Protein AF-A0A2E0SPD4-F1 (afdb_monomer_lite)

Secondary structure (DSSP, 8-state):
-------------------TTPPP---SSPPB--GGGGTB-HHHHHHHHHHH-SEEEEEETTEEEEEES-TT--EE-GGGGHHHHHHHHHHHHHTTSSS-TTSBGGGT-TT--GGGGG-BHHHHHHT---TTSSSPTTT-B---HHHHHHHHHIIIIIII-S-HHHHHT-TTTGGGG--SS--EE-TTT--EEE-HHHHHHHHHHHHTTTEETTEESS-HHHHHHHSS--S-TTPPBPPTT-PPP-TT----SSS-SS-S-S--TTTEETTEEESS-BTTBTTS-SSTTS-TT-EEEEETTTEEEEEETTTTEEEEEES-------TT-TTSHHHHHHHHHHHTB--SS----S-EEETT--EEEEEEEEEEETT--TT-TTTSEEEEEEEE-TTS-EEEEE-EE-TTSSS-SEEEEEEEEE---SSEEEEEEEEEEESTTGGG-S-TT-SEE-TTTT-EEEEEEEPPPTT--TTGGG--EE--SSSS-EETTS-B----EE---TTTT-BTTSTT-TT--B--GGGGGG--TTS---TTTTTHHHHHHHHHHHHTT--EE---SB-TTSTT---B-S--

pLDDT: mean 88.27, std 16.09, range [22.69, 98.88]

Radius of gyration: 27.78 Å; chains: 1; bounding box: 99×78×68 Å

Structure (mmCIF, N/CA/C/O backbone):
data_AF-A0A2E0SPD4-F1
#
_entry.id   AF-A0A2E0SPD4-F1
#
loop_
_atom_site.group_PDB
_atom_site.id
_atom_site.type_symbol
_atom_site.label_atom_id
_atom_site.label_alt_id
_atom_site.label_comp_id
_atom_site.label_asym_id
_atom_site.label_entity_id
_atom_site.label_seq_id
_atom_site.pdbx_PDB_ins_code
_atom_site.Cartn_x
_atom_site.Cartn_y
_atom_site.Cartn_z
_atom_site.occupancy
_atom_site.B_iso_or_equiv
_atom_site.auth_seq_id
_atom_site.auth_comp_id
_atom_site.auth_asym_id
_atom_site.auth_atom_id
_atom_site.pdbx_PDB_model_num
ATOM 1 N N . MET A 1 1 ? -70.912 28.922 21.453 1.00 37.81 1 MET A N 1
ATOM 2 C CA . MET A 1 1 ? -70.077 28.392 20.355 1.00 37.81 1 MET A CA 1
ATOM 3 C C . MET A 1 1 ? -68.941 29.371 20.129 1.00 37.81 1 MET A C 1
ATOM 5 O O . MET A 1 1 ? -69.149 30.413 19.524 1.00 37.81 1 MET A O 1
ATOM 9 N N . ARG A 1 2 ? -67.797 29.121 20.768 1.00 28.62 2 ARG A N 1
ATOM 10 C CA . ARG A 1 2 ? -66.603 29.972 20.741 1.00 28.62 2 ARG A CA 1
ATOM 11 C C . ARG A 1 2 ? -65.385 29.077 20.533 1.00 28.62 2 ARG A C 1
ATOM 13 O O . ARG A 1 2 ? -65.366 27.953 21.021 1.00 28.62 2 ARG A O 1
ATOM 20 N N . GLN A 1 3 ? -64.446 29.622 19.771 1.00 30.67 3 GLN A N 1
ATOM 21 C CA . GLN A 1 3 ? -63.146 29.086 19.387 1.00 30.67 3 GLN A CA 1
ATOM 22 C C . GLN A 1 3 ? -62.371 28.477 20.561 1.00 30.67 3 GLN A C 1
ATOM 24 O O . GLN A 1 3 ? -62.361 29.044 21.651 1.00 30.67 3 GLN A O 1
ATOM 29 N N . PHE A 1 4 ? -61.633 27.403 20.282 1.00 28.05 4 PHE A N 1
ATOM 30 C CA . PHE A 1 4 ? -60.398 27.085 20.991 1.00 28.05 4 PHE A CA 1
ATOM 31 C C . PHE A 1 4 ? -59.296 26.850 19.958 1.00 28.05 4 PHE A C 1
ATOM 33 O O . PHE A 1 4 ? -59.367 25.927 19.150 1.00 28.05 4 PHE A O 1
ATOM 40 N N . SER A 1 5 ? -58.315 27.750 19.973 1.00 28.45 5 SER A N 1
ATOM 41 C CA . SER A 1 5 ? -57.036 27.620 19.285 1.00 28.45 5 SER A CA 1
ATOM 42 C C . SER A 1 5 ? -56.212 26.510 19.930 1.00 28.45 5 SER A C 1
ATOM 44 O O . SER A 1 5 ? -56.101 26.462 21.154 1.00 28.45 5 SER A O 1
ATOM 46 N N . LEU A 1 6 ? -55.567 25.685 19.111 1.00 25.97 6 LEU A N 1
ATOM 47 C CA . LEU A 1 6 ? -54.427 24.869 19.517 1.00 25.97 6 LEU A CA 1
ATOM 48 C C . LEU A 1 6 ? -53.263 25.238 18.599 1.00 25.97 6 LEU A C 1
ATOM 50 O O . LEU A 1 6 ? -53.256 24.934 17.410 1.00 25.97 6 LEU A O 1
ATOM 54 N N . VAL A 1 7 ? -52.329 25.993 19.172 1.00 29.02 7 VAL A N 1
ATOM 55 C CA . VAL A 1 7 ? -51.036 26.341 18.585 1.00 29.02 7 VAL A CA 1
ATOM 56 C C . VAL A 1 7 ? -50.143 25.115 18.746 1.00 29.02 7 VAL A C 1
ATOM 58 O O . VAL A 1 7 ? -49.796 24.763 19.871 1.00 29.02 7 VAL A O 1
ATOM 61 N N . LEU A 1 8 ? -49.790 24.456 17.642 1.00 24.30 8 LEU A N 1
ATOM 62 C CA . LEU A 1 8 ? -48.760 23.420 17.636 1.00 24.30 8 LEU A CA 1
ATOM 63 C C . LEU A 1 8 ? -47.416 24.087 17.319 1.00 24.30 8 LEU A C 1
ATOM 65 O O . LEU A 1 8 ? -47.215 24.605 16.223 1.00 24.30 8 LEU A O 1
ATOM 69 N N . TRP A 1 9 ? -46.509 24.097 18.293 1.00 23.91 9 TRP A N 1
ATOM 70 C CA . TRP A 1 9 ? -45.101 24.413 18.070 1.00 23.91 9 TRP A CA 1
ATOM 71 C C . TRP A 1 9 ? -44.454 23.230 17.344 1.00 23.91 9 TRP A C 1
ATOM 73 O O . TRP A 1 9 ? -44.245 22.178 17.942 1.00 23.91 9 TRP A O 1
ATOM 83 N N . ALA A 1 10 ? -44.144 23.389 16.058 1.00 23.17 10 ALA A N 1
ATOM 84 C CA . ALA A 1 10 ? -43.258 22.473 15.352 1.00 23.17 10 ALA A CA 1
ATOM 85 C C . ALA A 1 10 ? -41.809 22.855 15.686 1.00 23.17 10 ALA A C 1
ATOM 87 O O . ALA A 1 10 ? -41.232 23.745 15.065 1.00 23.17 10 ALA A O 1
ATOM 88 N N . ILE A 1 11 ? -41.232 22.206 16.699 1.00 25.92 11 ILE A N 1
ATOM 89 C CA . ILE A 1 11 ? -39.778 22.165 16.867 1.00 25.92 11 ILE A CA 1
ATOM 90 C C . ILE A 1 11 ? -39.280 21.100 15.891 1.00 25.92 11 ILE A C 1
ATOM 92 O O . ILE A 1 11 ? -39.407 19.903 16.144 1.00 25.92 11 ILE A O 1
ATOM 96 N N . VAL A 1 12 ? -38.763 21.541 14.747 1.00 23.38 12 VAL A N 1
ATOM 97 C CA . VAL A 1 12 ? -37.994 20.683 13.845 1.00 23.38 12 VAL A CA 1
ATOM 98 C C . VAL A 1 12 ? -36.624 20.494 14.489 1.00 23.38 12 VAL A C 1
ATOM 100 O O . VAL A 1 12 ? -35.751 21.350 14.368 1.00 23.38 12 VAL A O 1
ATOM 103 N N . PHE A 1 13 ? -36.437 19.387 15.206 1.00 22.69 13 PHE A N 1
ATOM 104 C CA . PHE A 1 13 ? -35.096 18.860 15.427 1.00 22.69 13 PHE A CA 1
ATOM 105 C C . PHE A 1 13 ? -34.631 18.278 14.093 1.00 22.69 13 PHE A C 1
ATOM 107 O O . PHE A 1 13 ? -35.035 17.180 13.712 1.00 22.69 13 PHE A O 1
ATOM 114 N N . VAL A 1 14 ? -33.796 19.026 13.370 1.00 24.42 14 VAL A N 1
ATOM 115 C CA . VAL A 1 14 ? -32.890 18.419 12.393 1.00 24.42 14 VAL A CA 1
ATOM 116 C C . VAL A 1 14 ? -31.902 17.613 13.227 1.00 24.42 14 VAL A C 1
ATOM 118 O O . VAL A 1 14 ? -30.944 18.151 13.776 1.00 24.42 14 VAL A O 1
ATOM 121 N N . SER A 1 15 ? -32.206 16.335 13.428 1.00 24.11 15 SER A N 1
ATOM 122 C CA . SER A 1 15 ? -31.210 15.384 13.893 1.00 24.11 15 SER A CA 1
ATOM 123 C C . SER A 1 15 ? -30.246 15.190 12.729 1.00 24.11 15 SER A C 1
ATOM 125 O O . SER A 1 15 ? -30.576 14.549 11.734 1.00 24.11 15 SER A O 1
ATOM 127 N N . CYS A 1 16 ? -29.068 15.807 12.823 1.00 25.09 16 CYS A N 1
ATOM 128 C CA . CYS A 1 16 ? -27.910 15.377 12.052 1.00 25.09 16 CYS A CA 1
ATOM 129 C C . CYS A 1 16 ? -27.559 13.976 12.544 1.00 25.09 16 CYS A C 1
ATOM 131 O O . CYS A 1 16 ? -26.802 13.797 13.495 1.00 25.09 16 CYS A O 1
ATOM 133 N N . TRP A 1 17 ? -28.203 12.986 11.943 1.00 22.72 17 TRP A N 1
ATOM 134 C CA . TRP A 1 17 ? -27.820 11.600 12.079 1.00 22.72 17 TRP A CA 1
ATOM 135 C C . TRP A 1 17 ? -26.604 11.420 11.172 1.00 22.72 17 TRP A C 1
ATOM 137 O O . TRP A 1 17 ? -26.736 11.317 9.957 1.00 22.72 17 TRP A O 1
ATOM 147 N N . CYS A 1 18 ? -25.415 11.525 11.761 1.00 22.86 18 CYS A N 1
ATOM 148 C CA . CYS A 1 18 ? -24.179 11.127 11.108 1.00 22.86 18 CYS A CA 1
ATOM 149 C C . CYS A 1 18 ? -24.013 9.631 11.415 1.00 22.86 18 CYS A C 1
ATOM 151 O O . CYS A 1 18 ? -23.827 9.297 12.589 1.00 22.86 18 CYS A O 1
ATOM 153 N N . PRO A 1 19 ? -24.179 8.720 10.442 1.00 26.25 19 PRO A N 1
ATOM 154 C CA . PRO A 1 19 ? -23.860 7.319 10.663 1.00 26.25 19 PRO A CA 1
ATOM 155 C C . PRO A 1 19 ? -22.359 7.189 10.952 1.00 26.25 19 PRO A C 1
ATOM 157 O O . PRO A 1 19 ? -21.535 7.894 10.370 1.00 26.25 19 PRO A O 1
ATOM 160 N N . ALA A 1 20 ? -22.004 6.307 11.881 1.00 31.39 20 ALA A N 1
ATOM 161 C CA . ALA A 1 20 ? -20.616 5.968 12.147 1.00 31.39 20 ALA A CA 1
ATOM 162 C C . ALA A 1 20 ? -19.998 5.269 10.918 1.00 31.39 20 ALA A C 1
ATOM 164 O O . ALA A 1 20 ? -20.561 4.298 10.417 1.00 31.39 20 ALA A O 1
ATOM 165 N N . GLY A 1 21 ? -18.836 5.758 10.465 1.00 45.25 21 GLY A N 1
ATOM 166 C CA . GLY A 1 21 ? -17.838 4.960 9.741 1.00 45.25 21 GLY A CA 1
ATOM 167 C C . GLY A 1 21 ? -17.755 5.044 8.211 1.00 45.25 21 GLY A C 1
ATOM 168 O O . GLY A 1 21 ? -16.996 4.267 7.641 1.00 45.25 21 GLY A O 1
ATOM 169 N N . GLU A 1 22 ? -18.461 5.943 7.521 1.00 56.28 22 GLU A N 1
ATOM 170 C CA . GLU A 1 22 ? -18.287 6.113 6.065 1.00 56.28 22 GLU A CA 1
ATOM 171 C C . GLU A 1 22 ? -17.188 7.156 5.777 1.00 56.28 22 GLU A C 1
ATOM 173 O O . GLU A 1 22 ? -17.265 8.294 6.245 1.00 56.28 22 GLU A O 1
ATOM 178 N N . SER A 1 23 ? -16.131 6.778 5.042 1.00 69.19 23 SER A N 1
ATOM 179 C CA . SER A 1 23 ? -15.090 7.725 4.615 1.00 69.19 23 SER A CA 1
ATOM 180 C C . SER A 1 23 ? -15.705 8.844 3.782 1.00 69.19 23 SER A C 1
ATOM 182 O O . SER A 1 23 ? -16.410 8.591 2.804 1.00 69.19 23 SER A O 1
ATOM 184 N N . VAL A 1 24 ? -15.387 10.091 4.120 1.00 87.75 24 VAL A N 1
ATOM 185 C CA . VAL A 1 24 ? -15.876 11.235 3.354 1.00 87.75 24 VAL A CA 1
ATOM 186 C C . VAL A 1 24 ? -14.997 11.447 2.125 1.00 87.75 24 VAL A C 1
ATOM 188 O O . VAL A 1 24 ? -13.774 11.287 2.151 1.00 87.75 24 VAL A O 1
ATOM 191 N N . PHE A 1 25 ? -15.631 11.787 1.009 1.00 92.25 25 PHE A N 1
ATOM 192 C CA . PHE A 1 25 ? -14.949 12.087 -0.243 1.00 92.25 25 PHE A CA 1
ATOM 193 C C . PHE A 1 25 ? -15.133 13.566 -0.576 1.00 92.25 25 PHE A C 1
ATOM 195 O O . PHE A 1 25 ? -16.247 14.080 -0.439 1.00 92.25 25 PHE A O 1
ATOM 202 N N . PRO A 1 26 ? -14.079 14.264 -1.033 1.00 91.31 26 PRO A N 1
ATOM 203 C CA . PRO A 1 26 ? -14.170 15.690 -1.300 1.00 91.31 26 PRO A CA 1
ATOM 204 C C . PRO A 1 26 ? -15.161 15.990 -2.431 1.00 91.31 26 PRO A C 1
ATOM 206 O O . PRO A 1 26 ? -15.324 15.209 -3.378 1.00 91.31 26 PRO A O 1
ATOM 209 N N . GLY A 1 27 ? -15.817 17.148 -2.329 1.00 89.31 27 GLY A N 1
ATOM 210 C CA . GLY A 1 27 ? -16.633 17.739 -3.388 1.00 89.31 27 GLY A CA 1
ATOM 211 C C . GLY A 1 27 ? -15.763 18.407 -4.456 1.00 89.31 27 GLY A C 1
ATOM 212 O O . GLY A 1 27 ? -14.709 17.891 -4.822 1.00 89.31 27 GLY A O 1
ATOM 213 N N . GLU A 1 28 ? -16.199 19.565 -4.956 1.00 89.31 28 GLU A N 1
ATOM 214 C CA . GLU A 1 28 ? -15.348 20.431 -5.789 1.00 89.31 28 GLU A CA 1
ATOM 215 C C . GLU A 1 28 ? -14.130 20.918 -4.993 1.00 89.31 28 GLU A C 1
ATOM 217 O O . GLU A 1 28 ? -13.002 20.789 -5.452 1.00 89.31 28 GLU A O 1
ATOM 222 N N . HIS A 1 29 ? -14.348 21.371 -3.758 1.00 93.75 29 HIS A N 1
ATOM 223 C CA . HIS A 1 29 ? -13.289 21.721 -2.815 1.00 93.75 29 HIS A CA 1
ATOM 224 C C . HIS A 1 29 ? -13.209 20.697 -1.687 1.00 93.75 29 HIS A C 1
ATOM 226 O O . HIS A 1 29 ? -14.223 20.107 -1.297 1.00 93.75 29 HIS A O 1
ATOM 232 N N . TRP A 1 30 ? -12.005 20.496 -1.150 1.00 94.50 30 TRP A N 1
ATOM 233 C CA . TRP A 1 30 ? -11.833 19.656 0.030 1.00 94.50 30 TRP A CA 1
ATOM 234 C C . TRP A 1 30 ? -12.374 20.355 1.278 1.00 94.50 30 TRP A C 1
ATOM 236 O O . TRP A 1 30 ? -12.026 21.498 1.570 1.00 94.50 30 TRP A O 1
ATOM 246 N N . GLU A 1 31 ? -13.236 19.664 2.018 1.00 94.94 31 GLU A N 1
ATOM 247 C CA . GLU A 1 31 ? -13.805 20.193 3.251 1.00 94.94 31 GLU A CA 1
ATOM 248 C C . GLU A 1 31 ? -12.787 20.143 4.400 1.00 94.94 31 GLU A C 1
ATOM 250 O O . GLU A 1 31 ? -12.078 19.151 4.587 1.00 94.94 31 GLU A O 1
ATOM 255 N N . HIS A 1 32 ? -12.730 21.221 5.180 1.00 96.25 32 HIS A N 1
ATOM 256 C CA . HIS A 1 32 ? -11.914 21.313 6.387 1.00 96.25 32 HIS A CA 1
ATOM 257 C C . HIS A 1 32 ? -12.761 21.024 7.626 1.00 96.25 32 HIS A C 1
ATOM 259 O O . HIS A 1 32 ? -13.914 21.451 7.700 1.00 96.25 32 HIS A O 1
ATOM 265 N N . ARG A 1 33 ? -12.169 20.366 8.624 1.00 93.94 33 ARG A N 1
ATOM 266 C CA . ARG A 1 33 ? -12.797 20.134 9.931 1.00 93.94 33 ARG A CA 1
ATOM 267 C C . ARG A 1 33 ? -11.815 20.456 11.052 1.00 93.94 33 ARG A C 1
ATOM 269 O O . ARG A 1 33 ? -10.605 20.338 10.864 1.00 93.94 33 ARG A O 1
ATOM 276 N N . ASP A 1 34 ? -12.336 20.879 12.202 1.00 90.50 34 ASP A N 1
ATOM 277 C CA . ASP A 1 34 ? -11.513 21.076 13.393 1.00 90.50 34 ASP A CA 1
ATOM 278 C C . ASP A 1 34 ? -10.894 19.725 13.814 1.00 90.50 34 ASP A C 1
ATOM 280 O O . ASP A 1 34 ? -11.634 18.745 13.950 1.00 90.50 34 ASP A O 1
ATOM 284 N N . PRO A 1 35 ? -9.562 19.633 14.009 1.00 90.81 35 PRO A N 1
ATOM 285 C CA . PRO A 1 35 ? -8.908 18.417 14.490 1.00 90.81 35 PRO A CA 1
ATOM 286 C C . PRO A 1 35 ? -9.575 17.807 15.727 1.00 90.81 35 PRO A C 1
ATOM 288 O O . PRO A 1 35 ? -9.689 16.584 15.820 1.00 90.81 35 PRO A O 1
ATOM 291 N N . ALA A 1 36 ? -10.057 18.642 16.656 1.00 84.00 36 ALA A N 1
ATOM 292 C CA . ALA A 1 36 ? -10.663 18.178 17.898 1.00 84.00 36 ALA A CA 1
ATOM 293 C C . ALA A 1 36 ? -11.952 17.372 17.663 1.00 84.00 36 ALA A C 1
ATOM 295 O O . ALA A 1 36 ? -12.202 16.412 18.394 1.00 84.00 36 ALA A O 1
ATOM 296 N N . ASP A 1 37 ? -12.721 17.698 16.618 1.00 83.44 37 ASP A N 1
ATOM 297 C CA . ASP A 1 37 ? -13.958 16.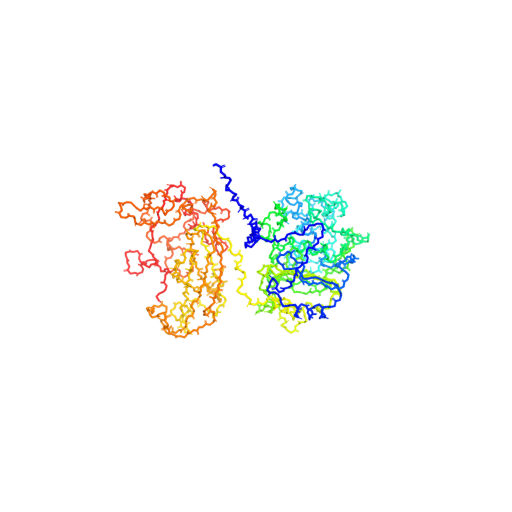990 16.257 1.00 83.44 37 ASP A CA 1
ATOM 298 C C . ASP A 1 37 ? -13.695 15.564 15.743 1.00 83.44 37 ASP A C 1
ATOM 300 O O . ASP A 1 37 ? -14.611 14.745 15.685 1.00 83.44 37 ASP A O 1
ATOM 304 N N . LEU A 1 38 ? -12.452 15.267 15.352 1.00 83.94 38 LEU A N 1
ATOM 305 C CA . LEU A 1 38 ? -12.015 13.965 14.841 1.00 83.94 38 LEU A CA 1
ATOM 306 C C . LEU A 1 38 ? -11.027 13.260 15.782 1.00 83.94 38 LEU A C 1
ATOM 308 O O . LEU A 1 38 ? -10.347 12.319 15.373 1.00 83.94 38 LEU A O 1
ATOM 312 N N . GLY A 1 39 ? -10.916 13.719 17.033 1.00 83.81 39 GLY A N 1
ATOM 313 C CA . GLY A 1 39 ? -10.000 13.133 18.015 1.00 83.81 39 GLY A CA 1
ATOM 314 C C . GLY A 1 39 ? -8.520 13.376 17.703 1.00 83.81 39 GLY A C 1
ATOM 315 O O . GLY A 1 39 ? -7.665 12.615 18.149 1.00 83.81 39 GLY A O 1
ATOM 316 N N . VAL A 1 40 ? -8.194 14.425 16.945 1.00 88.00 40 VAL A N 1
ATOM 317 C CA . VAL A 1 40 ? -6.825 14.738 16.525 1.00 88.00 40 VAL A CA 1
ATOM 318 C C . VAL A 1 40 ? -6.244 15.908 17.334 1.00 88.00 40 VAL A C 1
ATOM 320 O O . VAL A 1 40 ? -6.898 16.927 17.559 1.00 88.00 40 VAL A O 1
ATOM 323 N N . ASP A 1 41 ? -4.992 15.784 17.779 1.00 88.44 41 ASP A N 1
ATOM 324 C CA . ASP A 1 41 ? -4.247 16.831 18.477 1.00 88.44 41 ASP A CA 1
ATOM 325 C C . ASP A 1 41 ? -3.753 17.916 17.509 1.00 88.44 41 ASP A C 1
ATOM 327 O O . ASP A 1 41 ? -2.751 17.759 16.808 1.00 88.44 41 ASP A O 1
ATOM 331 N N . ALA A 1 42 ? -4.430 19.064 17.520 1.00 92.31 42 ALA A N 1
ATOM 332 C CA . ALA A 1 42 ? -4.039 20.229 16.734 1.00 92.31 42 ALA A CA 1
ATOM 333 C C . ALA A 1 42 ? -2.607 20.725 17.028 1.00 92.31 42 ALA A C 1
ATOM 335 O O . ALA A 1 42 ? -1.925 21.188 16.117 1.00 92.31 42 ALA A O 1
ATOM 336 N N . ALA A 1 43 ? -2.119 20.629 18.270 1.00 90.88 43 ALA A N 1
ATOM 337 C CA . ALA A 1 43 ? -0.776 21.088 18.615 1.00 90.88 43 ALA A CA 1
ATOM 338 C C . ALA A 1 43 ? 0.309 20.150 18.064 1.00 90.88 43 ALA A C 1
ATOM 340 O O . ALA A 1 43 ? 1.371 20.625 17.656 1.00 90.88 43 ALA A O 1
ATOM 341 N N . GLU A 1 44 ? 0.057 18.840 18.022 1.00 91.00 44 GLU A N 1
ATOM 342 C CA . GLU A 1 44 ? 0.960 17.890 17.359 1.00 91.00 44 GLU A CA 1
ATOM 343 C C . GLU A 1 44 ? 0.925 18.044 15.829 1.00 91.00 44 GLU A C 1
ATOM 345 O O . GLU A 1 44 ? 1.977 17.959 15.194 1.00 91.00 44 GLU A O 1
ATOM 350 N N . LEU A 1 45 ? -0.229 18.380 15.231 1.00 96.44 45 LEU A N 1
ATOM 351 C CA . LEU A 1 45 ? -0.314 18.727 13.803 1.00 96.44 45 LEU A CA 1
ATOM 352 C C . LEU A 1 45 ? 0.537 19.960 13.456 1.00 96.44 45 LEU A C 1
ATOM 354 O O . LEU A 1 45 ? 1.287 19.925 12.481 1.00 96.44 45 LEU A O 1
ATOM 358 N N . GLU A 1 46 ? 0.495 21.016 14.273 1.00 96.81 46 GLU A N 1
ATOM 359 C CA . GLU A 1 46 ? 1.347 22.202 14.081 1.00 96.81 46 GLU A CA 1
ATOM 360 C C . GLU A 1 46 ? 2.841 21.859 14.195 1.00 96.81 46 GLU A C 1
ATOM 362 O O . GLU A 1 46 ? 3.660 22.319 13.394 1.00 96.81 46 GLU A O 1
ATOM 367 N N . LYS A 1 47 ? 3.219 21.009 15.162 1.00 95.56 47 LYS A N 1
ATOM 368 C CA . LYS A 1 47 ? 4.600 20.513 15.281 1.00 95.56 47 LYS A CA 1
ATOM 369 C C . LYS A 1 47 ? 5.007 19.704 14.055 1.00 95.56 47 LYS A C 1
ATOM 371 O O . LYS A 1 47 ? 6.125 19.881 13.577 1.00 95.56 47 LYS A O 1
ATOM 376 N N . LEU A 1 48 ? 4.122 18.851 13.540 1.00 97.69 48 LEU A N 1
ATOM 377 C CA . LEU A 1 48 ? 4.352 18.052 12.339 1.00 97.69 48 LEU A CA 1
ATOM 378 C C . LEU A 1 48 ? 4.580 18.948 11.116 1.00 97.69 48 LEU A C 1
ATOM 380 O O . LEU A 1 48 ? 5.583 18.783 10.418 1.00 97.69 48 LEU A O 1
ATOM 384 N N . GLY A 1 49 ? 3.702 19.929 10.890 1.00 98.00 49 GLY A N 1
ATOM 385 C CA . GLY A 1 49 ? 3.833 20.904 9.806 1.00 98.00 49 GLY A CA 1
ATOM 386 C C . GLY A 1 49 ? 5.119 21.727 9.915 1.00 98.00 49 GLY A C 1
ATOM 387 O O . GLY A 1 49 ? 5.833 21.896 8.927 1.00 98.00 49 GLY A O 1
ATOM 388 N N . ALA A 1 50 ? 5.483 22.171 11.122 1.00 97.94 50 ALA A N 1
ATOM 389 C CA . ALA A 1 50 ? 6.733 22.890 11.374 1.00 97.94 50 ALA A CA 1
ATOM 390 C C . ALA A 1 50 ? 7.982 22.007 11.200 1.00 97.94 50 ALA A C 1
ATOM 392 O O . ALA A 1 50 ? 9.003 22.477 10.695 1.00 97.94 50 ALA A O 1
ATOM 393 N N . MET A 1 51 ? 7.908 20.735 11.602 1.00 96.94 51 MET A N 1
ATOM 394 C CA . MET A 1 51 ? 8.985 19.762 11.433 1.00 96.94 51 MET A CA 1
ATOM 395 C C . MET A 1 51 ? 9.225 19.491 9.949 1.00 96.94 51 MET A C 1
ATOM 397 O O . MET A 1 51 ? 10.368 19.527 9.505 1.00 96.94 51 MET A O 1
ATOM 401 N N . LEU A 1 52 ? 8.172 19.261 9.169 1.00 98.31 52 LEU A N 1
ATOM 402 C CA . LEU A 1 52 ? 8.295 19.009 7.736 1.00 98.31 52 LEU A CA 1
ATOM 403 C C . LEU A 1 52 ? 8.646 20.275 6.948 1.00 98.31 52 LEU A C 1
ATOM 405 O O . LEU A 1 52 ? 9.462 20.214 6.032 1.00 98.31 52 LEU A O 1
ATOM 409 N N . GLY A 1 53 ? 8.060 21.425 7.273 1.00 98.06 53 GLY A N 1
ATOM 410 C CA . GLY A 1 53 ? 8.122 22.597 6.404 1.00 98.06 53 GLY A CA 1
ATOM 411 C C . GLY A 1 53 ? 7.546 22.295 5.013 1.00 98.06 53 GLY A C 1
ATOM 412 O O . GLY A 1 53 ? 6.719 21.400 4.841 1.00 98.06 53 GLY A O 1
ATOM 413 N N . GLY A 1 54 ? 7.968 23.043 3.992 1.00 98.06 54 GLY A N 1
ATOM 414 C CA . GLY A 1 54 ? 7.451 22.851 2.635 1.00 98.06 54 GLY A CA 1
ATOM 415 C C . GLY A 1 54 ? 5.959 23.182 2.538 1.00 98.06 54 GLY A C 1
ATOM 416 O O . GLY A 1 54 ? 5.521 24.228 3.024 1.00 98.06 54 GLY A O 1
ATOM 417 N N . ARG A 1 55 ? 5.190 22.319 1.866 1.00 98.50 55 ARG A N 1
ATOM 418 C CA . ARG A 1 55 ? 3.737 22.467 1.685 1.00 98.50 55 ARG A CA 1
ATOM 419 C C . ARG A 1 55 ? 3.072 21.120 1.869 1.00 98.50 55 ARG A C 1
ATOM 421 O O . ARG A 1 55 ? 3.492 20.159 1.229 1.00 98.50 55 ARG A O 1
ATOM 428 N N . GLY A 1 56 ? 2.041 21.031 2.688 1.00 98.50 56 GLY A N 1
ATOM 429 C CA . GLY A 1 56 ? 1.421 19.746 2.961 1.00 98.50 56 GLY A CA 1
ATOM 430 C C . GLY A 1 56 ? 0.051 19.845 3.594 1.00 98.50 56 GLY A C 1
ATOM 431 O O . GLY A 1 56 ? -0.428 20.930 3.925 1.00 98.50 56 GLY A O 1
ATOM 432 N N . CYS A 1 57 ? -0.576 18.686 3.727 1.00 98.69 57 CYS A N 1
ATOM 433 C CA . CYS A 1 57 ? -1.846 18.523 4.405 1.00 98.69 57 CYS A CA 1
ATOM 434 C C . CYS A 1 57 ? -1.928 17.166 5.109 1.00 98.69 57 CYS A C 1
ATOM 436 O O . CYS A 1 57 ? -1.300 16.188 4.690 1.00 98.69 57 CYS A O 1
ATOM 438 N N . VAL A 1 58 ? -2.754 17.121 6.151 1.00 98.81 58 VAL A N 1
ATOM 439 C CA . VAL A 1 58 ? -3.218 15.897 6.806 1.00 98.81 58 VAL A CA 1
ATOM 440 C C . VAL A 1 58 ? -4.719 15.787 6.576 1.00 98.81 58 VAL A C 1
ATOM 442 O O . VAL A 1 58 ? -5.461 16.732 6.861 1.00 98.81 58 VAL A O 1
ATOM 445 N N . ILE A 1 59 ? -5.150 14.639 6.058 1.00 98.50 59 ILE A N 1
ATOM 446 C CA . ILE A 1 59 ? -6.564 14.298 5.888 1.00 98.50 59 ILE A CA 1
ATOM 447 C C . ILE A 1 59 ? -6.907 13.192 6.880 1.00 98.50 59 ILE A C 1
ATOM 449 O O . ILE A 1 59 ? -6.219 12.175 6.893 1.00 98.50 59 ILE A O 1
ATOM 453 N N . LYS A 1 60 ? -7.973 13.368 7.664 1.00 95.94 60 LYS A N 1
ATOM 454 C CA . LYS A 1 60 ? -8.527 12.361 8.581 1.00 95.94 60 LYS A CA 1
ATOM 455 C C . LYS A 1 60 ? -10.004 12.174 8.266 1.00 95.94 60 LYS A C 1
ATOM 457 O O . LYS A 1 60 ? -10.735 13.156 8.169 1.00 95.94 60 LYS A O 1
ATOM 462 N N . ASP A 1 61 ? -10.430 10.931 8.064 1.00 92.56 61 ASP A N 1
ATOM 463 C CA . ASP A 1 61 ? -11.822 10.581 7.731 1.00 92.56 61 ASP A CA 1
ATOM 464 C C . ASP A 1 61 ? -12.413 11.340 6.536 1.00 92.56 61 ASP A C 1
ATOM 466 O O . ASP A 1 61 ? -13.624 11.518 6.428 1.00 92.56 61 ASP A O 1
ATOM 470 N N . GLY A 1 62 ? -11.554 11.781 5.616 1.00 94.88 62 GLY A N 1
ATOM 471 C CA . GLY A 1 62 ? -11.958 12.531 4.433 1.00 94.88 62 GLY A CA 1
ATOM 472 C C . GLY A 1 62 ? -12.008 14.043 4.615 1.00 94.88 62 GLY A C 1
ATOM 473 O O . GLY A 1 62 ? -12.349 14.737 3.662 1.00 94.88 62 GLY A O 1
ATOM 474 N N . TYR A 1 63 ? -11.617 14.575 5.774 1.00 96.94 63 TYR A N 1
ATOM 475 C CA . TYR A 1 63 ? -11.546 16.012 6.045 1.00 96.94 63 TYR A CA 1
ATOM 476 C C . TYR A 1 63 ? -10.104 16.496 6.154 1.00 96.94 63 TYR A C 1
ATOM 478 O O . TYR A 1 63 ? -9.272 15.836 6.778 1.00 96.94 63 TYR A O 1
ATOM 486 N N . VAL A 1 64 ? -9.808 17.678 5.609 1.00 98.25 64 VAL A N 1
ATOM 487 C CA . VAL A 1 64 ? -8.537 18.361 5.885 1.00 98.25 64 VAL A CA 1
ATOM 488 C C . VAL A 1 64 ? -8.554 18.822 7.341 1.00 98.25 64 VAL A C 1
ATOM 490 O O . VAL A 1 64 ? -9.319 19.718 7.699 1.00 98.25 64 VAL A O 1
ATOM 493 N N . VAL A 1 65 ? -7.694 18.234 8.170 1.00 97.88 65 VAL A N 1
ATOM 494 C CA . VAL A 1 65 ? -7.539 18.624 9.585 1.00 97.88 65 VAL A CA 1
ATOM 495 C C . VAL A 1 65 ? -6.362 19.567 9.793 1.00 97.88 65 VAL A C 1
ATOM 497 O O . VAL A 1 65 ? -6.362 20.382 10.708 1.00 97.88 65 VAL A O 1
ATOM 500 N N . HIS A 1 66 ? -5.361 19.517 8.916 1.00 98.44 66 HIS A N 1
ATOM 501 C CA . HIS A 1 66 ? -4.258 20.468 8.943 1.00 98.44 66 HIS A CA 1
ATOM 502 C C . HIS A 1 66 ? -3.685 20.678 7.548 1.00 98.44 66 HIS A C 1
ATOM 504 O O . HIS A 1 66 ? -3.656 19.759 6.729 1.00 98.44 66 HIS A O 1
ATOM 510 N N . GLN A 1 67 ? -3.235 21.899 7.276 1.00 98.31 67 GLN A N 1
ATOM 511 C CA . GLN A 1 67 ? -2.653 22.294 6.001 1.00 98.31 67 GLN A CA 1
ATOM 512 C C . GLN A 1 67 ? -1.659 23.430 6.221 1.00 98.31 67 GLN A C 1
ATOM 514 O O . GLN A 1 67 ? -1.951 24.383 6.941 1.00 98.31 67 GLN A O 1
ATOM 519 N N . TRP A 1 68 ? -0.517 23.362 5.546 1.00 98.44 68 TRP A N 1
ATOM 520 C CA . TRP A 1 68 ? 0.509 24.399 5.588 1.00 98.44 68 TRP A CA 1
ATOM 521 C C . TRP A 1 68 ? 1.102 24.648 4.203 1.00 98.44 68 TRP A C 1
ATOM 523 O O . TRP A 1 68 ? 1.161 23.761 3.348 1.00 98.44 68 TRP A O 1
ATOM 533 N N . GLY A 1 69 ? 1.569 25.879 3.985 1.00 97.81 69 GLY A N 1
ATOM 534 C CA . GLY A 1 69 ? 2.011 26.336 2.669 1.00 97.81 69 GLY A CA 1
ATOM 535 C C . GLY A 1 69 ? 0.855 26.497 1.672 1.00 97.81 69 GLY A C 1
ATOM 536 O O . GLY A 1 69 ? -0.313 26.467 2.050 1.00 97.81 69 GLY A O 1
ATOM 537 N N . ASP A 1 70 ? 1.182 26.714 0.395 1.00 97.50 70 ASP A N 1
ATOM 538 C CA . ASP A 1 70 ? 0.184 26.838 -0.677 1.00 97.50 70 ASP A CA 1
ATOM 539 C C . ASP A 1 70 ? -0.214 25.448 -1.216 1.00 97.50 70 ASP A C 1
ATOM 541 O O . ASP A 1 70 ? 0.589 24.815 -1.909 1.00 97.50 70 ASP A O 1
ATOM 545 N N . PRO A 1 71 ? -1.432 24.947 -0.939 1.00 96.06 71 PRO A N 1
ATOM 546 C CA . PRO A 1 71 ? -1.845 23.616 -1.375 1.00 96.06 71 PRO A CA 1
ATOM 547 C C . PRO A 1 71 ? -2.100 23.519 -2.884 1.00 96.06 71 PRO A C 1
ATOM 549 O O . PRO A 1 71 ? -2.155 22.401 -3.396 1.00 96.06 71 PRO A O 1
ATOM 552 N N . SER A 1 72 ? -2.266 24.653 -3.580 1.00 97.69 72 SER A N 1
ATOM 553 C CA . SER A 1 72 ? -2.619 24.735 -5.005 1.00 97.69 72 SER A CA 1
ATOM 554 C C . SER A 1 72 ? -1.398 24.777 -5.930 1.00 97.69 72 SER A C 1
ATOM 556 O O . SER A 1 72 ? -1.496 24.520 -7.133 1.00 97.69 72 SER A O 1
ATOM 558 N N . GLU A 1 73 ? -0.210 25.058 -5.383 1.0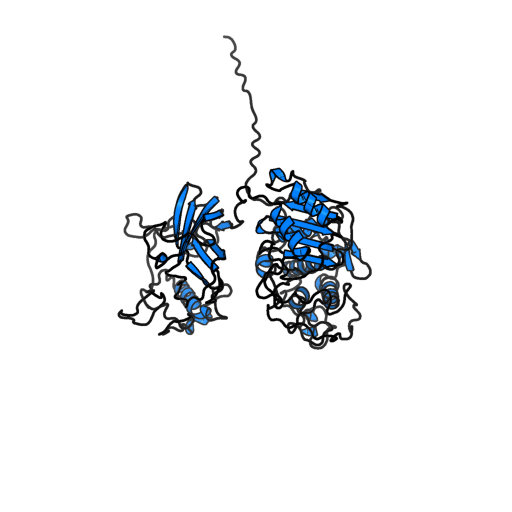0 97.88 73 GLU A N 1
ATOM 559 C CA . GLU A 1 73 ? 1.000 25.158 -6.192 1.00 97.88 73 GLU A CA 1
ATOM 560 C C . GLU A 1 73 ? 1.395 23.794 -6.773 1.00 97.88 73 GLU A C 1
ATOM 562 O O . GLU A 1 73 ? 1.786 22.866 -6.060 1.00 97.88 73 GLU A O 1
ATOM 567 N N . ARG A 1 74 ? 1.384 23.695 -8.106 1.00 97.81 74 ARG A N 1
ATOM 568 C CA . ARG A 1 74 ? 1.824 22.495 -8.821 1.00 97.81 74 ARG A CA 1
ATOM 569 C C . ARG A 1 74 ? 3.341 22.387 -8.870 1.00 97.81 74 ARG A C 1
ATOM 571 O O . ARG A 1 74 ? 4.020 23.185 -9.523 1.00 97.81 74 ARG A O 1
ATOM 578 N N . SER A 1 75 ? 3.873 21.317 -8.291 1.00 97.25 75 SER A N 1
ATOM 579 C CA . SER A 1 75 ? 5.295 20.973 -8.364 1.00 97.25 75 SER A CA 1
ATOM 580 C C . SER A 1 75 ? 5.527 19.543 -8.815 1.00 97.25 75 SER A C 1
ATOM 582 O O . SER A 1 75 ? 4.626 18.716 -8.800 1.00 97.25 75 SER A O 1
ATOM 584 N N . ASP A 1 76 ? 6.761 19.279 -9.232 1.00 97.25 76 ASP A N 1
ATOM 585 C CA . ASP A 1 76 ? 7.246 17.948 -9.581 1.00 97.25 76 ASP A CA 1
ATOM 586 C C . ASP A 1 76 ? 7.269 17.043 -8.343 1.00 97.25 76 ASP A C 1
ATOM 588 O O . ASP A 1 76 ? 7.935 17.370 -7.359 1.00 97.25 76 ASP A O 1
ATOM 592 N N . TRP A 1 77 ? 6.544 15.924 -8.403 1.00 97.88 77 TRP A N 1
ATOM 593 C CA . TRP A 1 77 ? 6.464 14.949 -7.308 1.00 97.88 77 TRP A CA 1
ATOM 594 C C . TRP A 1 77 ? 7.630 13.958 -7.295 1.00 97.88 77 TRP A C 1
ATOM 596 O O . TRP A 1 77 ? 7.716 13.104 -6.410 1.00 97.88 77 TRP A O 1
ATOM 606 N N . MET A 1 78 ? 8.570 14.084 -8.238 1.00 97.19 78 MET A N 1
ATOM 607 C CA . MET A 1 78 ? 9.745 13.223 -8.334 1.00 97.19 78 MET A CA 1
ATOM 608 C C . MET A 1 78 ? 9.318 11.743 -8.343 1.00 97.19 78 MET A C 1
ATOM 610 O O . MET A 1 78 ? 8.350 11.363 -9.002 1.00 97.19 78 MET A O 1
ATOM 614 N N . SER A 1 79 ? 10.015 10.884 -7.605 1.00 97.56 79 SER A N 1
ATOM 615 C CA . SER A 1 79 ? 9.690 9.461 -7.520 1.00 97.56 79 SER A CA 1
ATOM 616 C C . SER A 1 79 ? 8.350 9.133 -6.854 1.00 97.56 79 SER A C 1
ATOM 618 O O . SER A 1 79 ? 7.835 8.046 -7.102 1.00 97.56 79 SER A O 1
ATOM 620 N N . SER A 1 80 ? 7.741 10.052 -6.095 1.00 98.19 80 SER A N 1
ATOM 621 C CA . SER A 1 80 ? 6.383 9.845 -5.568 1.00 98.19 80 SER A CA 1
ATOM 622 C C . SER A 1 80 ? 5.321 9.834 -6.664 1.00 98.19 80 SER A C 1
ATOM 624 O O . SER A 1 80 ? 4.222 9.354 -6.439 1.00 98.19 80 SER A O 1
ATOM 626 N N . ALA A 1 81 ? 5.643 10.272 -7.883 1.00 97.94 81 ALA A N 1
ATOM 627 C CA . ALA A 1 81 ? 4.750 10.124 -9.027 1.00 97.94 81 ALA A CA 1
ATOM 628 C C . ALA A 1 81 ? 4.602 8.670 -9.521 1.00 97.94 81 ALA A C 1
ATOM 630 O O . ALA A 1 81 ? 3.650 8.370 -10.233 1.00 97.94 81 ALA A O 1
ATOM 631 N N . LYS A 1 82 ? 5.537 7.765 -9.200 1.00 98.44 82 LYS A N 1
ATOM 632 C CA . LYS A 1 82 ? 5.569 6.402 -9.765 1.00 98.44 82 LYS A CA 1
ATOM 633 C C . LYS A 1 82 ? 4.322 5.558 -9.431 1.00 98.44 82 LYS A C 1
ATOM 635 O O . LYS A 1 82 ? 3.809 4.927 -10.352 1.00 98.44 82 LYS A O 1
ATOM 640 N N . PRO A 1 83 ? 3.767 5.591 -8.202 1.00 98.38 83 PRO A N 1
ATOM 641 C CA . PRO A 1 83 ? 2.459 5.005 -7.893 1.00 98.38 83 PRO A CA 1
ATOM 642 C C . PRO A 1 83 ? 1.317 5.351 -8.851 1.00 98.38 83 PRO A C 1
ATOM 644 O O . PRO A 1 83 ? 0.418 4.537 -9.063 1.00 98.38 83 PRO A O 1
ATOM 647 N N . VAL A 1 84 ? 1.344 6.534 -9.472 1.00 98.56 84 VAL A N 1
ATOM 648 C CA . VAL A 1 84 ? 0.323 6.932 -10.451 1.00 98.56 84 VAL A CA 1
ATOM 649 C C . VAL A 1 84 ? 0.384 6.039 -11.691 1.00 98.56 84 VAL A C 1
ATOM 651 O O . VAL A 1 84 ? -0.662 5.649 -12.200 1.00 98.56 84 VAL A O 1
ATOM 654 N N . LEU A 1 85 ? 1.578 5.622 -12.127 1.00 98.62 85 LEU A N 1
ATOM 655 C CA . LEU A 1 85 ? 1.738 4.684 -13.245 1.00 98.62 85 LEU A CA 1
ATOM 656 C C . LEU A 1 85 ? 1.124 3.319 -12.919 1.00 98.62 85 LEU A C 1
ATOM 658 O O . LEU A 1 85 ? 0.369 2.786 -13.725 1.00 98.62 85 LEU A O 1
ATOM 662 N N . SER A 1 86 ? 1.369 2.794 -11.715 1.00 98.50 86 SER A N 1
ATOM 663 C CA . SER A 1 86 ? 0.764 1.528 -11.273 1.00 98.50 86 SER A CA 1
ATOM 664 C C . SER A 1 86 ? -0.746 1.624 -11.067 1.00 98.50 86 SER A C 1
ATOM 666 O O . SER A 1 86 ? -1.476 0.699 -11.406 1.00 98.50 86 SER A O 1
ATOM 668 N N . THR A 1 87 ? -1.249 2.781 -10.640 1.00 98.69 87 THR A N 1
ATOM 669 C CA . THR A 1 87 ? -2.699 3.021 -10.599 1.00 98.69 87 THR A CA 1
ATOM 670 C C . THR A 1 87 ? -3.307 2.973 -12.007 1.00 98.69 87 THR A C 1
ATOM 672 O O . THR A 1 87 ? -4.351 2.361 -12.221 1.00 98.69 87 THR A O 1
ATOM 675 N N . LEU A 1 88 ? -2.640 3.574 -12.998 1.00 98.81 88 LEU A N 1
ATOM 676 C CA . LEU A 1 88 ? -3.079 3.549 -14.397 1.00 98.81 88 LEU A CA 1
ATOM 677 C C . LEU A 1 88 ? -2.927 2.164 -15.044 1.00 98.81 88 LEU A C 1
ATOM 679 O O . LEU A 1 88 ? -3.762 1.798 -15.870 1.00 98.81 88 LEU A O 1
ATOM 683 N N . LEU A 1 89 ? -1.934 1.367 -14.641 1.00 98.88 89 LEU A N 1
ATOM 684 C CA . LEU A 1 89 ? -1.835 -0.049 -15.005 1.00 98.88 89 LEU A CA 1
ATOM 685 C C . LEU A 1 89 ? -3.068 -0.829 -14.537 1.00 98.88 89 LEU A C 1
ATOM 687 O O . LEU A 1 89 ? -3.633 -1.598 -15.308 1.00 98.88 89 LEU A O 1
ATOM 691 N N . PHE A 1 90 ? -3.522 -0.609 -13.303 1.00 98.81 90 PHE A N 1
ATOM 692 C CA . PHE A 1 90 ? -4.713 -1.284 -12.784 1.00 98.81 90 PHE A CA 1
ATOM 693 C C . PHE A 1 90 ? -5.988 -0.863 -13.518 1.00 98.81 90 PHE A C 1
ATOM 695 O O . PHE A 1 90 ? -6.858 -1.699 -13.761 1.00 98.81 90 PHE A O 1
ATOM 702 N N . PHE A 1 91 ? -6.085 0.394 -13.963 1.00 98.81 91 PHE A N 1
ATOM 703 C CA . PHE A 1 91 ? -7.152 0.793 -14.885 1.00 98.81 91 PHE A CA 1
ATOM 704 C C . PHE A 1 91 ? -7.032 0.081 -16.236 1.00 98.81 91 PHE A C 1
ATOM 706 O O . PHE A 1 91 ? -8.039 -0.398 -16.747 1.00 98.81 91 PHE A O 1
ATOM 713 N N . ALA A 1 92 ? -5.825 -0.064 -16.794 1.00 98.75 92 ALA A N 1
ATOM 714 C CA . ALA A 1 92 ? -5.618 -0.824 -18.029 1.00 98.75 92 ALA A CA 1
ATOM 715 C C . ALA A 1 92 ? -6.048 -2.296 -17.882 1.00 98.75 92 ALA A C 1
ATOM 717 O O . ALA A 1 92 ? -6.675 -2.838 -18.792 1.00 98.75 92 ALA A O 1
ATOM 718 N N . LEU A 1 93 ? -5.753 -2.918 -16.736 1.00 98.50 93 LEU A N 1
ATOM 719 C CA . LEU A 1 93 ? -6.175 -4.281 -16.405 1.00 98.50 93 LEU A CA 1
ATOM 720 C C . LEU A 1 93 ? -7.700 -4.383 -16.304 1.00 98.50 93 LEU A C 1
ATOM 722 O O . LEU A 1 93 ? -8.310 -5.205 -16.983 1.00 98.50 93 LEU A O 1
ATOM 726 N N . LYS A 1 94 ? -8.333 -3.489 -15.535 1.00 97.75 94 LYS A N 1
ATOM 727 C CA . LYS A 1 94 ? -9.796 -3.426 -15.401 1.00 97.75 94 LYS A CA 1
ATOM 728 C C . LYS A 1 94 ? -10.493 -3.203 -16.750 1.00 97.75 94 LYS A C 1
ATOM 730 O O . LYS A 1 94 ? -11.562 -3.753 -16.997 1.00 97.75 94 LYS A O 1
ATOM 735 N N . GLU A 1 95 ? -9.900 -2.393 -17.623 1.00 97.88 95 GLU A N 1
ATOM 736 C CA . GLU A 1 95 ? -10.402 -2.101 -18.972 1.00 97.88 95 GLU A CA 1
ATOM 737 C C . GLU A 1 95 ? -10.130 -3.229 -19.984 1.00 97.88 95 GLU A C 1
ATOM 739 O O . GLU A 1 95 ? -10.517 -3.106 -21.147 1.00 97.88 95 GLU A O 1
ATOM 744 N N . GLY A 1 96 ? -9.453 -4.311 -19.580 1.00 97.12 96 GLY A N 1
ATOM 745 C CA . GLY A 1 96 ? -9.090 -5.424 -20.459 1.00 97.12 96 GLY A CA 1
ATOM 746 C C . GLY A 1 96 ? -8.058 -5.058 -21.531 1.00 97.12 96 GLY A C 1
ATOM 747 O O . GLY A 1 96 ? -7.948 -5.751 -22.541 1.00 97.12 96 GLY A O 1
ATOM 748 N N . LYS A 1 97 ? -7.313 -3.959 -21.347 1.00 98.00 97 LYS A N 1
ATOM 749 C CA . LYS A 1 97 ? -6.217 -3.553 -22.248 1.00 98.00 97 LYS A CA 1
ATOM 750 C C . LYS A 1 97 ? -4.965 -4.406 -22.051 1.00 98.00 97 LYS A C 1
ATOM 752 O O . LYS A 1 97 ? -4.168 -4.531 -22.977 1.00 98.00 97 LYS A O 1
ATOM 757 N N . ILE A 1 98 ? -4.816 -4.979 -20.861 1.00 98.25 98 ILE A N 1
ATOM 758 C CA . ILE A 1 98 ? -3.843 -6.020 -20.530 1.00 98.25 98 ILE A CA 1
ATOM 759 C C . ILE A 1 98 ? -4.582 -7.174 -19.847 1.00 98.25 98 ILE A C 1
ATOM 761 O O . ILE A 1 98 ? -5.630 -6.956 -19.240 1.00 98.25 98 ILE A O 1
ATOM 765 N N . GLY A 1 99 ? -4.060 -8.394 -19.964 1.00 95.88 99 GLY A N 1
ATOM 766 C CA . GLY A 1 99 ? -4.687 -9.592 -19.392 1.00 95.88 99 GLY A CA 1
ATOM 767 C C . GLY A 1 99 ? -4.262 -9.889 -17.953 1.00 95.88 99 GLY A C 1
ATOM 768 O O . GLY A 1 99 ? -5.024 -10.487 -17.202 1.00 95.88 99 GLY A O 1
ATOM 769 N N . SER A 1 100 ? -3.050 -9.485 -17.571 1.00 97.62 100 SER A N 1
ATOM 770 C CA . SER A 1 100 ? -2.485 -9.688 -16.234 1.00 97.62 100 SER A CA 1
ATOM 771 C C . SER A 1 100 ? -1.311 -8.735 -16.009 1.00 97.62 100 SER A C 1
ATOM 773 O O . SER A 1 100 ? -0.654 -8.314 -16.963 1.00 97.62 100 SER A O 1
ATOM 775 N N . VAL A 1 101 ? -0.998 -8.430 -14.749 1.00 98.06 101 VAL A N 1
ATOM 776 C CA . VAL A 1 101 ? 0.255 -7.746 -14.384 1.00 98.06 101 VAL A CA 1
ATOM 777 C C . VAL A 1 101 ? 1.495 -8.609 -14.669 1.00 98.06 101 VAL A C 1
ATOM 779 O O . VAL A 1 101 ? 2.587 -8.074 -14.840 1.00 98.06 101 VAL A O 1
ATOM 782 N N . ASP A 1 102 ? 1.327 -9.926 -14.797 1.00 98.31 102 ASP A N 1
ATOM 783 C CA . ASP A 1 102 ? 2.376 -10.873 -15.197 1.00 98.31 102 ASP A CA 1
ATOM 784 C C . ASP A 1 102 ? 2.483 -11.041 -16.720 1.00 98.31 102 ASP A C 1
ATOM 786 O O . ASP A 1 102 ? 3.288 -11.831 -17.208 1.00 98.31 102 ASP A O 1
ATOM 790 N N . GLN A 1 103 ? 1.695 -10.288 -17.497 1.00 97.75 103 GLN A N 1
ATOM 791 C CA . GLN A 1 103 ? 1.803 -10.298 -18.951 1.00 97.75 103 GLN A CA 1
ATOM 792 C C . GLN A 1 103 ? 3.168 -9.726 -19.390 1.00 97.75 103 GLN A C 1
ATOM 794 O O . GLN A 1 103 ? 3.529 -8.623 -18.954 1.00 97.75 103 GLN A O 1
ATOM 799 N N . PRO A 1 104 ? 3.917 -10.425 -20.266 1.00 98.44 104 PRO A N 1
ATOM 800 C CA . PRO A 1 104 ? 5.167 -9.914 -20.815 1.00 98.44 104 PRO A CA 1
ATOM 801 C C . PRO A 1 104 ? 4.954 -8.631 -21.622 1.00 98.44 104 PRO A C 1
ATOM 803 O O . PRO A 1 104 ? 4.127 -8.572 -22.535 1.00 98.44 104 PRO A O 1
ATOM 806 N N . ILE A 1 105 ? 5.745 -7.593 -21.346 1.00 98.44 105 ILE A N 1
ATOM 807 C CA . ILE A 1 105 ? 5.601 -6.302 -22.034 1.00 98.44 105 ILE A CA 1
ATOM 808 C C . ILE A 1 105 ? 6.049 -6.360 -23.499 1.00 98.44 105 ILE A C 1
ATOM 810 O O . ILE A 1 105 ? 5.668 -5.496 -24.288 1.00 98.44 105 ILE A O 1
ATOM 814 N N . CYS A 1 106 ? 6.821 -7.379 -23.896 1.00 97.88 106 CYS A N 1
ATOM 815 C CA . CYS A 1 106 ? 7.265 -7.553 -25.281 1.00 97.88 106 CYS A CA 1
ATOM 816 C C . CYS A 1 106 ? 6.111 -7.812 -26.262 1.00 97.88 106 CYS A C 1
ATOM 818 O O . CYS A 1 106 ? 6.268 -7.576 -27.461 1.00 97.88 106 CYS A O 1
ATOM 820 N N . GLU A 1 107 ? 4.936 -8.212 -25.763 1.00 97.62 107 GLU A N 1
ATOM 821 C CA . GLU A 1 107 ? 3.701 -8.293 -26.550 1.00 97.62 107 GLU A CA 1
ATOM 822 C C . GLU A 1 107 ? 3.215 -6.910 -27.025 1.00 97.62 107 GLU A C 1
ATOM 824 O O . GLU A 1 107 ? 2.545 -6.804 -28.052 1.00 97.62 107 GLU A O 1
ATOM 829 N N . PHE A 1 108 ? 3.601 -5.840 -26.321 1.00 97.06 108 PHE A N 1
ATOM 830 C CA . PHE A 1 108 ? 3.279 -4.445 -26.649 1.00 97.06 108 PHE A CA 1
ATOM 831 C C . PHE A 1 108 ? 4.492 -3.669 -27.179 1.00 97.06 108 PHE A C 1
ATOM 833 O O . PHE A 1 108 ? 4.346 -2.741 -27.980 1.00 97.06 108 PHE A O 1
ATOM 840 N N . TYR A 1 109 ? 5.688 -4.043 -26.729 1.00 92.81 109 TYR A N 1
ATOM 841 C CA . TYR A 1 109 ? 6.958 -3.377 -27.001 1.00 92.81 109 TYR A CA 1
ATOM 842 C C . TYR A 1 109 ? 7.924 -4.363 -27.677 1.00 92.81 109 TYR A C 1
ATOM 844 O O . TYR A 1 109 ? 8.864 -4.886 -27.079 1.00 92.81 109 TYR A O 1
ATOM 852 N N . SER A 1 110 ? 7.658 -4.650 -28.952 1.00 93.12 110 SER A N 1
ATOM 853 C CA . SER A 1 110 ? 8.364 -5.651 -29.771 1.00 93.12 110 SER A CA 1
ATOM 854 C C . SER A 1 110 ? 9.878 -5.443 -29.913 1.00 93.12 110 SER A C 1
ATOM 856 O O . SER A 1 110 ? 10.603 -6.370 -30.275 1.00 93.12 110 SER A O 1
ATOM 858 N N . GLU A 1 111 ? 10.342 -4.222 -29.660 1.00 95.19 111 GLU A N 1
ATOM 859 C CA . GLU A 1 111 ? 11.714 -3.757 -29.817 1.00 95.19 111 GLU A CA 1
ATOM 860 C C . GLU A 1 111 ? 12.660 -4.297 -28.726 1.00 95.19 111 GLU A C 1
ATOM 862 O O . GLU A 1 111 ? 13.879 -4.212 -28.894 1.00 95.19 111 GLU A O 1
ATOM 867 N N . LEU A 1 112 ? 12.113 -4.888 -27.653 1.00 96.19 112 LEU A N 1
ATOM 868 C CA . LEU A 1 112 ? 12.866 -5.540 -26.576 1.00 96.19 112 LEU A CA 1
ATOM 869 C C . LEU A 1 112 ? 13.638 -6.770 -27.078 1.00 96.19 112 LEU A C 1
ATOM 871 O O . LEU A 1 112 ? 13.165 -7.546 -27.921 1.00 96.19 112 LEU A O 1
ATOM 875 N N . ARG A 1 113 ? 14.848 -6.961 -26.544 1.00 94.56 113 ARG A N 1
ATOM 876 C CA . ARG A 1 113 ? 15.811 -7.981 -26.995 1.00 94.56 113 ARG A CA 1
ATOM 877 C C . ARG A 1 113 ? 16.333 -8.799 -25.819 1.00 94.56 113 ARG A C 1
ATOM 879 O O . ARG A 1 113 ? 16.397 -8.297 -24.710 1.00 94.56 113 ARG A O 1
ATOM 886 N N . GLY A 1 114 ? 16.758 -10.034 -26.094 1.00 93.88 114 GLY A N 1
ATOM 887 C CA . GLY A 1 114 ? 17.313 -10.919 -25.065 1.00 93.88 114 GLY A CA 1
ATOM 888 C C . GLY A 1 114 ? 16.342 -11.123 -23.901 1.00 93.88 114 GLY A C 1
ATOM 889 O O . GLY A 1 114 ? 15.135 -11.238 -24.132 1.00 93.88 114 GLY A O 1
ATOM 890 N N . ASP A 1 115 ? 16.883 -11.111 -22.686 1.00 93.38 115 ASP A N 1
ATOM 891 C CA . ASP A 1 115 ? 16.154 -11.367 -21.438 1.00 93.38 115 ASP A CA 1
ATOM 892 C C . ASP A 1 115 ? 15.124 -10.268 -21.120 1.00 93.38 115 ASP A C 1
ATOM 894 O O . ASP A 1 115 ? 14.098 -10.540 -20.500 1.00 93.38 115 ASP A O 1
ATOM 898 N N . ASP A 1 116 ? 15.291 -9.047 -21.654 1.00 96.69 116 ASP A N 1
ATOM 899 C CA . ASP A 1 116 ? 14.304 -7.967 -21.493 1.00 96.69 116 ASP A CA 1
ATOM 900 C C . ASP A 1 116 ? 12.926 -8.329 -22.078 1.00 96.69 116 ASP A C 1
ATOM 902 O O . ASP A 1 116 ? 11.912 -7.709 -21.751 1.00 96.69 116 ASP A O 1
ATOM 906 N N . ARG A 1 117 ? 12.854 -9.339 -22.958 1.00 97.69 117 ARG A N 1
ATOM 907 C CA . ARG A 1 117 ? 11.580 -9.838 -23.495 1.00 97.69 117 ARG A CA 1
ATOM 908 C C . ARG A 1 117 ? 10.722 -10.537 -22.439 1.00 97.69 117 ARG A C 1
ATOM 910 O O . ARG A 1 117 ? 9.516 -10.649 -22.649 1.00 97.69 117 ARG A O 1
ATOM 917 N N . GLU A 1 118 ? 11.317 -10.981 -21.335 1.00 98.19 118 GLU A N 1
ATOM 918 C CA . GLU A 1 118 ? 10.633 -11.641 -20.216 1.00 98.19 118 GLU A CA 1
ATOM 919 C C . GLU A 1 118 ? 10.163 -10.644 -19.140 1.00 98.19 118 GLU A C 1
ATOM 921 O O . GLU A 1 118 ? 9.515 -11.017 -18.161 1.00 98.19 118 GLU A O 1
ATOM 926 N N . ILE A 1 119 ? 10.444 -9.347 -19.314 1.00 98.75 119 ILE A N 1
ATOM 927 C CA . ILE A 1 119 ? 9.941 -8.303 -18.418 1.00 98.75 119 ILE A CA 1
ATOM 928 C C . ILE A 1 119 ? 8.408 -8.304 -18.444 1.00 98.75 119 ILE A C 1
ATOM 930 O O . ILE A 1 119 ? 7.785 -8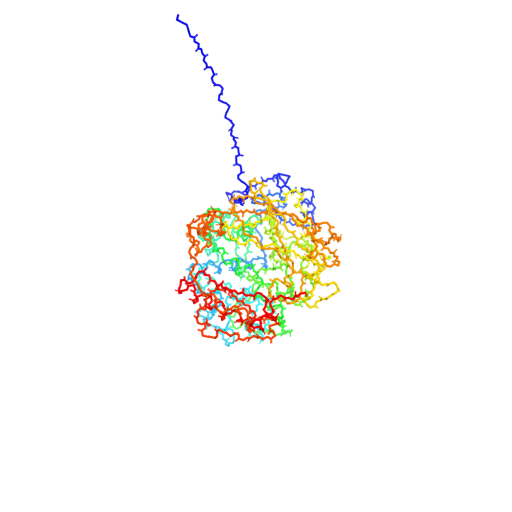.296 -19.505 1.00 98.75 119 ILE A O 1
ATOM 934 N N . THR A 1 120 ? 7.795 -8.247 -17.263 1.00 98.88 120 THR A N 1
ATOM 935 C CA . THR A 1 120 ? 6.345 -8.117 -17.071 1.00 98.88 120 THR A CA 1
ATOM 936 C C . THR A 1 120 ? 6.019 -6.755 -16.462 1.00 98.88 120 THR A C 1
ATOM 938 O O . THR A 1 120 ? 6.908 -6.034 -15.991 1.00 98.88 120 THR A O 1
ATOM 941 N N . PHE A 1 121 ? 4.740 -6.383 -16.419 1.00 98.75 121 PHE A N 1
ATOM 942 C CA . PHE A 1 121 ? 4.336 -5.171 -15.701 1.00 98.75 121 PHE A CA 1
ATOM 943 C C . PHE A 1 121 ? 4.628 -5.264 -14.195 1.00 98.75 121 PHE A C 1
ATOM 945 O O . PHE A 1 121 ? 5.039 -4.266 -13.598 1.00 98.75 121 PHE A O 1
ATOM 952 N N . ARG A 1 122 ? 4.505 -6.453 -13.584 1.00 98.75 122 ARG A N 1
ATOM 953 C CA . ARG A 1 122 ? 4.880 -6.697 -12.183 1.00 98.75 122 ARG A CA 1
ATOM 954 C C . ARG A 1 122 ? 6.364 -6.430 -11.956 1.00 98.75 122 ARG A C 1
ATOM 956 O O . ARG A 1 122 ? 6.704 -5.757 -10.982 1.00 98.75 122 ARG A O 1
ATOM 963 N N . HIS A 1 123 ? 7.228 -6.879 -12.867 1.00 98.75 123 HIS A N 1
ATOM 964 C CA . HIS A 1 123 ? 8.669 -6.635 -12.784 1.00 98.75 123 HIS A CA 1
ATOM 965 C C . HIS A 1 123 ? 9.011 -5.135 -12.769 1.00 98.75 123 HIS A C 1
ATOM 967 O O . HIS A 1 123 ? 9.837 -4.669 -11.979 1.00 98.75 123 HIS A O 1
ATOM 973 N N . LEU A 1 124 ? 8.331 -4.350 -13.609 1.00 98.62 124 LEU A N 1
ATOM 974 C CA . LEU A 1 124 ? 8.494 -2.895 -13.660 1.00 98.62 124 LEU A CA 1
ATOM 975 C C . LEU A 1 124 ? 7.934 -2.194 -12.411 1.00 98.62 124 LEU A C 1
ATOM 977 O O . LEU A 1 124 ? 8.588 -1.320 -11.838 1.00 98.62 124 LEU A O 1
ATOM 981 N N . GLY A 1 125 ? 6.741 -2.590 -11.958 1.00 98.25 125 GLY A N 1
ATOM 982 C CA . GLY A 1 125 ? 6.098 -2.045 -10.758 1.00 98.25 125 GLY A CA 1
ATOM 983 C C . GLY A 1 125 ? 6.850 -2.366 -9.461 1.00 98.25 125 GLY A C 1
ATOM 984 O O . GLY A 1 125 ? 6.771 -1.603 -8.497 1.00 98.25 125 GLY A O 1
ATOM 985 N N . SER A 1 126 ? 7.619 -3.455 -9.445 1.00 97.94 126 SER A N 1
ATOM 986 C CA . SER A 1 126 ? 8.322 -3.964 -8.256 1.00 97.94 126 SER A CA 1
ATOM 987 C C . SER A 1 126 ? 9.824 -3.662 -8.251 1.00 97.94 126 SER A C 1
ATOM 989 O O . SER A 1 126 ? 10.503 -3.962 -7.270 1.00 97.94 126 SER A O 1
ATOM 991 N N . MET A 1 127 ? 10.335 -2.991 -9.293 1.00 97.69 127 MET A N 1
ATOM 992 C CA . MET A 1 127 ? 11.745 -2.586 -9.419 1.00 97.69 127 MET A CA 1
ATOM 993 C C . MET A 1 127 ? 12.725 -3.774 -9.424 1.00 97.69 127 MET A C 1
ATOM 995 O O . MET A 1 127 ? 13.805 -3.726 -8.834 1.00 97.69 127 MET A O 1
ATOM 999 N N . ASN A 1 128 ? 12.346 -4.856 -10.102 1.00 97.38 128 ASN A N 1
ATOM 1000 C CA . ASN A 1 128 ? 13.174 -6.050 -10.288 1.00 97.38 128 ASN A CA 1
ATOM 1001 C C . ASN A 1 128 ? 13.152 -6.539 -11.745 1.00 97.38 128 ASN A C 1
ATOM 1003 O O . ASN A 1 128 ? 13.232 -7.731 -12.001 1.00 97.38 128 ASN A O 1
ATOM 1007 N N . SER A 1 129 ? 13.029 -5.632 -12.719 1.00 97.69 129 SER A N 1
ATOM 1008 C CA . SER A 1 129 ? 12.967 -6.005 -14.140 1.00 97.69 129 SER A CA 1
ATOM 1009 C C . SER A 1 129 ? 14.298 -6.363 -14.782 1.00 97.69 129 SER A C 1
ATOM 1011 O O . SER A 1 129 ? 14.283 -6.856 -15.899 1.00 97.69 129 SER A O 1
ATOM 1013 N N . GLY A 1 130 ? 15.431 -6.048 -14.152 1.00 95.75 130 GLY A N 1
ATOM 1014 C CA . GLY A 1 130 ? 16.740 -6.226 -14.787 1.00 95.75 130 GLY A CA 1
ATOM 1015 C C . GLY A 1 130 ? 17.018 -5.269 -15.957 1.00 95.75 130 GLY A C 1
ATOM 1016 O O . GLY A 1 130 ? 18.117 -5.263 -16.499 1.00 95.75 130 GLY A O 1
ATOM 1017 N N . PHE A 1 131 ? 16.078 -4.388 -16.327 1.00 96.75 131 PHE A N 1
ATOM 1018 C CA . PHE A 1 131 ? 16.248 -3.527 -17.501 1.00 96.75 131 PHE A CA 1
ATOM 1019 C C . PHE A 1 131 ? 17.470 -2.613 -17.359 1.00 96.75 131 PHE A C 1
ATOM 1021 O O . PHE A 1 131 ? 17.595 -1.865 -16.385 1.00 96.75 131 PHE A O 1
ATOM 1028 N N . ARG A 1 132 ? 18.361 -2.643 -18.351 1.00 94.75 132 ARG A N 1
ATOM 1029 C CA . ARG A 1 132 ? 19.667 -1.962 -18.321 1.00 94.75 132 ARG A CA 1
ATOM 1030 C C . ARG A 1 132 ? 20.592 -2.402 -17.175 1.00 94.75 132 ARG A C 1
ATOM 1032 O O . ARG A 1 132 ? 21.430 -1.618 -16.708 1.00 94.75 132 ARG A O 1
ATOM 1039 N N . ARG A 1 133 ? 20.416 -3.637 -16.707 1.00 94.88 133 ARG A N 1
ATOM 1040 C CA . ARG A 1 133 ? 21.266 -4.343 -15.745 1.00 94.88 133 ARG A CA 1
ATOM 1041 C C . ARG A 1 133 ? 21.815 -5.622 -16.386 1.00 94.88 133 ARG A C 1
ATOM 1043 O O . ARG A 1 133 ? 21.526 -5.904 -17.547 1.00 94.88 133 ARG A O 1
ATOM 1050 N N . VAL A 1 134 ? 22.666 -6.344 -15.662 1.00 92.75 134 VAL A N 1
ATOM 1051 C CA . VAL A 1 134 ? 23.202 -7.641 -16.121 1.00 92.75 134 VAL A CA 1
ATOM 1052 C C . VAL A 1 134 ? 22.306 -8.807 -15.729 1.00 92.75 134 VAL A C 1
ATOM 1054 O O . VAL A 1 134 ? 22.393 -9.862 -16.344 1.00 92.75 134 VAL A O 1
ATOM 1057 N N . GLU A 1 135 ? 21.489 -8.620 -14.696 1.00 95.31 135 GLU A N 1
ATOM 1058 C CA . GLU A 1 135 ? 20.541 -9.612 -14.213 1.00 95.31 135 GLU A CA 1
ATOM 1059 C C . GLU A 1 135 ? 19.263 -9.606 -15.053 1.00 95.31 135 GLU A C 1
ATOM 1061 O O . GLU A 1 135 ? 18.809 -8.550 -15.503 1.00 95.31 135 GLU A O 1
ATOM 1066 N N . GLY A 1 136 ? 18.666 -10.782 -15.217 1.00 95.44 136 GLY A N 1
ATOM 1067 C CA . GLY A 1 136 ? 17.372 -10.952 -15.857 1.00 95.44 136 GLY A CA 1
ATOM 1068 C C . GLY A 1 136 ? 16.199 -10.515 -14.967 1.00 95.44 136 GLY A C 1
ATOM 1069 O O . GLY A 1 136 ? 16.365 -10.177 -13.785 1.00 95.44 136 GLY A O 1
ATOM 1070 N N . PRO A 1 137 ? 14.973 -10.518 -15.516 1.00 97.50 137 PRO A N 1
ATOM 1071 C CA . PRO A 1 137 ? 13.780 -10.151 -14.764 1.00 97.50 137 PRO A CA 1
ATOM 1072 C C . PRO A 1 137 ? 13.558 -11.071 -13.554 1.00 97.50 137 PRO A C 1
ATOM 1074 O O . PRO A 1 137 ? 13.563 -12.292 -13.666 1.00 97.50 137 PRO A O 1
ATOM 1077 N N . GLY A 1 138 ? 13.361 -10.475 -12.380 1.00 97.00 138 GLY A N 1
ATOM 1078 C CA . GLY A 1 138 ? 13.121 -11.174 -11.119 1.00 97.00 138 GLY A CA 1
ATOM 1079 C C . GLY A 1 138 ? 14.378 -11.636 -10.374 1.00 97.00 138 GLY A C 1
ATOM 1080 O O . GLY A 1 138 ? 14.261 -12.004 -9.209 1.00 97.00 138 GLY A O 1
ATOM 1081 N N . GLU A 1 139 ? 15.569 -11.571 -10.974 1.00 96.56 139 GLU A N 1
ATOM 1082 C CA . GLU A 1 139 ? 16.799 -12.117 -10.374 1.00 96.56 139 GLU A CA 1
ATOM 1083 C C . GLU A 1 139 ? 17.425 -11.207 -9.306 1.00 96.56 139 GLU A C 1
ATOM 1085 O O . GLU A 1 139 ? 18.044 -11.682 -8.351 1.00 96.56 139 GLU A O 1
ATOM 1090 N N . ALA A 1 140 ? 17.261 -9.889 -9.442 1.00 96.62 140 ALA A N 1
ATOM 1091 C CA . ALA A 1 140 ? 17.789 -8.922 -8.489 1.00 96.62 140 ALA A CA 1
ATOM 1092 C C . ALA A 1 140 ? 16.931 -7.658 -8.396 1.00 96.62 140 ALA A C 1
ATOM 1094 O O . ALA A 1 140 ? 16.283 -7.221 -9.348 1.00 96.62 140 ALA A O 1
ATOM 1095 N N . TRP A 1 141 ? 16.968 -7.028 -7.225 1.00 97.31 141 TRP A N 1
ATOM 1096 C CA . TRP A 1 141 ? 16.319 -5.752 -6.974 1.00 97.31 141 TRP A CA 1
ATOM 1097 C C . TRP A 1 141 ? 17.249 -4.576 -7.289 1.00 97.31 141 TRP A C 1
ATOM 1099 O O . TRP A 1 141 ? 18.405 -4.543 -6.842 1.00 97.31 141 TRP A O 1
ATOM 1109 N N . ALA A 1 142 ? 16.718 -3.587 -8.008 1.00 96.88 142 ALA A N 1
ATOM 1110 C CA . ALA A 1 142 ? 17.401 -2.346 -8.352 1.00 96.88 142 ALA A CA 1
ATOM 1111 C C . ALA A 1 142 ? 16.390 -1.203 -8.451 1.00 96.88 142 ALA A C 1
ATOM 1113 O O . ALA A 1 142 ? 15.431 -1.281 -9.216 1.00 96.88 142 ALA A O 1
ATOM 1114 N N . TYR A 1 143 ? 16.614 -0.101 -7.736 1.00 96.69 143 TYR A N 1
ATOM 1115 C CA . TYR A 1 143 ? 15.744 1.065 -7.881 1.00 96.69 143 TYR A CA 1
ATOM 1116 C C . TYR A 1 143 ? 16.075 1.797 -9.193 1.00 96.69 143 TYR A C 1
ATOM 1118 O O . TYR A 1 143 ? 17.053 2.548 -9.285 1.00 96.69 143 TYR A O 1
ATOM 1126 N N . ASN A 1 144 ? 15.274 1.525 -10.222 1.00 96.56 144 ASN A N 1
ATOM 1127 C CA . ASN A 1 144 ? 15.686 1.639 -11.617 1.00 96.56 144 ASN A CA 1
ATOM 1128 C C . ASN A 1 144 ? 14.786 2.608 -12.400 1.00 96.56 144 ASN A C 1
ATOM 1130 O O . ASN A 1 144 ? 13.682 2.270 -12.824 1.00 96.56 144 ASN A O 1
ATOM 1134 N N . ASP A 1 145 ? 15.259 3.838 -12.605 1.00 96.81 145 ASP A N 1
ATOM 1135 C CA . ASP A 1 145 ? 14.486 4.862 -13.318 1.00 96.81 145 ASP A CA 1
ATOM 1136 C C . ASP A 1 145 ? 14.407 4.661 -14.843 1.00 96.81 145 ASP A C 1
ATOM 1138 O O . ASP A 1 145 ? 13.366 5.001 -15.411 1.00 96.81 145 ASP A O 1
ATOM 1142 N N . PRO A 1 146 ? 15.415 4.091 -15.532 1.00 97.12 146 PRO A N 1
ATOM 1143 C CA . PRO A 1 146 ? 15.240 3.614 -16.903 1.00 97.12 146 PRO A CA 1
ATOM 1144 C C . PRO A 1 146 ? 14.122 2.572 -17.051 1.00 97.12 146 PRO A C 1
ATOM 1146 O O . PRO A 1 146 ? 13.344 2.646 -17.999 1.00 97.12 146 PRO A O 1
ATOM 1149 N N . ALA A 1 147 ? 13.967 1.647 -16.097 1.00 97.75 147 ALA A N 1
ATOM 1150 C CA . ALA A 1 147 ? 12.849 0.700 -16.112 1.00 97.75 147 ALA A CA 1
ATOM 1151 C C . ALA A 1 147 ? 11.499 1.421 -15.976 1.00 97.75 147 ALA A C 1
ATOM 1153 O O . ALA A 1 147 ? 10.545 1.100 -16.676 1.00 97.75 147 ALA A O 1
ATOM 1154 N N . ILE A 1 148 ? 11.415 2.462 -15.146 1.00 98.44 148 ILE A N 1
ATOM 1155 C CA . ILE A 1 148 ? 10.197 3.280 -15.047 1.00 98.44 148 ILE A CA 1
ATOM 1156 C C . ILE A 1 148 ? 9.936 4.092 -16.317 1.00 98.44 148 ILE A C 1
ATOM 1158 O O . ILE A 1 148 ? 8.779 4.273 -16.696 1.00 98.44 148 ILE A O 1
ATOM 1162 N N . GLN A 1 149 ? 10.984 4.526 -17.016 1.00 97.81 149 GLN A N 1
ATOM 1163 C CA . GLN A 1 149 ? 10.851 5.143 -18.332 1.00 97.81 149 GLN A CA 1
ATOM 1164 C C . GLN A 1 149 ? 10.234 4.167 -19.346 1.00 97.81 149 GLN A C 1
ATOM 1166 O O . GLN A 1 149 ? 9.275 4.522 -20.034 1.00 97.81 149 GLN A O 1
ATOM 1171 N N . LEU A 1 150 ? 10.731 2.925 -19.385 1.00 98.31 150 LEU A N 1
ATOM 1172 C CA . LEU A 1 150 ? 10.165 1.847 -20.199 1.00 98.31 150 LEU A CA 1
ATOM 1173 C C . LEU A 1 150 ? 8.711 1.552 -19.807 1.00 98.31 150 LEU A C 1
ATOM 1175 O O . LEU A 1 150 ? 7.851 1.400 -20.676 1.00 98.31 150 LEU A O 1
ATOM 1179 N N . TYR A 1 151 ? 8.416 1.535 -18.506 1.00 98.50 151 TYR A N 1
ATOM 1180 C CA . TYR A 1 151 ? 7.074 1.307 -17.981 1.00 98.50 151 TYR A CA 1
ATOM 1181 C C . TYR A 1 151 ? 6.086 2.365 -18.469 1.00 98.50 151 TYR A C 1
ATOM 1183 O O . TYR A 1 151 ? 5.060 2.020 -19.058 1.00 98.50 151 TYR A O 1
ATOM 1191 N N . GLN A 1 152 ? 6.403 3.651 -18.303 1.00 97.69 152 GLN A N 1
ATOM 1192 C CA . GLN A 1 152 ? 5.488 4.704 -18.732 1.00 97.69 152 GLN A CA 1
ATOM 1193 C C . GLN A 1 152 ? 5.305 4.750 -20.253 1.00 97.69 152 GLN A C 1
ATOM 1195 O O . GLN A 1 152 ? 4.193 4.989 -20.713 1.00 97.69 152 GLN A O 1
ATOM 1200 N N . GLN A 1 153 ? 6.349 4.491 -21.048 1.00 97.38 153 GLN A N 1
ATOM 1201 C CA . GLN A 1 153 ? 6.214 4.458 -22.507 1.00 97.38 153 GLN A CA 1
ATOM 1202 C C . GLN A 1 153 ? 5.376 3.264 -22.955 1.00 97.38 153 GLN A C 1
ATOM 1204 O O . GLN A 1 153 ? 4.509 3.403 -23.812 1.00 97.38 153 GLN A O 1
ATOM 1209 N N . THR A 1 154 ? 5.580 2.097 -22.342 1.00 98.31 154 THR A N 1
ATOM 1210 C CA . THR A 1 154 ? 4.743 0.924 -22.610 1.00 98.31 154 THR A CA 1
ATOM 1211 C C . THR A 1 154 ? 3.283 1.240 -22.296 1.00 98.31 154 THR A C 1
ATOM 1213 O O . THR A 1 154 ? 2.404 1.012 -23.126 1.00 98.31 154 THR A O 1
ATOM 1216 N N . LEU A 1 155 ? 3.020 1.836 -21.132 1.00 98.06 155 LEU A N 1
ATOM 1217 C CA . LEU A 1 155 ? 1.669 2.147 -20.690 1.00 98.06 155 LEU A CA 1
ATOM 1218 C C . LEU A 1 155 ? 0.998 3.201 -21.586 1.00 98.06 155 LEU A C 1
ATOM 1220 O O . LEU A 1 155 ? -0.073 2.950 -22.136 1.00 98.06 155 LEU A O 1
ATOM 1224 N N . PHE A 1 156 ? 1.626 4.360 -21.784 1.00 98.00 156 PHE A N 1
ATOM 1225 C CA . PHE A 1 156 ? 1.033 5.459 -22.548 1.00 98.00 156 PHE A CA 1
ATOM 1226 C C . PHE A 1 156 ? 1.064 5.216 -24.057 1.00 98.00 156 PHE A C 1
ATOM 1228 O O . PHE A 1 156 ? 0.028 5.311 -24.710 1.00 98.00 156 PHE A O 1
ATOM 1235 N N . ASP A 1 157 ? 2.212 4.843 -24.621 1.00 97.31 157 ASP A N 1
ATOM 1236 C CA . ASP A 1 157 ? 2.401 4.829 -26.074 1.00 97.31 157 ASP A CA 1
ATOM 1237 C C . ASP A 1 157 ? 1.952 3.506 -26.717 1.00 97.31 157 ASP A C 1
ATOM 1239 O O . ASP A 1 157 ? 1.576 3.492 -27.893 1.00 97.31 157 ASP A O 1
ATOM 1243 N N . LYS A 1 158 ? 1.979 2.386 -25.976 1.00 97.62 158 LYS A N 1
ATOM 1244 C CA . LYS A 1 158 ? 1.671 1.052 -26.527 1.00 97.62 158 LYS A CA 1
ATOM 1245 C C . LYS A 1 158 ? 0.330 0.488 -26.041 1.00 97.62 158 LYS A C 1
ATOM 1247 O O . LYS A 1 158 ? -0.430 -0.015 -26.870 1.00 97.62 158 LYS A O 1
ATOM 1252 N N . VAL A 1 159 ? 0.021 0.592 -24.744 1.00 98.31 159 VAL A N 1
ATOM 1253 C CA . VAL A 1 159 ? -1.221 0.056 -24.145 1.00 98.31 159 VAL A CA 1
ATOM 1254 C C . VAL A 1 159 ? -2.394 1.019 -24.337 1.00 98.31 159 VAL A C 1
ATOM 1256 O O . VAL A 1 159 ? -3.406 0.656 -24.942 1.00 98.31 159 VAL A O 1
ATOM 1259 N N . PHE A 1 160 ? -2.272 2.258 -23.854 1.00 98.31 160 PHE A N 1
ATOM 1260 C CA . PHE A 1 160 ? -3.329 3.261 -23.998 1.00 98.31 160 PHE A CA 1
ATOM 1261 C C . PHE A 1 160 ? -3.333 3.922 -25.377 1.00 98.31 160 PHE A C 1
ATOM 1263 O O . PHE A 1 160 ? -4.412 4.141 -25.922 1.00 98.31 160 PHE A O 1
ATOM 1270 N N . LYS A 1 161 ? -2.150 4.151 -25.961 1.00 97.75 161 LYS A N 1
ATOM 1271 C CA . LYS A 1 161 ? -1.938 4.855 -27.240 1.00 97.75 161 LYS A CA 1
ATOM 1272 C C . LYS A 1 161 ? -2.457 6.294 -27.219 1.00 97.75 161 LYS A C 1
ATOM 1274 O O . LYS A 1 161 ? -2.966 6.799 -28.217 1.00 97.75 161 LYS A O 1
ATOM 1279 N N . GLU A 1 162 ? -2.320 6.939 -26.069 1.00 97.44 162 GLU A N 1
ATOM 1280 C CA . GLU A 1 162 ? -2.788 8.292 -25.786 1.00 97.44 162 GLU A CA 1
ATOM 1281 C C . GLU A 1 162 ? -1.743 9.012 -24.923 1.00 97.44 162 GLU A C 1
ATOM 1283 O O . GLU A 1 162 ? -0.917 8.378 -24.262 1.00 97.44 162 GLU A O 1
ATOM 1288 N N . ASP A 1 163 ? -1.755 10.345 -24.935 1.00 96.19 163 ASP A N 1
ATOM 1289 C CA . ASP A 1 163 ? -0.818 11.129 -24.134 1.00 96.19 163 ASP A CA 1
ATOM 1290 C C . ASP A 1 163 ? -1.110 10.999 -22.618 1.00 96.19 163 ASP A C 1
ATOM 1292 O O . ASP A 1 163 ? -2.250 10.723 -22.225 1.00 96.19 163 ASP A O 1
ATOM 1296 N N . PRO A 1 164 ? -0.113 11.231 -21.740 1.00 96.38 164 PRO A N 1
ATOM 1297 C CA . PRO A 1 164 ? -0.272 11.040 -20.298 1.00 96.38 164 PRO A CA 1
ATOM 1298 C C . PRO A 1 164 ? -1.419 11.832 -19.662 1.00 96.38 164 PRO A C 1
ATOM 1300 O O . PRO A 1 164 ? -2.051 11.343 -18.725 1.00 96.38 164 PRO A O 1
ATOM 1303 N N . HIS A 1 165 ? -1.701 13.044 -20.155 1.00 96.12 165 HIS A N 1
ATOM 1304 C CA . HIS A 1 165 ? -2.780 13.870 -19.621 1.00 96.12 165 HIS A CA 1
ATOM 1305 C C . HIS A 1 165 ? -4.136 13.243 -19.950 1.00 96.12 165 HIS A C 1
ATOM 1307 O O . HIS A 1 165 ? -4.928 13.002 -19.040 1.00 96.12 165 HIS A O 1
ATOM 1313 N N . THR A 1 166 ? -4.382 12.913 -21.220 1.00 97.38 166 THR A N 1
ATOM 1314 C CA . THR A 1 166 ? -5.633 12.267 -21.656 1.00 97.38 166 THR A CA 1
ATOM 1315 C C . THR A 1 166 ? -5.859 10.923 -20.962 1.00 97.38 166 THR A C 1
ATOM 1317 O O . THR A 1 166 ? -6.975 10.623 -20.530 1.00 97.38 166 THR A O 1
ATOM 1320 N N . VAL A 1 167 ? -4.798 10.128 -20.783 1.00 97.88 167 VAL A N 1
ATOM 1321 C CA . VAL A 1 167 ? -4.893 8.850 -20.070 1.00 97.88 167 VAL A CA 1
ATOM 1322 C C . VAL A 1 167 ? -5.272 9.055 -18.609 1.00 97.88 167 VAL A C 1
ATOM 1324 O O . VAL A 1 167 ? -6.225 8.424 -18.149 1.00 97.88 167 VAL A O 1
ATOM 1327 N N . ALA A 1 168 ? -4.546 9.907 -17.882 1.00 97.19 168 ALA A N 1
ATOM 1328 C CA . ALA A 1 168 ? -4.723 10.059 -16.444 1.00 97.19 168 ALA A CA 1
ATOM 1329 C C . ALA A 1 168 ? -6.040 10.756 -16.078 1.00 97.19 168 ALA A C 1
ATOM 1331 O O . ALA A 1 168 ? -6.786 10.245 -15.244 1.00 97.19 168 ALA A O 1
ATOM 1332 N N . GLU A 1 169 ? -6.363 11.871 -16.733 1.00 96.88 169 GLU A N 1
ATOM 1333 C CA . GLU A 1 169 ? -7.549 12.681 -16.419 1.00 96.88 169 GLU A CA 1
ATOM 1334 C C . GLU A 1 169 ? -8.838 12.199 -17.097 1.00 96.88 169 GLU A C 1
ATOM 1336 O O . GLU A 1 169 ? -9.866 12.875 -17.057 1.00 96.88 169 GLU A O 1
ATOM 1341 N N . ASN A 1 170 ? -8.837 10.999 -17.683 1.00 97.38 170 ASN A N 1
ATOM 1342 C CA . ASN A 1 170 ? -10.073 10.375 -18.137 1.00 97.38 170 ASN A CA 1
ATOM 1343 C C . ASN A 1 170 ? -11.071 10.253 -16.968 1.00 97.38 170 ASN A C 1
ATOM 1345 O O . ASN A 1 170 ? -10.715 9.800 -15.877 1.00 97.38 170 ASN A O 1
ATOM 1349 N N . THR A 1 171 ? -12.335 10.612 -17.201 1.00 95.50 171 THR A N 1
ATOM 1350 C CA . THR A 1 171 ? -13.399 10.607 -16.180 1.00 95.50 171 THR A CA 1
ATOM 1351 C C . THR A 1 171 ? -13.767 9.216 -15.664 1.00 95.50 171 THR A C 1
ATOM 1353 O O . THR A 1 171 ? -14.464 9.120 -14.664 1.00 95.50 171 THR A O 1
ATOM 1356 N N . HIS A 1 172 ? -13.293 8.144 -16.305 1.00 94.19 172 HIS A N 1
ATOM 1357 C CA . HIS A 1 172 ? -13.421 6.763 -15.824 1.00 94.19 172 HIS A CA 1
ATOM 1358 C C . HIS A 1 172 ? -12.169 6.273 -15.068 1.00 94.19 172 HIS A C 1
ATOM 1360 O O . HIS A 1 172 ? -12.116 5.110 -14.670 1.00 94.19 172 HIS A O 1
ATOM 1366 N N . ARG A 1 173 ? -11.157 7.141 -14.897 1.00 97.62 173 ARG A N 1
ATOM 1367 C CA . ARG A 1 173 ? -9.886 6.878 -14.200 1.00 97.62 173 ARG A CA 1
ATOM 1368 C C . ARG A 1 173 ? -9.649 7.927 -13.106 1.00 97.62 173 ARG A C 1
ATOM 1370 O O . ARG A 1 173 ? -10.533 8.152 -12.286 1.00 97.62 173 ARG A O 1
ATOM 1377 N N . LEU A 1 174 ? -8.491 8.599 -13.081 1.00 97.88 174 LEU A N 1
ATOM 1378 C CA . LEU A 1 174 ? -8.179 9.604 -12.053 1.00 97.88 174 LEU A CA 1
ATOM 1379 C C . LEU A 1 174 ? -8.960 10.911 -12.244 1.00 97.88 174 LEU A C 1
ATOM 1381 O O . LEU A 1 174 ? -9.123 11.660 -11.285 1.00 97.88 174 LEU A O 1
ATOM 1385 N N . GLY A 1 175 ? -9.509 11.170 -13.436 1.00 96.94 175 GLY A N 1
ATOM 1386 C CA . GLY A 1 175 ? -10.411 12.303 -13.660 1.00 96.94 175 GLY A CA 1
ATOM 1387 C C . GLY A 1 175 ? -11.693 12.234 -12.818 1.00 96.94 175 GLY A C 1
ATOM 1388 O O . GLY A 1 175 ? -12.254 13.270 -12.470 1.00 96.94 175 GLY A O 1
ATOM 1389 N N . ALA A 1 176 ? -12.124 11.032 -12.413 1.00 97.00 176 ALA A N 1
ATOM 1390 C CA . ALA A 1 176 ? -13.263 10.841 -11.508 1.00 97.00 176 ALA A CA 1
ATOM 1391 C C . ALA A 1 176 ? -13.032 11.438 -10.106 1.00 97.00 176 ALA A C 1
ATOM 1393 O O . ALA A 1 176 ? -13.991 11.716 -9.384 1.00 97.00 176 ALA A O 1
ATOM 1394 N N . LEU A 1 177 ? -11.768 11.661 -9.725 1.00 97.06 177 LEU A N 1
ATOM 1395 C CA . LEU A 1 177 ? -11.398 12.153 -8.398 1.00 97.06 177 LEU A CA 1
ATOM 1396 C C . LEU A 1 177 ? -11.717 13.644 -8.196 1.00 97.06 177 LEU A C 1
ATOM 1398 O O . LEU A 1 177 ? -11.655 14.136 -7.071 1.00 97.06 177 LEU A O 1
ATOM 1402 N N . GLY A 1 178 ? -12.073 14.371 -9.262 1.00 95.50 178 GLY A N 1
ATOM 1403 C CA . GLY A 1 178 ? -12.401 15.797 -9.187 1.00 95.50 178 GLY A CA 1
ATOM 1404 C C . GLY A 1 178 ? -11.191 16.652 -8.813 1.00 95.50 178 GLY A C 1
ATOM 1405 O O . GLY A 1 178 ? -11.242 17.391 -7.834 1.00 95.50 178 GLY A O 1
ATOM 1406 N N . LEU A 1 179 ? -10.095 16.497 -9.562 1.00 96.12 179 LEU A N 1
ATOM 1407 C CA . LEU A 1 179 ? -8.847 17.241 -9.372 1.00 96.12 179 LEU A CA 1
ATOM 1408 C C . LEU A 1 179 ? -9.097 18.751 -9.555 1.00 96.12 179 LEU A C 1
ATOM 1410 O O . LEU A 1 179 ? -9.608 19.172 -10.590 1.00 96.12 179 LEU A O 1
ATOM 1414 N N . GLU A 1 180 ? -8.757 19.557 -8.549 1.00 95.94 180 GLU A N 1
ATOM 1415 C CA . GLU A 1 180 ? -9.052 20.996 -8.498 1.00 95.94 180 GLU A CA 1
ATOM 1416 C C . GLU A 1 180 ? -8.121 21.821 -9.387 1.00 95.94 180 GLU A C 1
ATOM 1418 O O . GLU A 1 180 ? -8.545 22.792 -10.012 1.00 95.94 180 GLU A O 1
ATOM 1423 N N . ASP A 1 181 ? -6.840 21.460 -9.425 1.00 97.06 181 ASP A N 1
ATOM 1424 C CA . ASP A 1 181 ? -5.830 22.137 -10.233 1.00 97.06 181 ASP A CA 1
ATOM 1425 C C . ASP A 1 181 ? -5.537 21.374 -11.524 1.00 97.06 181 ASP A C 1
ATOM 1427 O O . ASP A 1 181 ? -5.144 21.984 -12.522 1.00 97.06 181 ASP A O 1
ATOM 1431 N N . GLY A 1 182 ? -5.711 20.056 -11.512 1.00 96.25 182 GLY A N 1
ATOM 1432 C CA . GLY A 1 182 ? -5.366 19.173 -12.616 1.00 96.25 182 GLY A CA 1
ATOM 1433 C C . GLY A 1 182 ? -3.872 18.850 -12.662 1.00 96.25 182 GLY A C 1
ATOM 1434 O O . GLY A 1 182 ? -2.999 19.596 -12.193 1.00 96.25 182 GLY A O 1
ATOM 1435 N N . LEU A 1 183 ? -3.567 17.713 -13.263 1.00 97.44 183 LEU A N 1
ATOM 1436 C CA . LEU A 1 183 ? -2.238 17.153 -13.418 1.00 97.44 183 LEU A CA 1
ATOM 1437 C C . LEU A 1 183 ? -1.470 17.860 -14.539 1.00 97.44 183 LEU A C 1
ATOM 1439 O O . LEU A 1 183 ? -2.013 18.353 -15.524 1.00 97.44 183 LEU A O 1
ATOM 1443 N N . GLN A 1 184 ? -0.151 17.912 -14.398 1.00 97.25 184 GLN A N 1
ATOM 1444 C CA . GLN A 1 184 ? 0.758 18.377 -15.441 1.00 97.25 184 GLN A CA 1
ATOM 1445 C C . GLN A 1 184 ? 1.869 17.358 -15.633 1.00 97.25 184 GLN A C 1
ATOM 1447 O O . GLN A 1 184 ? 2.288 16.698 -14.691 1.00 97.25 184 GLN A O 1
ATOM 1452 N N . TRP A 1 185 ? 2.408 17.279 -16.840 1.00 95.94 185 TRP A N 1
ATOM 1453 C CA . TRP A 1 185 ? 3.467 16.336 -17.175 1.00 95.94 185 TRP A CA 1
ATOM 1454 C C . TRP A 1 185 ? 4.654 17.101 -17.739 1.00 95.94 185 TRP A C 1
ATOM 1456 O O . TRP A 1 185 ? 4.480 18.036 -18.520 1.00 95.94 185 TRP A O 1
ATOM 1466 N N . ARG A 1 186 ? 5.870 16.754 -17.313 1.00 94.88 186 ARG A N 1
ATOM 1467 C CA . ARG A 1 186 ? 7.073 17.373 -17.880 1.00 94.88 186 ARG A CA 1
ATOM 1468 C C . ARG A 1 186 ? 7.249 16.973 -19.344 1.00 94.88 186 ARG A C 1
ATOM 1470 O O . ARG A 1 186 ? 7.088 15.806 -19.678 1.00 94.88 186 ARG A O 1
ATOM 1477 N N . GLU A 1 187 ? 7.670 17.910 -20.185 1.00 90.31 187 GLU A N 1
ATOM 1478 C CA . GLU A 1 187 ? 7.901 17.642 -21.613 1.00 90.31 187 GLU A CA 1
ATOM 1479 C C . GLU A 1 187 ? 9.053 16.653 -21.857 1.00 90.31 187 GLU A C 1
ATOM 1481 O O . GLU A 1 187 ? 8.988 15.854 -22.785 1.00 90.31 187 GLU A O 1
ATOM 1486 N N . ASP A 1 188 ? 10.089 16.682 -21.013 1.00 88.19 188 ASP A N 1
ATOM 1487 C CA . ASP A 1 188 ? 11.310 15.884 -21.180 1.00 88.19 188 ASP A CA 1
ATOM 1488 C C . ASP A 1 188 ? 11.151 14.425 -20.726 1.00 88.19 188 ASP A C 1
ATOM 1490 O O . ASP A 1 188 ? 11.454 13.484 -21.449 1.00 88.19 188 ASP A O 1
ATOM 1494 N N . THR A 1 189 ? 10.671 14.245 -19.503 1.00 92.62 189 THR A N 1
ATOM 1495 C CA . THR A 1 189 ? 10.674 12.980 -18.760 1.00 92.62 189 THR A CA 1
ATOM 1496 C C . THR A 1 189 ? 9.273 12.433 -18.560 1.00 92.62 189 THR A C 1
ATOM 1498 O O . THR A 1 189 ? 9.133 11.348 -18.007 1.00 92.62 189 THR A O 1
ATOM 1501 N N . ARG A 1 190 ? 8.227 13.181 -18.946 1.00 94.50 190 ARG A N 1
ATOM 1502 C CA . ARG A 1 190 ? 6.820 12.843 -18.675 1.00 94.50 190 ARG A CA 1
ATOM 1503 C C . ARG A 1 190 ? 6.584 12.477 -17.203 1.00 94.50 190 ARG A C 1
ATOM 1505 O O . ARG A 1 190 ? 5.764 11.631 -16.879 1.00 94.50 190 ARG A O 1
ATOM 1512 N N . ARG A 1 191 ? 7.304 13.129 -16.286 1.00 95.38 191 ARG A N 1
ATOM 1513 C CA . ARG A 1 191 ? 7.085 12.980 -14.845 1.00 95.38 191 ARG A CA 1
ATOM 1514 C C . ARG A 1 191 ? 5.965 13.902 -14.380 1.00 95.38 191 ARG A C 1
ATOM 1516 O O . ARG A 1 191 ? 5.875 15.050 -14.826 1.00 95.38 191 ARG A O 1
ATOM 1523 N N . LEU A 1 192 ? 5.129 13.390 -13.482 1.00 97.62 192 LEU A N 1
ATOM 1524 C CA . LEU A 1 192 ? 3.960 14.095 -12.973 1.00 97.62 192 LEU A CA 1
ATOM 1525 C C . LEU A 1 192 ? 4.338 15.304 -12.105 1.00 97.62 192 LEU A C 1
ATOM 1527 O O . LEU A 1 192 ? 5.149 15.225 -11.177 1.00 97.62 192 LEU A O 1
ATOM 1531 N N . LYS A 1 193 ? 3.648 16.409 -12.363 1.00 98.19 193 LYS A N 1
ATOM 1532 C CA . LYS A 1 193 ? 3.501 17.561 -11.484 1.00 98.19 193 LYS A CA 1
ATOM 1533 C C . LYS A 1 193 ? 2.044 17.656 -11.033 1.00 98.19 193 LYS A C 1
ATOM 1535 O O . LYS A 1 193 ? 1.138 17.592 -11.859 1.00 98.19 193 LYS A O 1
ATOM 1540 N N . ALA A 1 194 ? 1.824 17.879 -9.746 1.00 98.50 194 ALA A N 1
ATOM 1541 C CA . ALA A 1 194 ? 0.494 18.042 -9.165 1.00 98.50 194 ALA A CA 1
ATOM 1542 C C . ALA A 1 194 ? 0.561 19.004 -7.977 1.00 98.50 194 ALA A C 1
ATOM 1544 O O . ALA A 1 194 ? 1.643 19.234 -7.422 1.00 98.50 194 ALA A O 1
ATOM 1545 N N . SER A 1 195 ? -0.576 19.583 -7.608 1.00 98.62 195 SER A N 1
ATOM 1546 C CA . SER A 1 195 ? -0.711 20.329 -6.358 1.00 98.62 195 SER A CA 1
ATOM 1547 C C . SER A 1 195 ? -0.789 19.363 -5.169 1.00 98.62 195 SER A C 1
ATOM 1549 O O . SER A 1 195 ? -0.956 18.155 -5.354 1.00 98.62 195 SER A O 1
ATOM 1551 N N . VAL A 1 196 ? -0.635 19.867 -3.942 1.00 98.62 196 VAL A N 1
ATOM 1552 C CA . VAL A 1 196 ? -0.733 19.031 -2.730 1.00 98.62 196 VAL A CA 1
ATOM 1553 C C . VAL A 1 196 ? -2.136 18.451 -2.599 1.00 98.62 196 VAL A C 1
ATOM 1555 O O . VAL A 1 196 ? -2.270 17.252 -2.367 1.00 98.62 196 VAL A O 1
ATOM 1558 N N . ARG A 1 197 ? -3.172 19.269 -2.817 1.00 97.75 197 ARG A N 1
ATOM 1559 C CA . ARG A 1 197 ? -4.569 18.826 -2.704 1.00 97.75 197 ARG A CA 1
ATOM 1560 C C . ARG A 1 197 ? -4.951 17.777 -3.750 1.00 97.75 197 ARG A C 1
ATOM 1562 O O . ARG A 1 197 ? -5.657 16.830 -3.425 1.00 97.75 197 ARG A O 1
ATOM 1569 N N . ASP A 1 198 ? -4.435 17.876 -4.973 1.00 98.38 198 ASP A N 1
ATOM 1570 C CA . ASP A 1 198 ? -4.733 16.884 -6.014 1.00 98.38 198 ASP A CA 1
ATOM 1571 C C . ASP A 1 198 ? -3.934 15.598 -5.852 1.00 98.38 198 ASP A C 1
ATOM 1573 O O . ASP A 1 198 ? -4.466 14.510 -6.066 1.00 98.38 198 ASP A O 1
ATOM 1577 N N . PHE A 1 199 ? -2.683 15.691 -5.397 1.00 98.75 199 PHE A N 1
ATOM 1578 C CA . PHE A 1 199 ? -1.935 14.495 -5.032 1.00 98.75 199 PHE A CA 1
ATOM 1579 C C . PHE A 1 199 ? -2.581 13.791 -3.827 1.00 98.75 199 PHE A C 1
ATOM 1581 O O . PHE A 1 199 ? -2.694 12.567 -3.820 1.00 98.75 199 PHE A O 1
ATOM 1588 N N . ALA A 1 200 ? -3.118 14.547 -2.861 1.00 98.75 200 ALA A N 1
ATOM 1589 C CA . ALA A 1 200 ? -3.884 13.996 -1.746 1.00 98.75 200 ALA A CA 1
ATOM 1590 C C . ALA A 1 200 ? -5.154 13.259 -2.184 1.00 98.75 200 ALA A C 1
ATOM 1592 O O . ALA A 1 200 ? -5.480 12.248 -1.571 1.00 98.75 200 ALA A O 1
ATOM 1593 N N . ARG A 1 201 ? -5.823 13.663 -3.274 1.00 98.56 201 ARG A N 1
ATOM 1594 C CA . ARG A 1 201 ? -6.965 12.904 -3.825 1.00 98.56 201 ARG A CA 1
ATOM 1595 C C . ARG A 1 201 ? -6.544 11.508 -4.277 1.00 98.56 201 ARG A C 1
ATOM 1597 O O . ARG A 1 201 ? -7.225 10.535 -3.972 1.00 98.56 201 ARG A O 1
ATOM 1604 N N . ILE A 1 202 ? -5.400 11.403 -4.954 1.00 98.50 202 ILE A N 1
ATOM 1605 C CA . ILE A 1 202 ? -4.849 10.122 -5.423 1.00 98.50 202 ILE A CA 1
ATOM 1606 C C . ILE A 1 202 ? -4.450 9.235 -4.237 1.00 98.50 202 ILE A C 1
ATOM 1608 O O . ILE A 1 202 ? -4.740 8.041 -4.224 1.00 98.50 202 ILE A O 1
ATOM 1612 N N . VAL A 1 203 ? -3.813 9.813 -3.219 1.00 98.75 203 VAL A N 1
ATOM 1613 C CA . VAL A 1 203 ? -3.412 9.080 -2.008 1.00 98.75 203 VAL A CA 1
ATOM 1614 C C . VAL A 1 203 ? -4.644 8.648 -1.197 1.00 98.75 203 VAL A C 1
ATOM 1616 O O . VAL A 1 203 ? -4.697 7.523 -0.706 1.00 98.75 203 VAL A O 1
ATOM 1619 N N . TRP A 1 204 ? -5.677 9.491 -1.117 1.00 98.56 204 TRP A N 1
ATOM 1620 C CA . TRP A 1 204 ? -6.946 9.169 -0.457 1.00 98.56 204 TRP A CA 1
ATOM 1621 C C . TRP A 1 204 ? -7.710 8.066 -1.188 1.00 98.56 204 TRP A C 1
ATOM 1623 O O . TRP A 1 204 ? -8.295 7.196 -0.552 1.00 98.56 204 TRP A O 1
ATOM 1633 N N . PHE A 1 205 ? -7.660 8.052 -2.519 1.00 98.44 205 PHE A N 1
ATOM 1634 C CA . PHE A 1 205 ? -8.218 6.975 -3.333 1.00 98.44 205 PHE A CA 1
ATOM 1635 C C . PHE A 1 205 ? -7.579 5.611 -3.016 1.00 98.44 205 PHE A C 1
ATOM 1637 O O . PHE A 1 205 ? -8.285 4.609 -2.915 1.00 98.44 205 PHE A O 1
ATOM 1644 N N . TRP A 1 206 ? -6.262 5.579 -2.783 1.00 98.19 206 TRP A N 1
ATOM 1645 C CA . TRP A 1 206 ? -5.561 4.377 -2.317 1.00 98.19 206 TRP A CA 1
ATOM 1646 C C . TRP A 1 206 ? -5.919 3.998 -0.879 1.00 98.19 206 TRP A C 1
ATOM 1648 O O . TRP A 1 206 ? -6.173 2.829 -0.609 1.00 98.19 206 TRP A O 1
ATOM 1658 N N . ASN A 1 207 ? -6.009 4.972 0.031 1.00 97.62 207 ASN A N 1
ATOM 1659 C CA . ASN A 1 207 ? -6.466 4.735 1.406 1.00 97.62 207 ASN A CA 1
ATOM 1660 C C . ASN A 1 207 ? -7.876 4.115 1.464 1.00 97.62 207 ASN A C 1
ATOM 1662 O O . ASN A 1 207 ? -8.187 3.372 2.389 1.00 97.62 207 ASN A O 1
ATOM 1666 N N . ASN A 1 208 ? -8.716 4.409 0.467 1.00 95.75 208 ASN A N 1
ATOM 1667 C CA . ASN A 1 208 ? -10.063 3.856 0.320 1.00 95.75 208 ASN A CA 1
ATOM 1668 C C . ASN A 1 208 ? -10.131 2.699 -0.688 1.00 95.75 208 ASN A C 1
ATOM 1670 O O . ASN A 1 208 ? -11.200 2.415 -1.217 1.00 95.75 208 ASN A O 1
ATOM 1674 N N . GLN A 1 209 ? -9.000 2.047 -0.977 1.00 95.31 209 GLN A N 1
ATOM 1675 C CA . GLN A 1 209 ? -8.934 0.800 -1.746 1.00 95.31 209 GLN A CA 1
ATOM 1676 C C . GLN A 1 209 ? -9.730 0.840 -3.061 1.00 95.31 209 GLN A C 1
ATOM 1678 O O . GLN A 1 209 ? -10.458 -0.087 -3.416 1.00 95.31 209 GLN A O 1
ATOM 1683 N N . GLY A 1 210 ? -9.623 1.950 -3.795 1.00 93.00 210 GLY A N 1
ATOM 1684 C CA . GLY A 1 210 ? -10.262 2.089 -5.101 1.00 93.00 210 GLY A CA 1
ATOM 1685 C C . GLY A 1 210 ? -11.720 2.546 -5.066 1.00 93.00 210 GLY A C 1
ATOM 1686 O O . GLY A 1 210 ? -12.319 2.713 -6.134 1.00 93.00 210 GLY A O 1
ATOM 1687 N N . GLN A 1 211 ? -12.288 2.770 -3.880 1.00 92.88 211 GLN A N 1
ATOM 1688 C CA . GLN A 1 211 ? -13.581 3.415 -3.717 1.00 92.88 211 GLN A CA 1
ATOM 1689 C C . GLN A 1 211 ? -13.429 4.934 -3.845 1.00 92.88 211 GLN A C 1
ATOM 1691 O O . GLN A 1 211 ? -12.509 5.549 -3.300 1.00 92.88 211 GLN A O 1
ATOM 1696 N N . TRP A 1 212 ? -14.359 5.553 -4.566 1.00 93.38 212 TRP A N 1
ATOM 1697 C CA . TRP A 1 212 ? -14.511 6.995 -4.626 1.00 93.38 212 TRP A CA 1
ATOM 1698 C C . TRP A 1 212 ? -15.990 7.364 -4.644 1.00 93.38 212 TRP A C 1
ATOM 1700 O O . TRP A 1 212 ? -16.691 7.086 -5.618 1.00 93.38 212 TRP A O 1
ATOM 1710 N N . ARG A 1 213 ? -16.463 8.008 -3.571 1.00 89.31 213 ARG A N 1
ATOM 1711 C CA . ARG A 1 213 ? -17.891 8.297 -3.357 1.00 89.31 213 ARG A CA 1
ATOM 1712 C C . ARG A 1 213 ? -18.713 7.000 -3.430 1.00 89.31 213 ARG A C 1
ATOM 1714 O O . ARG A 1 213 ? -18.396 6.022 -2.758 1.00 89.31 213 ARG A O 1
ATOM 1721 N N . ASP A 1 214 ? -19.744 6.992 -4.263 1.00 85.94 214 ASP A N 1
ATOM 1722 C CA . ASP A 1 214 ? -20.663 5.888 -4.515 1.00 85.94 214 ASP A CA 1
ATOM 1723 C C . ASP A 1 214 ? -20.129 4.859 -5.531 1.00 85.94 214 ASP A C 1
ATOM 1725 O O . ASP A 1 214 ? -20.857 3.947 -5.922 1.00 85.94 214 ASP A O 1
ATOM 1729 N N . GLN A 1 215 ? -18.873 4.982 -5.983 1.00 87.00 215 GLN A N 1
ATOM 1730 C CA . GLN A 1 215 ? -18.315 4.148 -7.049 1.00 87.00 215 GLN A CA 1
ATOM 1731 C C . GLN A 1 215 ? -17.041 3.407 -6.636 1.00 87.00 215 GLN A C 1
ATOM 1733 O O . GLN A 1 215 ? -16.081 3.998 -6.148 1.00 87.00 215 GLN A O 1
ATOM 1738 N N . GLN A 1 216 ? -16.983 2.112 -6.949 1.00 90.62 216 GLN A N 1
ATOM 1739 C CA . GLN A 1 216 ? -15.753 1.321 -6.914 1.00 90.62 216 GLN A CA 1
ATOM 1740 C C . GLN A 1 216 ? -15.014 1.470 -8.257 1.00 90.62 216 GLN A C 1
ATOM 1742 O O . GLN A 1 216 ? -15.290 0.756 -9.227 1.00 90.62 216 GLN A O 1
ATOM 1747 N N . LEU A 1 217 ? -14.101 2.440 -8.356 1.00 92.56 217 LEU A N 1
ATOM 1748 C CA . LEU A 1 217 ? -13.411 2.754 -9.614 1.00 92.56 217 LEU A CA 1
ATOM 1749 C C . LEU A 1 217 ? -12.377 1.688 -9.992 1.00 92.56 217 LEU A C 1
ATOM 1751 O O . LEU A 1 217 ? -12.265 1.357 -11.174 1.00 92.56 217 LEU A O 1
ATOM 1755 N N . LEU A 1 218 ? -11.676 1.119 -9.011 1.00 94.94 218 LEU A N 1
ATOM 1756 C CA . LEU A 1 218 ? -10.826 -0.068 -9.159 1.00 94.94 218 LEU A CA 1
ATOM 1757 C C . LEU A 1 218 ? -11.323 -1.168 -8.212 1.00 94.94 218 LEU A C 1
ATOM 1759 O O . LEU A 1 218 ? -11.675 -0.828 -7.089 1.00 94.94 218 LEU A O 1
ATOM 1763 N N . PRO A 1 219 ? -11.370 -2.452 -8.610 1.00 88.62 219 PRO A N 1
ATOM 1764 C CA . PRO A 1 219 ? -11.812 -3.538 -7.731 1.00 88.62 219 PRO A CA 1
ATOM 1765 C C . PRO A 1 219 ? -11.049 -3.573 -6.398 1.00 88.62 219 PRO A C 1
ATOM 1767 O O . PRO A 1 219 ? -9.824 -3.493 -6.407 1.00 88.62 219 PRO A O 1
ATOM 1770 N N . ALA A 1 220 ? -11.756 -3.754 -5.277 1.00 81.62 220 ALA A N 1
ATOM 1771 C CA . ALA A 1 220 ? -11.136 -3.845 -3.947 1.00 81.62 220 ALA A CA 1
ATOM 1772 C C . ALA A 1 220 ? -10.087 -4.973 -3.870 1.00 81.62 220 ALA A C 1
ATOM 1774 O O . ALA A 1 220 ? -8.989 -4.754 -3.369 1.00 81.62 220 ALA A O 1
ATOM 1775 N N . GLY A 1 221 ? -10.356 -6.116 -4.518 1.00 80.00 221 GLY A N 1
ATOM 1776 C CA . GLY A 1 221 ? -9.415 -7.241 -4.594 1.00 80.00 221 GLY A CA 1
ATOM 1777 C C . GLY A 1 221 ? -8.056 -6.909 -5.228 1.00 80.00 221 GLY A C 1
ATOM 1778 O O . GLY A 1 221 ? -7.075 -7.588 -4.951 1.00 80.00 221 GLY A O 1
ATOM 1779 N N . TYR A 1 222 ? -7.947 -5.839 -6.030 1.00 91.81 222 TYR A N 1
ATOM 1780 C CA . TYR A 1 222 ? -6.636 -5.378 -6.507 1.00 91.81 222 TYR A CA 1
ATOM 1781 C C . TYR A 1 222 ? -5.784 -4.825 -5.365 1.00 91.81 222 TYR A C 1
ATOM 1783 O O . TYR A 1 222 ? -4.568 -4.968 -5.390 1.00 91.81 222 TYR A O 1
ATOM 1791 N N . PHE A 1 223 ? -6.394 -4.196 -4.363 1.00 92.12 223 PHE A N 1
ATOM 1792 C CA . PHE A 1 223 ? -5.673 -3.681 -3.205 1.00 92.12 223 PHE A CA 1
ATOM 1793 C C . PHE A 1 223 ? -5.298 -4.826 -2.260 1.00 92.12 223 PHE A C 1
ATOM 1795 O O . PHE A 1 223 ? -4.153 -4.863 -1.822 1.00 92.12 223 PHE A O 1
ATOM 1802 N N . ASP A 1 224 ? -6.164 -5.827 -2.077 1.00 80.38 224 ASP A N 1
ATOM 1803 C CA . ASP A 1 224 ? -5.821 -7.051 -1.330 1.00 80.38 224 ASP A CA 1
ATOM 1804 C C . ASP A 1 224 ? -4.599 -7.774 -1.931 1.00 80.38 224 ASP A C 1
ATOM 1806 O O . ASP A 1 224 ? -3.707 -8.247 -1.220 1.00 80.38 224 ASP A O 1
ATOM 1810 N N . GLU A 1 225 ? -4.523 -7.842 -3.263 1.00 86.31 225 GLU A N 1
ATOM 1811 C CA . GLU A 1 225 ? -3.455 -8.560 -3.959 1.00 86.31 225 GLU A CA 1
ATOM 1812 C C . GLU A 1 225 ? -2.171 -7.729 -4.132 1.00 86.31 225 GLU A C 1
ATOM 1814 O O . GLU A 1 225 ? -1.057 -8.263 -4.010 1.00 86.31 225 GLU A O 1
ATOM 1819 N N . TYR A 1 226 ? -2.309 -6.431 -4.428 1.00 93.06 226 TYR A N 1
ATOM 1820 C CA . TYR A 1 226 ? -1.218 -5.589 -4.929 1.00 93.06 226 TYR A CA 1
ATOM 1821 C C . TYR A 1 226 ? -0.776 -4.468 -3.979 1.00 93.06 226 TYR A C 1
ATOM 1823 O O . TYR A 1 226 ? 0.330 -3.950 -4.149 1.00 93.06 226 TYR A O 1
ATOM 1831 N N . MET A 1 227 ? -1.556 -4.114 -2.950 1.00 95.00 227 MET A N 1
ATOM 1832 C CA . MET A 1 227 ? -1.169 -3.143 -1.908 1.00 95.00 227 MET A CA 1
ATOM 1833 C C . MET A 1 227 ? -0.353 -3.821 -0.796 1.00 95.00 227 MET A C 1
ATOM 1835 O O . MET A 1 227 ? -0.619 -3.675 0.392 1.00 95.00 227 MET A O 1
ATOM 1839 N N . ARG A 1 228 ? 0.669 -4.577 -1.200 1.00 95.62 228 ARG A N 1
ATOM 1840 C CA . ARG A 1 228 ? 1.621 -5.285 -0.332 1.00 95.62 228 ARG A CA 1
ATOM 1841 C C . ARG A 1 228 ? 2.964 -5.445 -1.049 1.00 95.62 228 ARG A C 1
ATOM 1843 O O . ARG A 1 228 ? 2.987 -5.309 -2.279 1.00 95.62 228 ARG A O 1
ATOM 1850 N N . PRO A 1 229 ? 4.070 -5.762 -0.348 1.00 97.12 229 PRO A N 1
ATOM 1851 C CA . PRO A 1 229 ? 5.345 -6.040 -1.000 1.00 97.12 229 PRO A CA 1
ATOM 1852 C C . PRO A 1 229 ? 5.208 -7.077 -2.122 1.00 97.12 229 PRO A C 1
ATOM 1854 O O . PRO A 1 229 ? 4.577 -8.115 -1.951 1.00 97.12 229 PRO A O 1
ATOM 1857 N N . GLN A 1 230 ? 5.806 -6.780 -3.273 1.00 97.19 230 GLN A N 1
ATOM 1858 C CA . GLN A 1 230 ? 5.823 -7.635 -4.470 1.00 97.19 230 GLN A CA 1
ATOM 1859 C C . GLN A 1 230 ? 7.240 -8.124 -4.792 1.00 97.19 230 GLN A C 1
ATOM 1861 O O . GLN A 1 230 ? 7.522 -8.624 -5.879 1.00 97.19 230 GLN A O 1
ATOM 1866 N N . THR A 1 231 ? 8.153 -7.937 -3.844 1.00 93.94 231 THR A N 1
ATOM 1867 C CA . THR A 1 231 ? 9.539 -8.375 -3.905 1.00 93.94 231 THR A CA 1
ATOM 1868 C C . THR A 1 231 ? 9.778 -9.361 -2.771 1.00 93.94 231 THR A C 1
ATOM 1870 O O . THR A 1 231 ? 9.383 -9.113 -1.630 1.00 93.94 231 THR A O 1
ATOM 1873 N N . ALA A 1 232 ? 10.434 -10.483 -3.069 1.00 93.25 232 ALA A N 1
ATOM 1874 C CA . ALA A 1 232 ? 10.829 -11.435 -2.039 1.00 93.25 232 ALA A CA 1
ATOM 1875 C C . ALA A 1 232 ? 11.796 -10.775 -1.038 1.00 93.25 232 ALA A C 1
ATOM 1877 O O . ALA A 1 232 ? 12.599 -9.910 -1.406 1.00 93.25 232 ALA A O 1
ATOM 1878 N N . LYS A 1 233 ? 11.719 -11.177 0.237 1.00 93.44 233 LYS A N 1
ATOM 1879 C CA . LYS A 1 233 ? 12.546 -10.602 1.315 1.00 93.44 233 LYS A CA 1
ATOM 1880 C C . LYS A 1 233 ? 14.031 -10.903 1.137 1.00 93.44 233 LYS A C 1
ATOM 1882 O O . LYS A 1 233 ? 14.861 -10.113 1.566 1.00 93.44 233 LYS A O 1
ATOM 1887 N N . ASP A 1 234 ? 14.372 -12.017 0.511 1.00 91.56 234 ASP A N 1
ATOM 1888 C CA . ASP A 1 234 ? 15.737 -12.478 0.264 1.00 91.56 234 ASP A CA 1
ATOM 1889 C C . ASP A 1 234 ? 16.270 -12.100 -1.127 1.00 91.56 234 ASP A C 1
ATOM 1891 O O . ASP A 1 234 ? 17.433 -12.379 -1.424 1.00 91.56 234 ASP A O 1
ATOM 1895 N N . LEU A 1 235 ? 15.468 -11.407 -1.951 1.00 95.62 235 LEU A N 1
ATOM 1896 C CA . LEU A 1 235 ? 15.840 -11.017 -3.311 1.00 95.62 235 LEU A CA 1
ATOM 1897 C C . LEU A 1 235 ? 17.205 -10.293 -3.316 1.00 95.62 235 LEU A C 1
ATOM 1899 O O . LEU A 1 235 ? 17.360 -9.272 -2.626 1.00 95.62 235 LEU A O 1
ATOM 1903 N N . PRO A 1 236 ? 18.210 -10.779 -4.071 1.00 95.56 236 PRO A N 1
ATOM 1904 C CA . PRO A 1 236 ? 19.528 -10.160 -4.131 1.00 95.56 236 PRO A CA 1
ATOM 1905 C C . PRO A 1 236 ? 19.488 -8.718 -4.635 1.00 95.56 236 PRO A C 1
ATOM 1907 O O . PRO A 1 236 ? 18.530 -8.261 -5.253 1.00 95.56 236 PRO A O 1
ATOM 1910 N N . ARG A 1 237 ? 20.537 -7.950 -4.333 1.00 93.81 237 ARG A N 1
ATOM 1911 C CA . ARG A 1 237 ? 20.709 -6.607 -4.894 1.00 93.81 237 ARG A CA 1
ATOM 1912 C C . ARG A 1 237 ? 21.488 -6.759 -6.185 1.00 93.81 237 ARG A C 1
ATOM 1914 O O . ARG A 1 237 ? 22.428 -7.546 -6.215 1.00 93.81 237 ARG A O 1
ATOM 1921 N N . THR A 1 238 ? 21.152 -5.943 -7.174 1.00 93.81 238 THR A N 1
ATOM 1922 C CA . THR A 1 238 ? 21.935 -5.878 -8.406 1.00 93.81 238 THR A CA 1
ATOM 1923 C C . THR A 1 238 ? 23.422 -5.576 -8.152 1.00 93.81 238 THR A C 1
ATOM 1925 O O . THR A 1 238 ? 23.795 -4.870 -7.202 1.00 93.81 238 THR A O 1
ATOM 1928 N N . GLU A 1 239 ? 24.284 -6.095 -9.018 1.00 85.69 239 GLU A N 1
ATOM 1929 C CA . GLU A 1 239 ? 25.731 -5.946 -8.967 1.00 85.69 239 GLU A CA 1
ATOM 1930 C C . GLU A 1 239 ? 26.185 -4.492 -9.193 1.00 85.69 239 GLU A C 1
ATOM 1932 O O . GLU A 1 239 ? 25.670 -3.734 -10.020 1.00 85.69 239 GLU A O 1
ATOM 1937 N N . LYS A 1 240 ? 27.214 -4.048 -8.462 1.00 74.25 240 LYS A N 1
ATOM 1938 C CA . LYS A 1 240 ? 27.733 -2.678 -8.617 1.00 74.25 240 LYS A CA 1
ATOM 1939 C C . LYS A 1 240 ? 28.358 -2.479 -9.999 1.00 74.25 240 LYS A C 1
ATOM 1941 O O . LYS A 1 240 ? 29.227 -3.241 -10.398 1.00 74.25 240 LYS A O 1
ATOM 1946 N N . GLY A 1 241 ? 27.997 -1.384 -10.671 1.00 70.75 241 GLY A N 1
ATOM 1947 C CA . GLY A 1 241 ? 28.564 -1.025 -11.978 1.00 70.75 241 GLY A CA 1
ATOM 1948 C C . GLY A 1 241 ? 28.000 -1.821 -13.158 1.00 70.75 241 GLY A C 1
ATOM 1949 O O . GLY A 1 241 ? 28.477 -1.643 -14.270 1.00 70.75 241 GLY A O 1
ATOM 1950 N N . ALA A 1 242 ? 26.973 -2.641 -12.933 1.00 75.81 242 ALA A N 1
ATOM 1951 C CA . ALA A 1 242 ? 26.340 -3.477 -13.946 1.00 75.81 242 ALA A CA 1
ATOM 1952 C C . ALA A 1 242 ? 25.367 -2.728 -14.882 1.00 75.81 242 ALA A C 1
ATOM 1954 O O . ALA A 1 242 ? 24.410 -3.309 -15.376 1.00 75.81 242 ALA A O 1
ATOM 1955 N N . GLU A 1 243 ? 25.562 -1.424 -15.095 1.00 80.88 243 GLU A N 1
ATOM 1956 C CA . GLU A 1 243 ? 24.718 -0.672 -16.028 1.00 80.88 243 GLU A CA 1
ATOM 1957 C C . GLU A 1 243 ? 25.081 -1.029 -17.472 1.00 80.88 243 GLU A C 1
ATOM 1959 O O . GLU A 1 243 ? 26.245 -0.939 -17.866 1.00 80.88 243 GLU A O 1
ATOM 1964 N N . THR A 1 244 ? 24.074 -1.406 -18.256 1.00 84.81 244 THR A N 1
ATOM 1965 C CA . THR A 1 244 ? 24.211 -1.692 -19.689 1.00 84.81 244 THR A CA 1
ATOM 1966 C C . THR A 1 244 ? 23.679 -0.531 -20.546 1.00 84.81 244 THR A C 1
ATOM 1968 O O . THR A 1 244 ? 23.170 0.486 -20.042 1.00 84.81 244 THR A O 1
ATOM 1971 N N . ASP A 1 245 ? 23.882 -0.620 -21.860 1.00 87.31 245 ASP A N 1
ATOM 1972 C CA . ASP A 1 245 ? 23.557 0.436 -22.815 1.00 87.31 245 ASP A CA 1
ATOM 1973 C C . ASP A 1 245 ? 22.042 0.663 -22.965 1.00 87.31 245 ASP A C 1
ATOM 1975 O O . ASP A 1 245 ? 21.226 -0.245 -22.831 1.00 87.31 245 ASP A O 1
ATOM 1979 N N . ASP A 1 246 ? 21.650 1.912 -23.233 1.00 93.06 246 ASP A N 1
ATOM 1980 C CA . ASP A 1 246 ? 20.262 2.273 -23.549 1.00 93.06 246 ASP A CA 1
ATOM 1981 C C . ASP A 1 246 ? 19.966 1.996 -25.028 1.00 93.06 246 ASP A C 1
ATOM 1983 O O . ASP A 1 246 ? 19.868 2.912 -25.842 1.00 93.06 246 ASP A O 1
ATOM 1987 N N . TYR A 1 247 ? 19.863 0.717 -25.396 1.00 95.19 247 TYR A N 1
ATOM 1988 C CA . TYR A 1 247 ? 19.662 0.310 -26.793 1.00 95.19 247 TYR A CA 1
ATOM 1989 C C . TYR A 1 247 ? 18.302 0.728 -27.380 1.00 95.19 247 TYR A C 1
ATOM 1991 O O . TYR A 1 247 ? 18.109 0.622 -28.594 1.00 95.19 247 TYR A O 1
ATOM 1999 N N . LEU A 1 248 ? 17.354 1.154 -26.537 1.00 95.50 248 LEU A N 1
ATOM 2000 C CA . LEU A 1 248 ? 16.065 1.705 -26.959 1.00 95.50 248 LEU A CA 1
ATOM 2001 C C . LEU A 1 248 ? 16.101 3.234 -27.119 1.00 95.50 248 LEU A C 1
ATOM 2003 O O . LEU A 1 248 ? 15.153 3.793 -27.665 1.00 95.50 248 LEU A O 1
ATOM 2007 N N . GLU A 1 249 ? 17.166 3.900 -26.660 1.00 95.19 249 GLU A N 1
ATOM 2008 C CA . GLU A 1 249 ? 17.319 5.363 -26.664 1.00 95.19 249 GLU A CA 1
ATOM 2009 C C . GLU A 1 249 ? 16.155 6.096 -25.959 1.00 95.19 249 GLU A C 1
ATOM 2011 O O . GLU A 1 249 ? 15.750 7.192 -26.353 1.00 95.19 249 GLU A O 1
ATOM 2016 N N . ILE A 1 250 ? 15.590 5.490 -24.907 1.00 94.06 250 ILE A N 1
ATOM 2017 C CA . ILE A 1 250 ? 14.398 6.014 -24.213 1.00 94.06 250 ILE A CA 1
ATOM 2018 C C . ILE A 1 250 ? 14.734 6.940 -23.043 1.00 94.06 250 ILE A C 1
ATOM 2020 O O . ILE A 1 250 ? 13.846 7.632 -22.535 1.00 94.06 250 ILE A O 1
ATOM 2024 N N . GLY A 1 251 ? 15.997 6.977 -22.615 1.00 94.88 251 GLY A N 1
ATOM 2025 C CA . GLY A 1 251 ? 16.469 7.798 -21.511 1.00 94.88 251 GLY A CA 1
ATOM 2026 C C . GLY A 1 251 ? 16.077 7.243 -20.139 1.00 94.88 251 GLY A C 1
ATOM 2027 O O . GLY A 1 251 ? 16.157 6.047 -19.867 1.00 94.88 251 GLY A O 1
ATOM 2028 N N . THR A 1 252 ? 15.702 8.136 -19.223 1.00 95.31 252 THR A N 1
ATOM 2029 C CA . THR A 1 252 ? 15.407 7.797 -17.825 1.00 95.31 252 THR A CA 1
ATOM 2030 C C . THR A 1 252 ? 14.267 8.643 -17.273 1.00 95.31 252 THR A C 1
ATOM 2032 O O . THR A 1 252 ? 14.087 9.795 -17.671 1.00 95.31 252 THR A O 1
ATOM 2035 N N . TYR A 1 253 ? 13.553 8.103 -16.282 1.00 95.50 253 TYR A N 1
ATOM 2036 C CA . TYR A 1 253 ? 12.546 8.837 -15.520 1.00 95.50 253 TYR A CA 1
ATOM 2037 C C . TYR A 1 253 ? 13.135 9.946 -14.627 1.00 95.50 253 TYR A C 1
ATOM 2039 O O . TYR A 1 253 ? 12.390 10.752 -14.063 1.00 95.50 253 TYR A O 1
ATOM 2047 N N . GLY A 1 254 ? 14.466 10.021 -14.500 1.00 93.12 254 GLY A N 1
ATOM 2048 C CA . GLY A 1 254 ? 15.188 11.103 -13.821 1.00 93.12 254 GLY A CA 1
ATOM 2049 C C . GLY A 1 254 ? 16.476 10.668 -13.111 1.00 93.12 254 GLY A C 1
ATOM 2050 O O . GLY A 1 254 ? 17.347 11.506 -12.888 1.00 93.12 254 GLY A O 1
ATOM 2051 N N . GLY A 1 255 ? 16.599 9.386 -12.766 1.00 92.62 255 GLY A N 1
ATOM 2052 C CA . GLY A 1 255 ? 17.733 8.785 -12.057 1.00 92.62 255 GLY A CA 1
ATOM 2053 C C . GLY A 1 255 ? 18.497 7.721 -12.857 1.00 92.62 255 GLY A C 1
ATOM 2054 O O . GLY A 1 255 ? 18.429 7.669 -14.083 1.00 92.62 255 GLY A O 1
ATOM 2055 N N . GLY A 1 256 ? 19.257 6.876 -12.157 1.00 93.44 256 GLY A N 1
ATOM 2056 C CA . GLY A 1 256 ? 20.049 5.788 -12.753 1.00 93.44 256 GLY A CA 1
ATOM 2057 C C . GLY A 1 256 ? 19.346 4.425 -12.724 1.00 93.44 256 GLY A C 1
ATOM 2058 O O . GLY A 1 256 ? 18.228 4.305 -12.219 1.00 93.44 256 GLY A O 1
ATOM 2059 N N . SER A 1 257 ? 20.020 3.385 -13.226 1.00 92.12 257 SER A N 1
ATOM 2060 C CA . SER A 1 257 ? 19.501 2.004 -13.226 1.00 92.12 257 SER A CA 1
ATOM 2061 C C . SER A 1 257 ? 19.619 1.273 -11.875 1.00 92.12 257 SER A C 1
ATOM 2063 O O . SER A 1 257 ? 18.970 0.254 -11.682 1.00 92.12 257 SER A O 1
ATOM 2065 N N . ASP A 1 258 ? 20.374 1.819 -10.917 1.00 93.69 258 ASP A N 1
ATOM 2066 C CA . ASP A 1 258 ? 20.314 1.500 -9.479 1.00 93.69 258 ASP A CA 1
ATOM 2067 C C . ASP A 1 258 ? 20.692 2.760 -8.688 1.00 93.69 258 ASP A C 1
ATOM 2069 O O . ASP A 1 258 ? 21.853 3.176 -8.677 1.00 93.69 258 ASP A O 1
ATOM 2073 N N . HIS A 1 259 ? 19.718 3.434 -8.077 1.00 88.38 259 HIS A N 1
ATOM 2074 C CA . HIS A 1 259 ? 19.960 4.687 -7.351 1.00 88.38 259 HIS A CA 1
ATOM 2075 C C . HIS A 1 259 ? 19.035 4.840 -6.135 1.00 88.38 259 HIS A C 1
ATOM 2077 O O . HIS A 1 259 ? 18.229 3.976 -5.845 1.00 88.38 259 HIS A O 1
ATOM 2083 N N . PHE A 1 260 ? 19.141 5.944 -5.390 1.00 90.75 260 PHE A N 1
ATOM 2084 C CA . PHE A 1 260 ? 18.313 6.256 -4.210 1.00 90.75 260 PHE A CA 1
ATOM 2085 C C . PHE A 1 260 ? 18.505 5.342 -2.982 1.00 90.75 260 PHE A C 1
ATOM 2087 O O . PHE A 1 260 ? 18.887 5.849 -1.928 1.00 90.75 260 PHE A O 1
ATOM 2094 N N . THR A 1 261 ? 18.265 4.033 -3.074 1.00 90.38 261 THR A N 1
ATOM 2095 C CA . THR A 1 261 ? 18.276 3.134 -1.910 1.00 90.38 261 THR A CA 1
ATOM 2096 C C . THR A 1 261 ? 18.578 1.684 -2.274 1.00 90.38 261 THR A C 1
ATOM 2098 O O . THR A 1 261 ? 18.504 1.295 -3.430 1.00 90.38 261 THR A O 1
ATOM 2101 N N . LYS A 1 262 ? 18.906 0.879 -1.259 1.00 91.50 262 LYS A N 1
ATOM 2102 C CA . LYS A 1 262 ? 19.102 -0.576 -1.352 1.00 91.50 262 LYS A CA 1
ATOM 2103 C C . LYS A 1 262 ? 17.981 -1.399 -0.704 1.00 91.50 262 LYS A C 1
ATOM 2105 O O . LYS A 1 262 ? 18.029 -2.622 -0.775 1.00 91.50 262 LYS A O 1
ATOM 2110 N N . PHE A 1 263 ? 17.032 -0.737 -0.039 1.00 93.38 263 PHE A N 1
ATOM 2111 C CA . PHE A 1 263 ? 16.145 -1.363 0.942 1.00 93.38 263 PHE A CA 1
ATOM 2112 C C . PHE A 1 263 ? 14.916 -2.077 0.363 1.00 93.38 263 PHE A C 1
ATOM 2114 O O . PHE A 1 263 ? 14.199 -2.682 1.136 1.00 93.38 263 PHE A O 1
ATOM 2121 N N . GLY A 1 264 ? 14.631 -2.032 -0.944 1.00 94.69 264 GLY A N 1
ATOM 2122 C CA . GLY A 1 264 ? 13.295 -2.407 -1.434 1.00 94.69 264 GLY A CA 1
ATOM 2123 C C . GLY A 1 264 ? 12.918 -3.892 -1.423 1.00 94.69 264 GLY A C 1
ATOM 2124 O O . GLY A 1 264 ? 11.735 -4.194 -1.562 1.00 94.69 264 GLY A O 1
ATOM 2125 N N . ALA A 1 265 ? 13.863 -4.819 -1.246 1.00 96.50 265 ALA A N 1
ATOM 2126 C CA . ALA A 1 265 ? 13.552 -6.246 -1.124 1.00 96.50 265 ALA A CA 1
ATOM 2127 C C . ALA A 1 265 ? 12.734 -6.524 0.153 1.00 96.50 265 ALA A C 1
ATOM 2129 O O . ALA A 1 265 ? 13.207 -6.265 1.263 1.00 96.50 265 ALA A O 1
ATOM 2130 N N . GLY A 1 266 ? 11.511 -7.038 -0.012 1.00 95.62 266 GLY A N 1
ATOM 2131 C CA . GLY A 1 266 ? 10.570 -7.324 1.073 1.00 95.62 266 GLY A CA 1
ATOM 2132 C C . GLY A 1 266 ? 9.643 -6.173 1.466 1.00 95.62 266 GLY A C 1
ATOM 2133 O O . GLY A 1 266 ? 8.727 -6.395 2.249 1.00 95.62 266 GLY A O 1
ATOM 2134 N N . ILE A 1 267 ? 9.846 -4.961 0.932 1.00 97.38 267 ILE A N 1
ATOM 2135 C CA . ILE A 1 267 ? 9.114 -3.753 1.369 1.00 97.38 267 ILE A CA 1
ATOM 2136 C C . ILE A 1 267 ? 8.627 -2.868 0.212 1.00 97.38 267 ILE A C 1
ATOM 2138 O O . ILE A 1 267 ? 8.221 -1.729 0.437 1.00 97.38 267 ILE A O 1
ATOM 2142 N N . TYR A 1 268 ? 8.709 -3.339 -1.035 1.00 98.50 268 TYR A N 1
ATOM 2143 C CA . TYR A 1 268 ? 8.359 -2.554 -2.222 1.00 98.50 268 TYR A CA 1
ATOM 2144 C C . TYR A 1 268 ? 7.411 -3.319 -3.141 1.00 98.50 268 TYR A C 1
ATOM 2146 O O . TYR A 1 268 ? 7.561 -4.526 -3.327 1.00 98.50 268 TYR A O 1
ATOM 2154 N N . GLY A 1 269 ? 6.453 -2.625 -3.746 1.00 98.06 269 GLY A N 1
ATOM 2155 C CA . GLY A 1 269 ? 5.483 -3.242 -4.649 1.00 98.06 269 GLY A CA 1
ATOM 2156 C C . GLY A 1 269 ? 4.612 -2.211 -5.349 1.00 98.06 269 GLY A C 1
ATOM 2157 O O . GLY A 1 269 ? 4.187 -1.245 -4.723 1.00 98.06 269 GLY A O 1
ATOM 2158 N N . PHE A 1 270 ? 4.404 -2.378 -6.660 1.00 98.44 270 PHE A N 1
ATOM 2159 C CA . PHE A 1 270 ? 3.635 -1.451 -7.512 1.00 98.44 270 PHE A CA 1
ATOM 2160 C C . PHE A 1 270 ? 3.915 0.032 -7.229 1.00 98.44 270 PHE A C 1
ATOM 2162 O O . PHE A 1 270 ? 3.038 0.892 -7.166 1.00 98.44 270 PHE A O 1
ATOM 2169 N N . ASN A 1 271 ? 5.205 0.313 -7.083 1.00 98.06 271 ASN A N 1
ATOM 2170 C CA . ASN A 1 271 ? 5.811 1.600 -6.802 1.00 98.06 271 ASN A CA 1
ATOM 2171 C C . ASN A 1 271 ? 5.566 2.238 -5.419 1.00 98.06 271 ASN A C 1
ATOM 2173 O O . ASN A 1 271 ? 6.017 3.369 -5.203 1.00 98.06 271 ASN A O 1
ATOM 2177 N N . TRP A 1 272 ? 4.956 1.509 -4.485 1.00 98.56 272 TRP A N 1
ATOM 2178 C CA . TRP A 1 272 ? 4.780 1.886 -3.080 1.00 98.56 272 TRP A CA 1
ATOM 2179 C C . TRP A 1 272 ? 5.822 1.244 -2.157 1.00 98.56 272 TRP A C 1
ATOM 2181 O O . TRP A 1 272 ? 6.365 0.180 -2.456 1.00 98.56 272 TRP A O 1
ATOM 2191 N N . TRP A 1 273 ? 6.080 1.907 -1.027 1.00 98.62 273 TRP A N 1
ATOM 2192 C CA . TRP A 1 273 ? 6.895 1.417 0.087 1.00 98.62 273 TRP A CA 1
ATOM 2193 C C . TRP A 1 273 ? 5.991 0.989 1.245 1.00 98.62 273 TRP A C 1
ATOM 2195 O O . TRP A 1 273 ? 5.079 1.732 1.600 1.00 98.62 273 TRP A O 1
ATOM 2205 N N . PHE A 1 274 ? 6.275 -0.154 1.861 1.00 98.56 274 PHE A N 1
ATOM 2206 C CA . PHE A 1 274 ? 5.466 -0.746 2.930 1.00 98.56 274 PHE A CA 1
ATOM 2207 C C . PHE A 1 274 ? 6.254 -0.814 4.237 1.00 98.56 274 PHE A C 1
ATOM 2209 O O . PHE A 1 274 ? 7.459 -1.070 4.211 1.00 98.56 274 PHE A O 1
ATOM 2216 N N . ASN A 1 275 ? 5.585 -0.623 5.376 1.00 97.56 275 ASN A N 1
ATOM 2217 C CA . ASN A 1 275 ? 6.213 -0.717 6.693 1.00 97.56 275 ASN A CA 1
ATOM 2218 C C . ASN A 1 275 ? 6.461 -2.169 7.138 1.00 97.56 275 ASN A C 1
ATOM 2220 O O . ASN A 1 275 ? 5.963 -2.614 8.166 1.00 97.56 275 ASN A O 1
ATOM 2224 N N . GLU A 1 276 ? 7.236 -2.921 6.366 1.00 95.50 276 GLU A N 1
ATOM 2225 C CA . GLU A 1 276 ? 7.492 -4.348 6.576 1.00 95.50 276 GLU A CA 1
ATOM 2226 C C . GLU A 1 276 ? 8.935 -4.630 6.999 1.00 95.50 276 GLU A C 1
ATOM 2228 O O . GLU A 1 276 ? 9.760 -3.719 7.079 1.00 95.50 276 GLU A O 1
ATOM 2233 N N . THR A 1 277 ? 9.252 -5.890 7.313 1.00 93.69 277 THR A N 1
ATOM 2234 C CA . THR A 1 277 ? 10.656 -6.319 7.426 1.00 93.69 277 THR A CA 1
ATOM 2235 C C . THR A 1 277 ? 11.235 -6.615 6.045 1.00 93.69 277 THR A C 1
ATOM 2237 O O . THR A 1 277 ? 10.567 -7.168 5.171 1.00 93.69 277 THR A O 1
ATOM 2240 N N . GLY A 1 278 ? 12.495 -6.243 5.844 1.00 92.19 278 GLY A N 1
ATOM 2241 C CA . GLY A 1 278 ? 13.185 -6.352 4.562 1.00 92.19 278 GLY A CA 1
ATOM 2242 C C . GLY A 1 278 ? 14.560 -6.983 4.719 1.00 92.19 278 GLY A C 1
ATOM 2243 O O . GLY A 1 278 ? 15.069 -7.124 5.831 1.00 92.19 278 GLY A O 1
ATOM 2244 N N . ARG A 1 279 ? 15.191 -7.324 3.592 1.00 94.44 279 ARG A N 1
ATOM 2245 C CA . ARG A 1 279 ? 16.486 -8.033 3.553 1.00 94.44 279 ARG A CA 1
ATOM 2246 C C . ARG A 1 279 ? 17.562 -7.429 4.459 1.00 94.44 279 ARG A C 1
ATOM 2248 O O . ARG A 1 279 ? 18.338 -8.136 5.090 1.00 94.44 279 ARG A O 1
ATOM 2255 N N . ASP A 1 280 ? 17.653 -6.102 4.452 1.00 91.38 280 ASP A N 1
ATOM 2256 C CA . ASP A 1 280 ? 18.703 -5.334 5.126 1.00 91.38 280 ASP A CA 1
ATOM 2257 C C . ASP A 1 280 ? 18.327 -4.937 6.572 1.00 91.38 280 ASP A C 1
ATOM 2259 O O . ASP A 1 280 ? 19.146 -4.329 7.259 1.00 91.38 280 ASP A O 1
ATOM 2263 N N . HIS A 1 281 ? 17.110 -5.257 7.026 1.00 90.31 281 HIS A N 1
ATOM 2264 C CA . HIS A 1 281 ? 16.611 -5.014 8.385 1.00 90.31 281 HIS A CA 1
ATOM 2265 C C . HIS A 1 281 ? 15.619 -6.126 8.813 1.00 90.31 281 HIS A C 1
ATOM 2267 O O . HIS A 1 281 ? 14.446 -5.862 9.069 1.00 90.31 281 HIS A O 1
ATOM 2273 N N . PRO A 1 282 ? 16.044 -7.399 8.872 1.00 89.31 282 PRO A N 1
ATOM 2274 C CA . PRO A 1 282 ? 15.119 -8.524 9.049 1.00 89.31 282 PRO A CA 1
ATOM 2275 C C . PRO A 1 282 ? 14.382 -8.513 10.398 1.00 89.31 282 PRO A C 1
ATOM 2277 O O . PRO A 1 282 ? 13.243 -8.966 10.473 1.00 89.31 282 PRO A O 1
ATOM 2280 N N . ASP A 1 283 ? 15.004 -7.947 11.435 1.00 87.31 283 ASP A N 1
ATOM 2281 C CA . ASP A 1 283 ? 14.509 -7.990 12.818 1.00 87.31 283 ASP A CA 1
ATOM 2282 C C . ASP A 1 283 ? 13.620 -6.793 13.195 1.00 87.31 283 ASP A C 1
ATOM 2284 O O . ASP A 1 283 ? 13.159 -6.685 14.330 1.00 87.31 283 ASP A O 1
ATOM 2288 N N . THR A 1 284 ? 13.414 -5.843 12.278 1.00 85.88 284 THR A N 1
ATOM 2289 C CA . THR A 1 284 ? 12.688 -4.601 12.564 1.00 85.88 284 THR A CA 1
ATOM 2290 C C . THR A 1 284 ? 11.966 -4.071 11.326 1.00 85.88 284 THR A C 1
ATOM 2292 O O . THR A 1 284 ? 12.441 -4.223 10.198 1.00 85.88 284 THR A O 1
ATOM 2295 N N . ARG A 1 285 ? 10.794 -3.454 11.511 1.00 92.81 285 ARG A N 1
ATOM 2296 C CA . ARG A 1 285 ? 10.039 -2.848 10.400 1.00 92.81 285 ARG A CA 1
ATOM 2297 C C . ARG A 1 285 ? 10.789 -1.645 9.821 1.00 92.81 285 ARG A C 1
ATOM 2299 O O . ARG A 1 285 ? 11.605 -1.026 10.502 1.00 92.81 285 ARG A O 1
ATOM 2306 N N . THR A 1 286 ? 10.505 -1.285 8.571 1.00 95.31 286 THR A N 1
ATOM 2307 C CA . THR A 1 286 ? 11.115 -0.123 7.900 1.00 95.31 286 THR A CA 1
ATOM 2308 C C . THR A 1 286 ? 11.011 1.166 8.726 1.00 95.31 286 THR A C 1
ATOM 2310 O O . THR A 1 286 ? 12.005 1.887 8.840 1.00 95.31 286 THR A O 1
ATOM 2313 N N . TRP A 1 287 ? 9.855 1.419 9.342 1.00 96.00 287 TRP A N 1
ATOM 2314 C CA . TRP A 1 287 ? 9.572 2.528 10.256 1.00 96.00 287 TRP A CA 1
ATOM 2315 C C . TRP A 1 287 ? 8.998 1.977 11.574 1.00 96.00 287 TRP A C 1
ATOM 2317 O O . TRP A 1 287 ? 7.780 1.857 11.725 1.00 96.00 287 TRP A O 1
ATOM 2327 N N . PRO A 1 288 ? 9.861 1.615 12.543 1.00 81.88 288 PRO A N 1
ATOM 2328 C CA . PRO A 1 288 ? 9.459 0.884 13.748 1.00 81.88 288 PRO A CA 1
ATOM 2329 C C . PRO A 1 288 ? 8.435 1.586 14.648 1.00 81.88 288 PRO A C 1
ATOM 2331 O O . PRO A 1 288 ? 7.779 0.917 15.440 1.00 81.88 288 PRO A O 1
ATOM 2334 N N . TYR A 1 289 ? 8.324 2.916 14.573 1.00 84.69 289 TYR A N 1
ATOM 2335 C CA . TYR A 1 289 ? 7.379 3.694 15.389 1.00 84.69 289 TYR A CA 1
ATOM 2336 C C . TYR A 1 289 ? 6.139 4.152 14.615 1.00 84.69 289 TYR A C 1
ATOM 2338 O O . TYR A 1 289 ? 5.290 4.839 15.177 1.00 84.69 289 TYR A O 1
ATOM 2346 N N . ALA A 1 290 ? 6.032 3.792 13.337 1.00 84.69 290 ALA A N 1
ATOM 2347 C CA . ALA A 1 290 ? 4.813 3.980 12.566 1.00 84.69 290 ALA A CA 1
ATOM 2348 C C . ALA A 1 290 ? 3.905 2.737 12.694 1.00 84.69 290 ALA A C 1
ATOM 2350 O O . ALA A 1 290 ? 4.423 1.637 12.915 1.00 84.69 290 ALA A O 1
ATOM 2351 N N . PRO A 1 291 ? 2.579 2.875 12.506 1.00 87.56 291 PRO A N 1
ATOM 2352 C CA . PRO A 1 291 ? 1.658 1.745 12.383 1.00 87.56 291 PRO A CA 1
ATOM 2353 C C . PRO A 1 291 ? 2.141 0.697 11.372 1.00 87.56 291 PRO A C 1
ATOM 2355 O O . PRO A 1 291 ? 2.765 1.035 10.358 1.00 87.56 291 PRO A O 1
ATOM 2358 N N . ALA A 1 292 ? 1.880 -0.581 11.644 1.00 85.81 292 ALA A N 1
ATOM 2359 C CA . ALA A 1 292 ? 2.400 -1.695 10.845 1.00 85.81 292 ALA A CA 1
ATOM 2360 C C . ALA A 1 292 ? 1.903 -1.681 9.388 1.00 85.81 292 ALA A C 1
ATOM 2362 O O . ALA A 1 292 ? 2.620 -2.111 8.489 1.00 85.81 292 ALA A O 1
ATOM 2363 N N . ASP A 1 293 ? 0.714 -1.134 9.161 1.00 88.81 293 ASP A N 1
ATOM 2364 C CA . ASP A 1 293 ? 0.053 -0.973 7.868 1.00 88.81 293 ASP A CA 1
ATOM 2365 C C . ASP A 1 293 ? 0.435 0.332 7.137 1.00 88.81 293 ASP A C 1
ATOM 2367 O O . ASP A 1 293 ? -0.147 0.663 6.103 1.00 88.81 293 ASP A O 1
ATOM 2371 N N . THR A 1 294 ? 1.419 1.085 7.648 1.00 97.25 294 THR A N 1
ATOM 2372 C CA . THR A 1 294 ? 1.858 2.346 7.033 1.00 97.25 294 THR A CA 1
ATOM 2373 C C . THR A 1 294 ? 2.426 2.111 5.635 1.00 97.25 294 THR A C 1
ATOM 2375 O O . THR A 1 294 ? 3.316 1.280 5.425 1.00 97.25 294 THR A O 1
ATOM 2378 N N . ILE A 1 295 ? 1.965 2.914 4.677 1.00 98.62 295 ILE A N 1
ATOM 2379 C CA . ILE A 1 295 ? 2.391 2.861 3.275 1.00 98.62 295 ILE A CA 1
ATOM 2380 C C . ILE A 1 295 ? 2.880 4.236 2.844 1.00 98.62 295 ILE A C 1
ATOM 2382 O O . ILE A 1 295 ? 2.274 5.248 3.185 1.00 98.62 295 ILE A O 1
ATOM 2386 N N . MET A 1 296 ? 3.961 4.299 2.066 1.00 98.62 296 MET A N 1
ATOM 2387 C CA . MET A 1 296 ? 4.515 5.566 1.594 1.00 98.62 296 MET A CA 1
ATOM 2388 C C . MET A 1 296 ? 4.815 5.601 0.102 1.00 98.62 296 MET A C 1
ATOM 2390 O O . MET A 1 296 ? 5.251 4.620 -0.500 1.00 98.62 296 MET A O 1
ATOM 2394 N N . SER A 1 297 ? 4.711 6.799 -0.471 1.00 98.56 297 SER A N 1
ATOM 2395 C CA . SER A 1 297 ? 5.457 7.170 -1.671 1.00 98.56 297 SER A CA 1
ATOM 2396 C C . SER A 1 297 ? 6.595 8.106 -1.263 1.00 98.56 297 SER A C 1
ATOM 2398 O O . SER A 1 297 ? 6.397 9.032 -0.472 1.00 98.56 297 SER A O 1
ATOM 2400 N N . ILE A 1 298 ? 7.798 7.876 -1.794 1.00 98.38 298 ILE A N 1
ATOM 2401 C CA . ILE A 1 298 ? 8.989 8.653 -1.428 1.00 98.38 298 ILE A CA 1
ATOM 2402 C C . ILE A 1 298 ? 9.602 9.277 -2.677 1.00 98.38 298 ILE A C 1
ATOM 2404 O O . ILE A 1 298 ? 9.993 8.578 -3.615 1.00 98.38 298 ILE A O 1
ATOM 2408 N N . GLY A 1 299 ? 9.711 10.603 -2.667 1.00 97.00 299 GLY A N 1
ATOM 2409 C CA . GLY A 1 299 ? 10.247 11.411 -3.752 1.00 97.00 299 GLY A CA 1
ATOM 2410 C C . GLY A 1 299 ? 11.439 12.242 -3.300 1.00 97.00 299 GLY A C 1
ATOM 2411 O O . GLY A 1 299 ? 11.484 12.762 -2.184 1.00 97.00 299 GLY A O 1
ATOM 2412 N N . PHE A 1 300 ? 12.416 12.396 -4.197 1.00 94.50 300 PHE A N 1
ATOM 2413 C CA . PHE A 1 300 ? 13.589 13.230 -3.947 1.00 94.50 300 PHE A CA 1
ATOM 2414 C C . PHE A 1 300 ? 13.194 14.654 -3.534 1.00 94.50 300 PHE A C 1
ATOM 2416 O O . PHE A 1 300 ? 12.192 15.196 -4.002 1.00 94.50 300 PHE A O 1
ATOM 2423 N N . GLY A 1 301 ? 14.002 15.267 -2.667 1.00 93.81 301 GLY A N 1
ATOM 2424 C CA . GLY A 1 301 ? 13.780 16.635 -2.207 1.00 93.81 301 GLY A CA 1
ATOM 2425 C C . GLY A 1 301 ? 12.551 16.798 -1.318 1.00 93.81 301 GLY A C 1
ATOM 2426 O O . GLY A 1 301 ? 12.084 17.923 -1.185 1.00 93.81 301 GLY A O 1
ATOM 2427 N N . GLY A 1 302 ? 12.026 15.709 -0.740 1.00 95.81 302 GLY A N 1
ATOM 2428 C CA . GLY A 1 302 ? 10.974 15.792 0.269 1.00 95.81 302 GLY A CA 1
ATOM 2429 C C . GLY A 1 302 ? 9.545 15.738 -0.249 1.00 95.81 302 GLY A C 1
ATOM 2430 O O . GLY A 1 302 ? 8.644 16.238 0.416 1.00 95.81 302 GLY A O 1
ATOM 2431 N N . ASN A 1 303 ? 9.339 15.209 -1.454 1.00 98.19 303 ASN A N 1
ATOM 2432 C CA . ASN A 1 303 ? 8.012 15.063 -2.044 1.00 98.19 303 ASN A CA 1
ATOM 2433 C C . ASN A 1 303 ? 7.480 13.679 -1.690 1.00 98.19 303 ASN A C 1
ATOM 2435 O O . ASN A 1 303 ? 7.753 12.725 -2.414 1.00 98.19 303 ASN A O 1
ATOM 2439 N N . CYS A 1 304 ? 6.786 13.544 -0.566 1.00 98.69 304 CYS A N 1
ATOM 2440 C CA . CYS A 1 304 ? 6.373 12.249 -0.031 1.00 98.69 304 CYS A CA 1
ATOM 2441 C C . CYS A 1 304 ? 4.899 12.257 0.374 1.00 98.69 304 CYS A C 1
ATOM 2443 O O . CYS A 1 304 ? 4.323 13.306 0.677 1.00 98.69 304 CYS A O 1
ATOM 2445 N N . SER A 1 305 ? 4.317 11.066 0.433 1.00 98.81 305 SER A N 1
ATOM 2446 C CA . SER A 1 305 ? 3.052 10.835 1.119 1.00 98.81 305 SER A CA 1
ATOM 2447 C C . SER A 1 305 ? 3.139 9.604 2.006 1.00 98.81 305 SER A C 1
ATOM 2449 O O . SER A 1 305 ? 3.896 8.682 1.704 1.00 98.81 305 SER A O 1
ATOM 2451 N N . ALA A 1 306 ? 2.338 9.588 3.063 1.00 98.81 306 ALA A N 1
ATOM 2452 C CA . ALA A 1 306 ? 2.105 8.447 3.930 1.00 98.81 306 ALA A CA 1
ATOM 2453 C C . ALA A 1 306 ? 0.599 8.178 4.039 1.00 98.81 306 ALA A C 1
ATOM 2455 O O . ALA A 1 306 ? -0.206 9.113 4.063 1.00 98.81 306 ALA A O 1
ATOM 2456 N N . ILE A 1 307 ? 0.242 6.902 4.097 1.00 98.75 307 ILE A N 1
ATOM 2457 C CA . ILE A 1 307 ? -1.103 6.387 4.328 1.00 98.75 307 ILE A CA 1
ATOM 2458 C C . ILE A 1 307 ? -1.052 5.613 5.641 1.00 98.75 307 ILE A C 1
ATOM 2460 O O . ILE A 1 307 ? -0.160 4.783 5.816 1.00 98.75 307 ILE A O 1
ATOM 2464 N N . PHE A 1 308 ? -2.009 5.883 6.524 1.00 97.12 308 PHE A N 1
ATOM 2465 C CA . PHE A 1 308 ? -2.242 5.178 7.782 1.00 97.12 308 PHE A CA 1
ATOM 2466 C C . PHE A 1 308 ? -3.656 4.569 7.727 1.00 97.12 308 PHE A C 1
ATOM 2468 O O . PHE A 1 308 ? -4.611 5.203 8.199 1.00 97.12 308 PHE A O 1
ATOM 2475 N N . PRO A 1 309 ? -3.829 3.401 7.073 1.00 90.88 309 PRO A N 1
ATOM 2476 C CA . PRO A 1 309 ? -5.148 2.818 6.820 1.00 90.88 309 PRO A CA 1
ATOM 2477 C C . PRO A 1 309 ? -5.984 2.582 8.084 1.00 90.88 309 PRO A C 1
ATOM 2479 O O . PRO A 1 309 ? -7.157 2.959 8.104 1.00 90.88 309 PRO A O 1
ATOM 2482 N N . GLU A 1 310 ? -5.402 2.028 9.148 1.00 84.38 310 GLU A N 1
ATOM 2483 C CA . GLU A 1 310 ? -6.059 1.794 10.442 1.00 84.38 310 GLU A CA 1
ATOM 2484 C C . GLU A 1 310 ? -6.597 3.090 11.056 1.00 84.38 310 GLU A C 1
ATOM 2486 O O . GLU A 1 310 ? -7.692 3.122 11.612 1.00 84.38 310 GLU A O 1
ATOM 2491 N N . GLN A 1 311 ? -5.866 4.193 10.889 1.00 88.31 311 GLN A N 1
ATOM 2492 C CA . GLN A 1 311 ? -6.256 5.509 11.395 1.00 88.31 311 GLN A CA 1
ATOM 2493 C C . GLN A 1 311 ? -7.162 6.280 10.425 1.00 88.31 311 GLN A C 1
ATOM 2495 O O . GLN A 1 311 ? -7.608 7.383 10.748 1.00 88.31 311 GLN A O 1
ATOM 2500 N N . ASN A 1 312 ? -7.431 5.733 9.235 1.00 92.12 312 ASN A N 1
ATOM 2501 C CA . ASN A 1 312 ? -8.106 6.412 8.131 1.00 92.12 312 ASN A CA 1
ATOM 2502 C C . ASN A 1 312 ? -7.544 7.818 7.864 1.00 92.12 312 ASN A C 1
ATOM 2504 O O . ASN A 1 312 ? -8.275 8.815 7.788 1.00 92.12 312 ASN A O 1
ATOM 2508 N N . MET A 1 313 ? -6.218 7.894 7.793 1.00 97.69 313 MET A N 1
ATOM 2509 C CA . MET A 1 313 ? -5.492 9.151 7.733 1.00 97.69 313 MET A CA 1
ATOM 2510 C C . MET A 1 313 ? -4.431 9.108 6.641 1.00 97.69 313 MET A C 1
ATOM 2512 O O . MET A 1 313 ? -3.760 8.098 6.442 1.00 97.69 313 MET A O 1
ATOM 2516 N N . ILE A 1 314 ? -4.245 10.229 5.951 1.00 98.75 314 ILE A N 1
ATOM 2517 C CA . ILE A 1 314 ? -3.131 10.412 5.020 1.00 98.75 314 ILE A CA 1
ATOM 2518 C C . ILE A 1 314 ? -2.371 11.693 5.346 1.00 98.75 314 ILE A C 1
ATOM 2520 O O . ILE A 1 314 ? -2.946 12.692 5.782 1.00 98.75 314 ILE A O 1
ATOM 2524 N N . LEU A 1 315 ? -1.070 11.667 5.084 1.00 98.81 315 LEU A N 1
ATOM 2525 C CA . LEU A 1 315 ? -0.166 12.804 5.182 1.00 98.81 315 LEU A CA 1
ATOM 2526 C C . LEU A 1 315 ? 0.495 13.002 3.823 1.00 98.81 315 LEU A C 1
ATOM 2528 O O . LEU A 1 315 ? 1.135 12.095 3.300 1.00 98.81 315 LEU A O 1
ATOM 2532 N N . VAL A 1 316 ? 0.369 14.194 3.253 1.00 98.81 316 VAL A N 1
ATOM 2533 C CA . VAL A 1 316 ? 0.930 14.526 1.940 1.00 98.81 316 VAL A CA 1
ATOM 2534 C C . VAL A 1 316 ? 1.762 15.785 2.077 1.00 98.81 316 VAL A C 1
ATOM 2536 O O . VAL A 1 316 ? 1.267 16.799 2.559 1.00 98.81 316 VAL A O 1
ATOM 2539 N N . CYS A 1 317 ? 3.030 15.738 1.670 1.00 98.75 317 CYS A N 1
ATOM 2540 C CA . CYS A 1 317 ? 3.920 16.886 1.783 1.00 98.75 317 CYS A CA 1
ATOM 2541 C C . CYS A 1 317 ? 4.872 16.980 0.589 1.00 98.75 317 CYS A C 1
ATOM 2543 O O . CYS A 1 317 ? 5.652 16.069 0.309 1.00 98.75 317 CYS A O 1
ATOM 2545 N N . ALA A 1 318 ? 4.821 18.116 -0.098 1.00 98.69 318 ALA A N 1
ATOM 2546 C CA . ALA A 1 318 ? 5.761 18.507 -1.131 1.00 98.69 318 ALA A CA 1
ATOM 2547 C C . ALA A 1 318 ? 6.887 19.354 -0.525 1.00 98.69 318 ALA A C 1
ATOM 2549 O O . ALA A 1 318 ? 6.642 20.312 0.215 1.00 98.69 318 ALA A O 1
ATOM 2550 N N . LYS A 1 319 ? 8.130 19.048 -0.914 1.00 98.19 319 LYS A N 1
ATOM 2551 C CA . LYS A 1 319 ? 9.347 19.743 -0.460 1.00 98.19 319 LYS A CA 1
ATOM 2552 C C . LYS A 1 319 ? 9.522 19.800 1.070 1.00 98.19 319 LYS A C 1
ATOM 2554 O O . LYS A 1 319 ? 10.060 20.782 1.581 1.00 98.19 319 LYS A O 1
ATOM 2559 N N . GLY A 1 320 ? 9.056 18.777 1.785 1.00 97.88 320 GLY A N 1
ATOM 2560 C CA . GLY A 1 320 ? 9.222 18.655 3.234 1.00 97.88 320 GLY A CA 1
ATOM 2561 C C . GLY A 1 320 ? 10.561 18.030 3.636 1.00 97.88 320 GLY A C 1
ATOM 2562 O O . GLY A 1 320 ? 11.154 17.248 2.898 1.00 97.88 320 GLY A O 1
ATOM 2563 N N . ASP A 1 321 ? 11.053 18.317 4.832 1.00 98.06 321 ASP A N 1
ATOM 2564 C CA . ASP A 1 321 ? 12.240 17.668 5.379 1.00 98.06 321 ASP A CA 1
ATOM 2565 C C . ASP A 1 321 ? 11.874 16.338 6.051 1.00 98.06 321 ASP A C 1
ATOM 2567 O O . ASP A 1 321 ? 11.675 16.261 7.263 1.00 98.06 321 ASP A O 1
ATOM 2571 N N . TRP A 1 322 ? 11.803 15.279 5.245 1.00 97.50 322 TRP A N 1
ATOM 2572 C CA . TRP A 1 322 ? 11.586 13.899 5.695 1.00 97.50 322 TRP A CA 1
ATOM 2573 C C . TRP A 1 322 ? 12.881 13.186 6.116 1.00 97.50 322 TRP A C 1
ATOM 2575 O O . TRP A 1 322 ? 12.837 12.073 6.633 1.00 97.50 322 TRP A O 1
ATOM 2585 N N . GLY A 1 323 ? 14.052 13.785 5.877 1.00 96.00 323 GLY A N 1
ATOM 2586 C CA . GLY A 1 323 ? 15.332 13.080 5.937 1.00 96.00 323 GLY A CA 1
ATOM 2587 C C . GLY A 1 323 ? 15.496 12.019 4.839 1.00 96.00 323 GLY A C 1
ATOM 2588 O O . GLY A 1 323 ? 14.904 12.105 3.761 1.00 96.00 323 GLY A O 1
ATOM 2589 N N . LYS A 1 324 ? 16.360 11.030 5.089 1.00 94.06 324 LYS A N 1
ATOM 2590 C CA . LYS A 1 324 ? 16.620 9.914 4.166 1.00 94.06 324 LYS A CA 1
ATOM 2591 C C . LYS A 1 324 ? 15.822 8.682 4.586 1.00 94.06 324 LYS A C 1
ATOM 2593 O O . LYS A 1 324 ? 15.506 8.517 5.759 1.00 94.06 324 LYS A O 1
ATOM 2598 N N . LEU A 1 325 ? 15.558 7.794 3.628 1.00 95.88 325 LEU A N 1
ATOM 2599 C CA . LEU A 1 325 ? 15.093 6.447 3.942 1.00 95.88 325 LEU A CA 1
ATOM 2600 C C . LEU A 1 325 ? 16.240 5.669 4.603 1.00 95.88 325 LEU A C 1
ATOM 2602 O O . LEU A 1 325 ? 17.210 5.298 3.943 1.00 95.88 325 LEU A O 1
ATOM 2606 N N . GLU A 1 326 ? 16.111 5.433 5.903 1.00 95.50 326 GLU A N 1
ATOM 2607 C CA . GLU A 1 326 ? 17.037 4.656 6.729 1.00 95.50 326 GLU A CA 1
ATOM 2608 C C . GLU A 1 326 ? 16.243 3.523 7.384 1.00 95.50 326 GLU A C 1
ATOM 2610 O O . GLU A 1 326 ? 15.894 3.582 8.559 1.00 95.50 326 GLU A O 1
ATOM 2615 N N . ALA A 1 327 ? 15.875 2.529 6.576 1.00 94.75 327 ALA A N 1
ATOM 2616 C CA . ALA A 1 327 ? 14.949 1.483 6.983 1.00 94.75 327 ALA A CA 1
ATOM 2617 C C . ALA A 1 327 ? 15.450 0.717 8.223 1.00 94.75 327 ALA A C 1
ATOM 2619 O O . ALA A 1 327 ? 16.622 0.340 8.295 1.00 94.75 327 ALA A O 1
ATOM 2620 N N . GLY A 1 328 ? 14.564 0.522 9.201 1.00 90.12 328 GLY A N 1
ATOM 2621 C CA . GLY A 1 328 ? 14.866 -0.113 10.485 1.00 90.12 328 GLY A CA 1
ATOM 2622 C C . GLY A 1 328 ? 15.502 0.807 11.531 1.00 90.12 328 GLY A C 1
ATOM 2623 O O . GLY A 1 328 ? 15.631 0.413 12.690 1.00 90.12 328 GLY A O 1
ATOM 2624 N N . ASN A 1 329 ? 15.878 2.039 11.170 1.00 87.69 329 ASN A N 1
ATOM 2625 C CA . ASN A 1 329 ? 16.439 3.003 12.110 1.00 87.69 329 ASN A CA 1
ATOM 2626 C C . ASN A 1 329 ? 15.328 3.821 12.788 1.00 87.69 329 ASN A C 1
ATOM 2628 O O . ASN A 1 329 ? 14.770 4.753 12.196 1.00 87.69 329 ASN A O 1
ATOM 2632 N N . ALA A 1 330 ? 15.057 3.507 14.056 1.00 81.75 330 ALA A N 1
ATOM 2633 C CA . ALA A 1 330 ? 14.066 4.203 14.873 1.00 81.75 330 ALA A CA 1
ATOM 2634 C C . ALA A 1 330 ? 14.393 5.697 15.087 1.00 81.75 330 ALA A C 1
ATOM 2636 O O . ALA A 1 330 ? 13.484 6.521 15.201 1.00 81.75 330 ALA A O 1
ATOM 2637 N N . ASP A 1 331 ? 15.672 6.072 15.071 1.00 85.69 331 ASP A N 1
ATOM 2638 C CA . ASP A 1 331 ? 16.120 7.458 15.254 1.00 85.69 331 ASP A CA 1
ATOM 2639 C C . ASP A 1 331 ? 16.121 8.259 13.944 1.00 85.69 331 ASP A C 1
ATOM 2641 O O . ASP A 1 331 ? 16.389 9.464 13.942 1.00 85.69 331 ASP A O 1
ATOM 2645 N N . SER A 1 332 ? 15.829 7.610 12.809 1.00 92.75 332 SER A N 1
ATOM 2646 C CA . SER A 1 332 ? 15.778 8.297 11.522 1.00 92.75 332 SER A CA 1
ATOM 2647 C C . SER A 1 332 ? 14.688 9.361 11.521 1.00 92.75 332 SER A C 1
ATOM 2649 O O . SER A 1 332 ? 13.587 9.180 12.047 1.00 92.75 332 SER A O 1
ATOM 2651 N N . ARG A 1 333 ? 14.978 10.485 10.867 1.00 95.56 333 ARG A N 1
ATOM 2652 C CA . ARG A 1 333 ? 14.032 11.599 10.775 1.00 95.56 333 ARG A CA 1
ATOM 2653 C C . ARG A 1 333 ? 12.692 11.170 10.175 1.00 95.56 333 ARG A C 1
ATOM 2655 O O . ARG A 1 333 ? 11.656 11.597 10.669 1.00 95.56 333 ARG A O 1
ATOM 2662 N N . MET A 1 334 ? 12.718 10.305 9.163 1.00 97.56 334 MET A N 1
ATOM 2663 C CA . MET A 1 334 ? 11.510 9.781 8.529 1.00 97.56 334 MET A CA 1
ATOM 2664 C C . MET A 1 334 ? 10.656 8.995 9.527 1.00 97.56 334 MET A C 1
ATOM 2666 O O . MET A 1 334 ? 9.462 9.257 9.627 1.00 97.56 334 MET A O 1
ATOM 2670 N N . ASN A 1 335 ? 11.264 8.101 10.316 1.00 93.69 335 ASN A N 1
ATOM 2671 C CA . ASN A 1 335 ? 10.548 7.357 11.350 1.00 93.69 335 ASN A CA 1
ATOM 2672 C C . ASN A 1 335 ? 9.958 8.288 12.423 1.00 93.69 335 ASN A C 1
ATOM 2674 O O . ASN A 1 335 ? 8.812 8.110 12.814 1.00 93.69 335 ASN A O 1
ATOM 2678 N N . GLN A 1 336 ? 10.698 9.314 12.852 1.00 92.94 336 GLN A N 1
ATOM 2679 C CA . GLN A 1 336 ? 10.219 10.290 13.841 1.00 92.94 336 GLN A CA 1
ATOM 2680 C C . GLN A 1 336 ? 9.046 11.136 13.319 1.00 92.94 336 GLN A C 1
ATOM 2682 O O . GLN A 1 336 ? 8.095 11.384 14.056 1.00 92.94 336 GLN A O 1
ATOM 2687 N N . VAL A 1 337 ? 9.075 11.541 12.042 1.00 97.56 337 VAL A N 1
ATOM 2688 C CA . VAL A 1 337 ? 7.943 12.228 11.393 1.00 97.56 337 VAL A CA 1
ATOM 2689 C C . VAL A 1 337 ? 6.715 11.323 11.350 1.00 97.56 337 VAL A C 1
ATOM 2691 O O . VAL A 1 337 ? 5.623 11.776 11.679 1.00 97.56 337 VAL A O 1
ATOM 2694 N N . LEU A 1 338 ? 6.877 10.058 10.952 1.00 96.44 338 LEU A N 1
ATOM 2695 C CA . LEU A 1 338 ? 5.763 9.110 10.874 1.00 96.44 338 LEU A CA 1
ATOM 2696 C C . LEU A 1 338 ? 5.192 8.780 12.254 1.00 96.44 338 LEU A C 1
ATOM 2698 O O . LEU A 1 338 ? 3.979 8.707 12.392 1.00 96.44 338 LEU A O 1
ATOM 2702 N N . ALA A 1 339 ? 6.046 8.641 13.270 1.00 89.12 339 ALA A N 1
ATOM 2703 C CA . ALA A 1 339 ? 5.628 8.438 14.653 1.00 89.12 339 ALA A CA 1
ATOM 2704 C C . ALA A 1 339 ? 4.817 9.629 15.175 1.00 89.12 339 ALA A C 1
ATOM 2706 O O . ALA A 1 339 ? 3.750 9.448 15.754 1.00 89.12 339 ALA A O 1
ATOM 2707 N N . LEU A 1 340 ? 5.297 10.853 14.922 1.00 90.19 340 LEU A N 1
ATOM 2708 C CA . LEU A 1 340 ? 4.574 12.071 15.273 1.00 90.19 340 LEU A CA 1
ATOM 2709 C C . LEU A 1 340 ? 3.233 12.142 14.540 1.00 90.19 340 LEU A C 1
ATOM 2711 O O . LEU A 1 340 ? 2.217 12.403 15.171 1.00 90.19 340 LEU A O 1
ATOM 2715 N N . ALA A 1 341 ? 3.226 11.875 13.230 1.00 95.06 341 ALA A N 1
ATOM 2716 C CA . ALA A 1 341 ? 2.015 11.864 12.421 1.00 95.06 341 ALA A CA 1
ATOM 2717 C C . ALA A 1 341 ? 1.002 10.835 12.930 1.00 95.06 341 ALA A C 1
ATOM 2719 O O . ALA A 1 341 ? -0.150 11.187 13.121 1.00 95.06 341 ALA A O 1
ATOM 2720 N N . ALA A 1 342 ? 1.416 9.602 13.214 1.00 88.12 342 ALA A N 1
ATOM 2721 C CA . ALA A 1 342 ? 0.526 8.578 13.754 1.00 88.12 342 ALA A CA 1
ATOM 2722 C C . ALA A 1 342 ? 0.034 8.912 15.173 1.00 88.12 342 ALA A C 1
ATOM 2724 O O . ALA A 1 342 ? -1.104 8.606 15.521 1.00 88.12 342 ALA A O 1
ATOM 2725 N N . GLY A 1 343 ? 0.869 9.571 15.980 1.00 82.94 343 GLY A N 1
ATOM 2726 C CA . GLY A 1 343 ? 0.544 9.994 17.342 1.00 82.94 343 GLY A CA 1
ATOM 2727 C C . GLY A 1 343 ? -0.364 11.223 17.438 1.00 82.94 343 GLY A C 1
ATOM 2728 O O . GLY A 1 343 ? -0.784 11.564 18.543 1.00 82.94 343 GLY A O 1
ATOM 2729 N N . VAL A 1 344 ? -0.685 11.899 16.323 1.00 88.12 344 VAL A N 1
ATOM 2730 C CA . VAL A 1 344 ? -1.626 13.036 16.347 1.00 88.12 344 VAL A CA 1
ATOM 2731 C C . VAL A 1 344 ? -3.048 12.588 16.655 1.00 88.12 344 VAL A C 1
ATOM 2733 O O . VAL A 1 344 ? -3.821 13.366 17.205 1.00 88.12 344 VAL A O 1
ATOM 2736 N N . VAL A 1 345 ? -3.412 11.349 16.327 1.00 83.81 345 VAL A N 1
ATOM 2737 C CA . VAL A 1 345 ? -4.708 10.781 16.697 1.00 83.81 345 VAL A CA 1
ATOM 2738 C C . VAL A 1 345 ? -4.639 10.423 18.179 1.00 83.81 345 VAL A C 1
ATOM 2740 O O . VAL A 1 345 ? -3.915 9.510 18.572 1.00 83.81 345 VAL A O 1
ATOM 2743 N N . LYS A 1 346 ? -5.357 11.171 19.023 1.00 67.25 346 LYS A N 1
ATOM 2744 C CA . LYS A 1 346 ? -5.449 10.855 20.451 1.00 67.25 346 LYS A CA 1
ATOM 2745 C C . LYS A 1 346 ? -6.231 9.562 20.606 1.00 67.25 346 LYS A C 1
ATOM 2747 O O . LYS A 1 346 ? -7.216 9.359 19.903 1.00 67.25 346 LYS A O 1
ATOM 2752 N N . GLU A 1 347 ? -5.863 8.756 21.596 1.00 48.38 347 GLU A N 1
ATOM 2753 C CA . GLU A 1 347 ? -6.756 7.742 22.162 1.00 48.38 347 GLU A CA 1
ATOM 2754 C C . GLU A 1 347 ? -7.966 8.438 22.830 1.00 48.38 347 GLU A C 1
ATOM 2756 O O . GLU A 1 347 ? -8.081 8.534 24.048 1.00 48.38 347 GLU A O 1
ATOM 2761 N N . ALA A 1 348 ? -8.864 9.007 22.028 1.00 37.84 348 ALA A N 1
ATOM 2762 C CA . ALA A 1 348 ? -10.288 8.873 22.286 1.00 37.84 348 ALA A CA 1
ATOM 2763 C C . ALA A 1 348 ? -10.657 7.445 21.866 1.00 37.84 348 ALA A C 1
ATOM 2765 O O . ALA A 1 348 ? -10.008 6.942 20.947 1.00 37.84 348 ALA A O 1
ATOM 2766 N N . GLU A 1 349 ? -11.614 6.799 22.555 1.00 36.34 349 GLU A N 1
ATOM 2767 C CA . GLU A 1 349 ? -12.136 5.458 22.222 1.00 36.34 349 GLU A CA 1
ATOM 2768 C C . GLU A 1 349 ? -12.011 5.225 20.721 1.00 36.34 349 GLU A C 1
ATOM 2770 O O . GLU A 1 349 ? -12.650 5.938 19.942 1.00 36.34 349 GLU A O 1
ATOM 2775 N N . GLN A 1 350 ? -11.061 4.357 20.343 1.00 34.53 350 GLN A N 1
ATOM 2776 C CA . GLN A 1 350 ? -10.663 4.210 18.953 1.00 34.53 350 GLN A CA 1
ATOM 2777 C C . GLN A 1 350 ? -11.935 4.066 18.117 1.00 34.53 350 GLN A C 1
ATOM 2779 O O . GLN A 1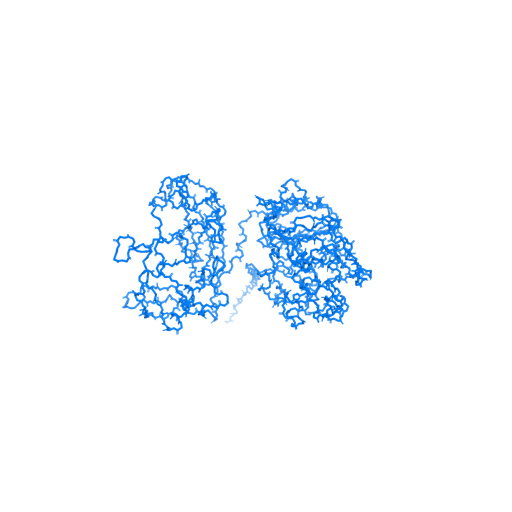 350 ? -12.795 3.263 18.501 1.00 34.53 350 GLN A O 1
ATOM 2784 N N . PRO A 1 351 ? -12.099 4.799 16.995 1.00 37.34 351 PRO A N 1
ATOM 2785 C CA . PRO A 1 351 ? -13.065 4.346 16.016 1.00 37.34 351 PRO A CA 1
ATOM 2786 C C . PRO A 1 351 ? -12.721 2.886 15.757 1.00 37.34 351 PRO A C 1
ATOM 2788 O O . PRO A 1 351 ? -11.547 2.555 15.570 1.00 37.34 351 PRO A O 1
ATOM 2791 N N . ALA A 1 352 ? -13.745 2.045 15.878 1.00 39.41 352 ALA A N 1
ATOM 2792 C CA . ALA A 1 352 ? -13.663 0.612 15.723 1.00 39.41 352 ALA A CA 1
ATOM 2793 C C . ALA A 1 352 ? -12.609 0.226 14.704 1.00 39.41 352 ALA A C 1
ATOM 2795 O O . ALA A 1 352 ? -12.585 0.790 13.604 1.00 39.41 352 ALA A O 1
ATOM 2796 N N . SER A 1 353 ? -11.766 -0.747 15.055 1.00 39.91 353 SER A N 1
ATOM 2797 C CA . SER A 1 353 ? -10.978 -1.438 14.046 1.00 39.91 353 SER A CA 1
ATOM 2798 C C . SER A 1 353 ? -11.899 -1.698 12.848 1.00 39.91 353 SER A C 1
ATOM 2800 O O . SER A 1 353 ? -13.035 -2.154 13.014 1.00 39.91 353 SER A O 1
ATOM 2802 N N . ARG A 1 354 ? -11.451 -1.332 11.642 1.00 54.03 354 ARG A N 1
ATOM 2803 C CA . ARG A 1 354 ? -12.228 -1.378 10.384 1.00 54.03 354 ARG A CA 1
ATOM 2804 C C . ARG A 1 354 ? -12.622 -2.794 9.953 1.00 54.03 354 ARG A C 1
ATOM 2806 O O . ARG A 1 354 ? -13.013 -3.018 8.811 1.00 54.03 354 ARG A O 1
ATOM 2813 N N . ILE A 1 355 ? -12.508 -3.754 10.861 1.00 61.56 355 ILE A N 1
ATOM 2814 C CA . ILE A 1 355 ? -12.970 -5.112 10.708 1.00 61.56 355 ILE A CA 1
ATOM 2815 C C . ILE A 1 355 ? -14.490 -5.044 10.542 1.00 61.56 355 ILE A C 1
ATOM 2817 O O . ILE A 1 355 ? -15.246 -4.838 11.491 1.00 61.56 355 ILE A O 1
ATOM 2821 N N . SER A 1 356 ? -14.917 -5.172 9.293 1.00 80.00 356 SER A N 1
ATOM 2822 C CA . SER A 1 356 ? -16.300 -5.385 8.906 1.00 80.00 356 SER A CA 1
ATOM 2823 C C . SER A 1 356 ? -16.397 -6.817 8.412 1.00 80.00 356 SER A C 1
ATOM 2825 O O . SER A 1 356 ? -15.797 -7.158 7.395 1.00 80.00 356 SER A O 1
ATOM 2827 N N . VAL A 1 357 ? -17.095 -7.668 9.157 1.00 86.38 357 VAL A N 1
ATOM 2828 C CA . VAL A 1 357 ? -17.287 -9.078 8.795 1.00 86.38 357 VAL A CA 1
ATOM 2829 C C . VAL A 1 357 ? -18.771 -9.361 8.637 1.00 86.38 357 VAL A C 1
ATOM 2831 O O . VAL A 1 357 ? -19.570 -8.861 9.430 1.00 86.38 357 VAL A O 1
ATOM 2834 N N . PRO A 1 358 ? -19.199 -10.159 7.656 1.00 91.00 358 PRO A N 1
ATOM 2835 C CA . PRO A 1 358 ? -20.583 -10.578 7.630 1.00 91.00 358 PRO A CA 1
ATOM 2836 C C . PRO A 1 358 ? -20.921 -11.466 8.825 1.00 91.00 358 PRO A C 1
ATOM 2838 O O . PRO A 1 358 ? -20.085 -12.189 9.376 1.00 91.00 358 PRO A O 1
ATOM 2841 N N . LYS A 1 359 ? -22.187 -11.432 9.229 1.00 93.12 359 LYS A N 1
ATOM 2842 C CA . LYS A 1 359 ? -22.727 -12.319 10.257 1.00 93.12 359 LYS A CA 1
ATOM 2843 C C . LYS A 1 359 ? -22.377 -13.784 9.945 1.00 93.12 359 LYS A C 1
ATOM 2845 O O . LYS A 1 359 ? -22.476 -14.221 8.805 1.00 93.12 359 LYS A O 1
ATOM 2850 N N . TRP A 1 360 ? -21.992 -14.534 10.979 1.00 92.06 360 TRP A N 1
ATOM 2851 C CA . TRP A 1 360 ? -21.476 -15.913 10.941 1.00 92.06 360 TRP A CA 1
ATOM 2852 C C . TRP A 1 360 ? -20.092 -16.122 10.332 1.00 92.06 360 TRP A C 1
ATOM 2854 O O . TRP A 1 360 ? -19.583 -17.245 10.394 1.00 92.06 360 TRP A O 1
ATOM 2864 N N . GLU A 1 361 ? -19.452 -15.082 9.807 1.00 89.38 361 GLU A N 1
ATOM 2865 C CA . GLU A 1 361 ? -18.084 -15.184 9.308 1.00 89.38 361 GLU A CA 1
ATOM 2866 C C . GLU A 1 361 ? -17.096 -15.099 10.458 1.00 89.38 361 GLU A C 1
ATOM 2868 O O . GLU A 1 361 ? -17.240 -14.274 11.356 1.00 89.38 361 GLU A O 1
ATOM 2873 N N . ALA A 1 362 ? -16.099 -15.980 10.470 1.00 89.62 362 ALA A N 1
ATOM 2874 C CA . ALA A 1 362 ? -15.128 -15.979 11.548 1.00 89.62 362 ALA A CA 1
ATOM 2875 C C . ALA A 1 362 ? -14.244 -14.726 11.458 1.00 89.62 362 ALA A C 1
ATOM 2877 O O . ALA A 1 362 ? -13.429 -14.607 10.548 1.00 89.62 362 ALA A O 1
ATOM 2878 N N . VAL A 1 363 ? -14.346 -13.833 12.440 1.00 90.94 363 VAL A N 1
ATOM 2879 C CA . VAL A 1 363 ? -13.342 -12.799 12.677 1.00 90.94 363 VAL A CA 1
ATOM 2880 C C . VAL A 1 363 ? -12.130 -13.431 13.361 1.00 90.94 363 VAL A C 1
ATOM 2882 O O . VAL A 1 363 ? -12.274 -14.190 14.324 1.00 90.94 363 VAL A O 1
ATOM 2885 N N . SER A 1 364 ? -10.935 -13.137 12.846 1.00 91.00 364 SER A N 1
ATOM 2886 C CA . SER A 1 364 ? -9.662 -13.495 13.477 1.00 91.00 364 SER A CA 1
ATOM 2887 C C . SER A 1 364 ? -9.027 -12.231 14.044 1.00 91.00 364 SER A C 1
ATOM 2889 O O . SER A 1 364 ? -8.858 -11.258 13.315 1.00 91.00 364 SER A O 1
ATOM 2891 N N . ILE A 1 365 ? -8.711 -12.242 15.337 1.00 86.94 365 ILE A N 1
ATOM 2892 C CA . ILE A 1 365 ? -8.008 -11.147 16.011 1.00 86.94 365 ILE A CA 1
ATOM 2893 C C . ILE A 1 365 ? -6.656 -11.674 16.460 1.00 86.94 365 ILE A C 1
ATOM 2895 O O . ILE A 1 365 ? -6.593 -12.643 17.224 1.00 86.94 365 ILE A O 1
ATOM 2899 N N . ASP A 1 366 ? -5.609 -11.005 15.992 1.00 87.88 366 ASP A N 1
ATOM 2900 C CA . ASP A 1 366 ? -4.224 -11.372 16.243 1.00 87.88 366 ASP A CA 1
ATOM 2901 C C . ASP A 1 366 ? -3.560 -10.359 17.160 1.00 87.88 366 ASP A C 1
ATOM 2903 O O . ASP A 1 366 ? -3.711 -9.148 17.007 1.00 87.88 366 ASP A O 1
ATOM 2907 N N . PHE A 1 367 ? -2.769 -10.875 18.089 1.00 81.50 367 PHE A N 1
ATOM 2908 C CA . PHE A 1 367 ? -1.935 -10.084 18.971 1.00 81.50 367 PHE A CA 1
ATOM 2909 C C . PHE A 1 367 ? -0.474 -10.477 18.786 1.00 81.50 367 PHE A C 1
ATOM 2911 O O . PHE A 1 367 ? -0.131 -11.662 18.759 1.00 81.50 367 PHE A O 1
ATOM 2918 N N . ALA A 1 368 ? 0.399 -9.473 18.719 1.00 83.25 368 ALA A N 1
ATOM 2919 C CA . ALA A 1 368 ? 1.833 -9.674 18.856 1.00 83.25 368 ALA A CA 1
ATOM 2920 C C . ALA A 1 368 ? 2.168 -9.841 20.347 1.00 83.25 368 ALA A C 1
ATOM 2922 O O . ALA A 1 368 ? 2.127 -8.882 21.118 1.00 83.25 368 ALA A O 1
ATOM 2923 N N . GLY A 1 369 ? 2.469 -11.071 20.755 1.00 82.06 369 GLY A N 1
ATOM 2924 C CA . GLY A 1 369 ? 2.776 -11.434 22.136 1.00 82.06 369 GLY A CA 1
ATOM 2925 C C . GLY A 1 369 ? 4.217 -11.893 22.348 1.00 82.06 369 GLY A C 1
ATOM 2926 O O . GLY A 1 369 ? 5.097 -11.610 21.535 1.00 82.06 369 GLY A O 1
ATOM 2927 N N . PRO A 1 370 ? 4.490 -12.618 23.445 1.00 80.75 370 PRO A N 1
ATOM 2928 C CA . PRO A 1 370 ? 5.761 -13.305 23.637 1.00 80.75 370 PRO A CA 1
ATOM 2929 C C . PRO A 1 370 ? 6.038 -14.275 22.485 1.00 80.75 370 PRO A C 1
ATOM 2931 O O . PRO A 1 370 ? 5.137 -14.999 22.055 1.00 80.75 370 PRO A O 1
ATOM 2934 N N . ALA A 1 371 ? 7.277 -14.266 21.993 1.00 87.38 371 ALA A N 1
ATOM 2935 C CA . ALA A 1 371 ? 7.714 -15.162 20.934 1.00 87.38 371 ALA A CA 1
ATOM 2936 C C . ALA A 1 371 ? 8.070 -16.541 21.499 1.00 87.38 371 ALA A C 1
ATOM 2938 O O . ALA A 1 371 ? 8.799 -16.629 22.489 1.00 87.38 371 ALA A O 1
ATOM 2939 N N . HIS A 1 372 ? 7.589 -17.593 20.845 1.00 88.94 372 HIS A N 1
ATOM 2940 C CA . HIS A 1 372 ? 7.817 -18.981 21.229 1.00 88.94 372 HIS A CA 1
ATOM 2941 C C . HIS A 1 372 ? 8.004 -19.876 20.010 1.00 88.94 372 HIS A C 1
ATOM 2943 O O . HIS A 1 372 ? 7.609 -19.548 18.890 1.00 88.94 372 HIS A O 1
ATOM 2949 N N . LYS A 1 373 ? 8.570 -21.054 20.246 1.00 90.19 373 LYS A N 1
ATOM 2950 C CA . LYS A 1 373 ? 8.438 -22.201 19.347 1.00 90.19 373 LYS A CA 1
ATOM 2951 C C . LYS A 1 373 ? 7.311 -23.075 19.863 1.00 90.19 373 LYS A C 1
ATOM 2953 O O . LYS A 1 373 ? 7.169 -23.260 21.069 1.00 90.19 373 LYS A O 1
ATOM 2958 N N . VAL A 1 374 ? 6.582 -23.735 18.968 1.00 84.31 374 VAL A N 1
ATOM 2959 C CA . VAL A 1 374 ? 5.577 -24.743 19.365 1.00 84.31 374 VAL A CA 1
ATOM 2960 C C . VAL A 1 374 ? 6.178 -25.912 20.169 1.00 84.31 374 VAL A C 1
ATOM 2962 O O . VAL A 1 374 ? 5.453 -26.710 20.757 1.00 84.31 374 VAL A O 1
ATOM 2965 N N . THR A 1 375 ? 7.508 -26.049 20.178 1.00 88.25 375 THR A N 1
ATOM 2966 C CA . THR A 1 375 ? 8.250 -27.073 20.926 1.00 88.25 375 THR A CA 1
ATOM 2967 C C . THR A 1 375 ? 8.730 -26.628 22.308 1.00 88.25 375 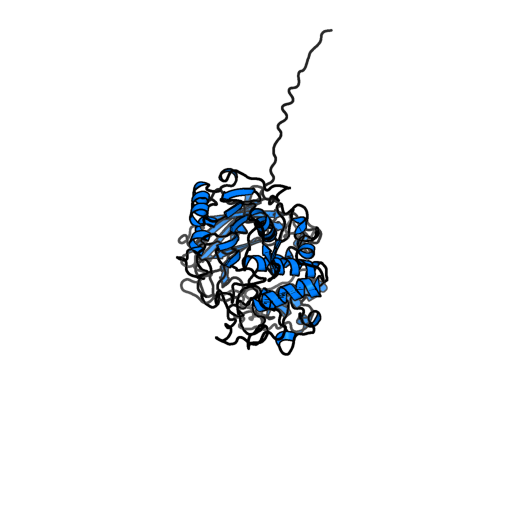THR A C 1
ATOM 2969 O O . THR A 1 375 ? 9.329 -27.446 23.010 1.00 88.25 375 THR A O 1
ATOM 2972 N N . ASP A 1 376 ? 8.526 -25.366 22.686 1.00 90.25 376 ASP A N 1
ATOM 2973 C CA . ASP A 1 376 ? 8.975 -24.840 23.975 1.00 90.25 376 ASP A CA 1
ATOM 2974 C C . ASP A 1 376 ? 8.216 -25.493 25.140 1.00 90.25 376 ASP A C 1
ATOM 2976 O O . ASP A 1 376 ? 7.022 -25.775 25.051 1.00 90.25 376 ASP A O 1
ATOM 2980 N N . ASN A 1 377 ? 8.923 -25.745 26.246 1.00 93.00 377 ASN A N 1
ATOM 2981 C CA . ASN A 1 377 ? 8.363 -26.368 27.453 1.00 93.00 377 ASN A CA 1
ATOM 2982 C C . ASN A 1 377 ? 8.615 -25.563 28.740 1.00 93.00 377 ASN A C 1
ATOM 2984 O O . ASN A 1 377 ? 8.198 -26.008 29.804 1.00 93.00 377 ASN A O 1
ATOM 2988 N N . ASP A 1 378 ? 9.318 -24.428 28.665 1.00 90.31 378 ASP A N 1
ATOM 2989 C CA . ASP A 1 378 ? 9.587 -23.561 29.820 1.00 90.31 378 ASP A CA 1
ATOM 2990 C C . ASP A 1 378 ? 9.851 -22.102 29.376 1.00 90.31 378 ASP A C 1
ATOM 2992 O O . ASP A 1 378 ? 10.984 -21.757 29.024 1.00 90.31 378 ASP A O 1
ATOM 2996 N N . PRO A 1 379 ? 8.820 -21.237 29.348 1.00 91.62 379 PRO A N 1
ATOM 2997 C CA . PRO A 1 379 ? 7.405 -21.583 29.505 1.00 91.62 379 PRO A CA 1
ATOM 2998 C C . PRO A 1 379 ? 6.859 -22.305 28.260 1.00 91.62 379 PRO A C 1
ATOM 3000 O O . PRO A 1 379 ? 7.298 -22.054 27.137 1.00 91.62 379 PRO A O 1
ATOM 3003 N N . ASN A 1 380 ? 5.887 -23.195 28.451 1.00 96.06 380 ASN A N 1
ATOM 3004 C CA . ASN A 1 380 ? 5.151 -23.822 27.357 1.00 96.06 380 ASN A CA 1
ATOM 3005 C C . ASN A 1 380 ? 4.065 -22.855 26.827 1.00 96.06 380 ASN A C 1
ATOM 3007 O O . ASN A 1 380 ? 3.194 -22.452 27.603 1.00 96.06 380 ASN A O 1
ATOM 3011 N N . PRO A 1 381 ? 4.047 -22.499 25.526 1.00 94.44 381 PRO A N 1
ATOM 3012 C CA . PRO A 1 381 ? 3.108 -21.512 24.981 1.00 94.44 381 PRO A CA 1
ATOM 3013 C C . PRO A 1 381 ? 1.636 -21.951 25.023 1.00 94.44 381 PRO A C 1
ATOM 3015 O O . PRO A 1 381 ? 0.748 -21.106 24.963 1.00 94.44 381 PRO A O 1
ATOM 3018 N N . PHE A 1 382 ? 1.362 -23.251 25.147 1.00 94.44 382 PHE A N 1
ATOM 3019 C CA . PHE A 1 382 ? 0.007 -23.807 25.184 1.00 94.44 382 PHE A CA 1
ATOM 3020 C C . PHE A 1 382 ? -0.498 -24.084 26.600 1.00 94.44 382 PHE A C 1
ATOM 3022 O O . PHE A 1 382 ? -1.706 -24.109 26.819 1.00 94.44 382 PHE A O 1
ATOM 3029 N N . LEU A 1 383 ? 0.410 -24.319 27.552 1.00 96.06 383 LEU A N 1
ATOM 3030 C CA . LEU A 1 383 ? 0.066 -24.728 28.915 1.00 96.06 383 LEU A CA 1
ATOM 3031 C C . LEU A 1 383 ? 0.286 -23.607 29.941 1.00 96.06 383 LEU A C 1
ATOM 3033 O O . LEU A 1 383 ? -0.523 -23.449 30.859 1.00 96.06 383 LEU A O 1
ATOM 3037 N N . ASP A 1 384 ? 1.342 -22.808 29.762 1.00 97.31 384 ASP A N 1
ATOM 3038 C CA . ASP A 1 384 ? 1.767 -21.776 30.717 1.00 97.31 384 ASP A CA 1
ATOM 3039 C C . ASP A 1 384 ? 1.341 -20.351 30.329 1.00 97.31 384 ASP A C 1
ATOM 3041 O O . ASP A 1 384 ? 1.625 -19.383 31.042 1.00 97.31 384 ASP A O 1
ATOM 3045 N N . TYR A 1 385 ? 0.623 -20.222 29.214 1.00 96.75 385 TYR A N 1
ATOM 3046 C CA . TYR A 1 385 ? -0.045 -19.000 28.781 1.00 96.75 385 TYR A CA 1
ATOM 3047 C C . TYR A 1 385 ? -1.532 -19.255 28.574 1.00 96.75 385 TYR A C 1
ATOM 3049 O O . TYR A 1 385 ? -1.946 -20.344 28.181 1.00 96.75 385 TYR A O 1
ATOM 3057 N N . ARG A 1 386 ? -2.352 -18.233 28.826 1.00 97.44 386 ARG A N 1
ATOM 3058 C CA . ARG A 1 386 ? -3.792 -18.292 28.573 1.00 97.44 386 ARG A CA 1
ATOM 3059 C C . ARG A 1 386 ? -4.263 -16.997 27.935 1.00 97.44 386 ARG A C 1
ATOM 3061 O O . ARG A 1 386 ? -4.280 -15.964 28.600 1.00 97.44 386 ARG A O 1
ATOM 3068 N N . LEU A 1 387 ? -4.706 -17.089 26.684 1.00 96.56 387 LEU A N 1
ATOM 3069 C CA . LEU A 1 387 ? -5.468 -16.047 26.005 1.00 96.56 387 LEU A CA 1
ATOM 3070 C C . LEU A 1 387 ? -6.964 -16.348 26.121 1.00 96.56 387 LEU A C 1
ATOM 3072 O O . LEU A 1 387 ? -7.426 -17.414 25.721 1.00 96.56 387 LEU A O 1
ATOM 3076 N N . GLN A 1 388 ? -7.724 -15.405 26.664 1.00 96.50 388 GLN A N 1
ATOM 3077 C CA . GLN A 1 388 ? -9.183 -15.419 26.705 1.00 96.50 388 GLN A CA 1
ATOM 3078 C C . GLN A 1 388 ? -9.712 -14.095 26.171 1.00 96.50 388 GLN A C 1
ATOM 3080 O O . GLN A 1 388 ? -9.228 -13.035 26.545 1.00 96.50 388 GLN A O 1
ATOM 3085 N N . MET A 1 389 ? -10.729 -14.150 25.325 1.00 95.94 389 MET A N 1
ATOM 3086 C CA . MET A 1 389 ? -11.387 -12.977 24.764 1.00 95.94 389 MET A CA 1
ATOM 3087 C C . MET A 1 389 ? -12.823 -12.893 25.244 1.00 95.94 389 MET A C 1
ATOM 3089 O O . MET A 1 389 ? -13.562 -13.870 25.154 1.00 95.94 389 MET A O 1
ATOM 3093 N N . SER A 1 390 ? -13.235 -11.717 25.704 1.00 97.00 390 SER A N 1
ATOM 3094 C CA . SER A 1 390 ? -14.635 -11.403 25.983 1.00 97.00 390 SER A CA 1
ATOM 3095 C C . SER A 1 390 ? -15.185 -10.556 24.845 1.00 97.00 390 SER A C 1
ATOM 3097 O O . SER A 1 390 ? -14.754 -9.423 24.684 1.00 97.00 390 SER A O 1
ATOM 3099 N N . PHE A 1 391 ? -16.120 -11.094 24.067 1.00 97.00 391 PHE A N 1
ATOM 3100 C CA . PHE A 1 391 ? -16.816 -10.409 22.978 1.00 97.00 391 PHE A CA 1
ATOM 3101 C C . PHE A 1 391 ? -18.210 -9.988 23.430 1.00 97.00 391 PHE A C 1
ATOM 3103 O O . PHE A 1 391 ? -18.989 -10.845 23.838 1.00 97.00 391 PHE A O 1
ATOM 3110 N N . THR A 1 392 ? -18.558 -8.710 23.332 1.00 96.88 392 THR A N 1
ATOM 3111 C CA . THR A 1 392 ? -19.884 -8.192 23.684 1.00 96.88 392 THR A CA 1
ATOM 3112 C C . THR A 1 392 ? -20.630 -7.779 22.424 1.00 96.88 392 THR A C 1
ATOM 3114 O O . THR A 1 392 ? -20.148 -6.973 21.635 1.00 96.88 392 THR A O 1
ATOM 3117 N N . SER A 1 393 ? -21.804 -8.371 22.239 1.00 95.44 393 SER A N 1
ATOM 3118 C CA . SER A 1 393 ? -22.704 -8.114 21.115 1.00 95.44 393 SER A CA 1
ATOM 3119 C C . SER A 1 393 ? -23.407 -6.754 21.215 1.00 95.44 393 SER A C 1
ATOM 3121 O O . SER A 1 393 ? -23.509 -6.201 22.316 1.00 95.44 393 SER A O 1
ATOM 3123 N N . PRO A 1 394 ? -24.002 -6.265 20.110 1.00 92.94 394 PRO A N 1
ATOM 3124 C CA . PRO A 1 394 ? -24.806 -5.043 20.103 1.00 92.94 394 PRO A CA 1
ATOM 3125 C C . PRO A 1 394 ? -25.955 -5.047 21.123 1.00 92.94 394 PRO A C 1
ATOM 3127 O O . PRO A 1 394 ? -26.369 -3.994 21.602 1.00 92.94 394 PRO A O 1
ATOM 3130 N N . ASN A 1 395 ? -26.490 -6.225 21.470 1.00 93.38 395 ASN A N 1
ATOM 3131 C CA . ASN A 1 395 ? -27.564 -6.357 22.458 1.00 93.38 395 ASN A CA 1
ATOM 3132 C C . ASN A 1 395 ? -27.067 -6.498 23.913 1.00 93.38 395 ASN A C 1
ATOM 3134 O O . ASN A 1 395 ? -27.881 -6.639 24.828 1.00 93.38 395 ASN A O 1
ATOM 3138 N N . GLY A 1 396 ? -25.750 -6.463 24.134 1.00 93.00 396 GLY A N 1
ATOM 3139 C CA . GLY A 1 396 ? -25.118 -6.565 25.449 1.00 93.00 396 GLY A CA 1
ATOM 3140 C C . GLY A 1 396 ? -24.813 -7.991 25.914 1.00 93.00 396 GLY A C 1
ATOM 3141 O O . GLY A 1 396 ? -24.320 -8.174 27.026 1.00 93.00 396 GLY A O 1
ATOM 3142 N N . LYS A 1 397 ? -25.077 -9.024 25.106 1.00 95.94 397 LYS A N 1
ATOM 3143 C CA . LYS A 1 397 ? -24.671 -10.400 25.419 1.00 95.94 397 LYS A CA 1
ATOM 3144 C C . LYS A 1 397 ? -23.165 -10.580 25.238 1.00 95.94 397 LYS A C 1
ATOM 3146 O O . LYS A 1 397 ? -22.645 -10.299 24.159 1.00 95.94 397 LYS A O 1
ATOM 3151 N N . THR A 1 398 ? -22.501 -11.120 26.258 1.00 96.12 398 THR A N 1
ATOM 3152 C CA . THR A 1 398 ? -21.059 -11.405 26.248 1.00 96.12 398 THR A CA 1
ATOM 3153 C C . THR A 1 398 ? -20.764 -12.882 25.962 1.00 96.12 398 THR A C 1
ATOM 3155 O O . THR A 1 398 ? -21.450 -13.780 26.454 1.00 96.12 398 THR A O 1
ATOM 3158 N N . HIS A 1 399 ? -19.722 -13.131 25.173 1.00 95.50 399 HIS A N 1
ATOM 3159 C CA . HIS A 1 399 ? -19.187 -14.436 24.807 1.00 95.50 399 HIS A CA 1
ATOM 3160 C C . HIS A 1 399 ? -17.715 -14.523 25.215 1.00 95.50 399 HIS A C 1
ATOM 3162 O O . HIS A 1 399 ? -16.931 -13.655 24.847 1.00 95.50 399 HIS A O 1
ATOM 3168 N N . HIS A 1 400 ? -17.332 -15.579 25.933 1.00 95.38 400 HIS A N 1
ATOM 3169 C CA . HIS A 1 400 ? -15.933 -15.845 26.271 1.00 95.38 400 HIS A CA 1
ATOM 3170 C C . HIS A 1 400 ? -15.358 -16.896 25.326 1.00 95.38 400 HIS A C 1
ATOM 3172 O O . HIS A 1 400 ? -15.934 -17.977 25.181 1.00 95.38 400 HIS A O 1
ATOM 3178 N N . VAL A 1 401 ? -14.252 -16.565 24.667 1.00 96.50 401 VAL A N 1
ATOM 3179 C CA . VAL A 1 401 ? -13.647 -17.381 23.613 1.00 96.50 401 VAL A CA 1
ATOM 3180 C C . VAL A 1 401 ? -12.157 -17.557 23.911 1.00 96.50 401 VAL A C 1
ATOM 3182 O O . VAL A 1 401 ? -11.449 -16.556 24.039 1.00 96.50 401 VAL A O 1
ATOM 3185 N N . PRO A 1 402 ? -11.653 -18.799 24.016 1.00 96.00 402 PRO A N 1
ATOM 3186 C CA . PRO A 1 402 ? -10.227 -19.036 24.181 1.00 96.00 402 PRO A CA 1
ATOM 3187 C C . PRO A 1 402 ? -9.464 -18.667 22.903 1.00 96.00 402 PRO A C 1
ATOM 3189 O O . PRO A 1 402 ? -9.917 -18.946 21.792 1.00 96.00 402 PRO A O 1
ATOM 3192 N N . GLY A 1 403 ? -8.291 -18.067 23.073 1.00 95.75 403 GLY A N 1
ATOM 3193 C CA . GLY A 1 403 ? -7.296 -17.922 22.016 1.00 95.75 403 GLY A CA 1
ATOM 3194 C C . GLY A 1 403 ? -6.212 -18.988 22.093 1.00 95.75 403 GLY A C 1
ATOM 3195 O O . GLY A 1 403 ? -6.179 -19.798 23.020 1.00 95.75 403 GLY A O 1
ATOM 3196 N N . TYR A 1 404 ? -5.307 -18.971 21.122 1.00 95.12 404 TYR A N 1
ATOM 3197 C CA . TYR A 1 404 ? -4.209 -19.925 21.009 1.00 95.12 404 TYR A CA 1
ATOM 3198 C C . TYR A 1 404 ? -2.946 -19.265 20.440 1.00 95.12 404 TYR A C 1
ATOM 3200 O O . TYR A 1 404 ? -3.010 -18.215 19.802 1.00 95.12 404 TYR A O 1
ATOM 3208 N N . PHE A 1 405 ? -1.788 -19.875 20.693 1.00 94.94 405 PHE A N 1
ATOM 3209 C CA . PHE A 1 405 ? -0.527 -19.504 20.052 1.00 94.94 405 PHE A CA 1
ATOM 3210 C C . PHE A 1 405 ? -0.497 -20.052 18.618 1.00 94.94 405 PHE A C 1
ATOM 3212 O O . PHE A 1 405 ? -0.709 -21.249 18.427 1.00 94.94 405 PHE A O 1
ATOM 3219 N N . ASP A 1 406 ? -0.241 -19.193 17.631 1.00 90.94 406 ASP A N 1
ATOM 3220 C CA . ASP A 1 406 ? -0.340 -19.510 16.195 1.00 90.94 406 ASP A CA 1
ATOM 3221 C C . ASP A 1 406 ? 1.005 -19.378 15.458 1.00 90.94 406 ASP A C 1
ATOM 3223 O O . ASP A 1 406 ? 1.051 -19.203 14.240 1.00 90.94 406 ASP A O 1
ATOM 3227 N N . GLY A 1 407 ? 2.120 -19.418 16.198 1.00 87.19 407 GLY A N 1
ATOM 3228 C CA . GLY A 1 407 ? 3.456 -19.298 15.618 1.00 87.19 407 GLY A CA 1
ATOM 3229 C C . GLY A 1 407 ? 3.675 -17.930 14.975 1.00 87.19 407 GLY A C 1
ATOM 3230 O O . GLY A 1 407 ? 3.624 -16.908 15.661 1.00 87.19 407 GLY A O 1
ATOM 3231 N N . ASP A 1 408 ? 3.933 -17.901 13.669 1.00 82.06 408 ASP A N 1
ATOM 3232 C CA . ASP A 1 408 ? 4.079 -16.670 12.875 1.00 82.06 408 ASP A CA 1
ATOM 3233 C C . ASP A 1 408 ? 2.762 -16.175 12.242 1.00 82.06 408 ASP A C 1
ATOM 3235 O O . ASP A 1 408 ? 2.765 -15.199 11.491 1.00 82.06 408 ASP A O 1
ATOM 3239 N N . GLY A 1 409 ? 1.639 -16.849 12.522 1.00 81.25 409 GLY A N 1
ATOM 3240 C CA . GLY A 1 409 ? 0.320 -16.553 11.956 1.00 81.25 409 GLY A CA 1
ATOM 3241 C C . GLY A 1 409 ? 0.095 -17.073 10.530 1.00 81.25 409 GLY A C 1
ATOM 3242 O O . GLY A 1 409 ? -1.022 -16.941 10.020 1.00 81.25 409 GLY A O 1
ATOM 3243 N N . ASN A 1 410 ? 1.115 -17.684 9.915 1.00 81.06 410 ASN A N 1
ATOM 3244 C CA . ASN A 1 410 ? 1.154 -18.187 8.538 1.00 81.06 410 ASN A CA 1
ATOM 3245 C C . ASN A 1 410 ? 1.651 -19.647 8.465 1.00 81.06 410 ASN A C 1
ATOM 3247 O O . ASN A 1 410 ? 2.327 -20.042 7.518 1.00 81.06 410 ASN A O 1
ATOM 3251 N N . SER A 1 411 ? 1.255 -20.480 9.435 1.00 75.44 411 SER A N 1
ATOM 3252 C CA . SER A 1 411 ? 1.639 -21.903 9.567 1.00 75.44 411 SER A CA 1
ATOM 3253 C C . SER A 1 411 ? 3.093 -22.171 9.987 1.00 75.44 411 SER A C 1
ATOM 3255 O O . SER A 1 411 ? 3.500 -23.334 10.060 1.00 75.44 411 SER A O 1
ATOM 3257 N N . GLY A 1 412 ? 3.880 -21.141 10.297 1.00 79.69 412 GLY A N 1
ATOM 3258 C CA . GLY A 1 412 ? 5.206 -21.285 10.884 1.00 79.69 412 GLY A CA 1
ATOM 3259 C C . GLY A 1 412 ? 5.143 -21.795 12.324 1.00 79.69 412 GLY A C 1
ATOM 3260 O O . GLY A 1 412 ? 4.234 -21.489 13.089 1.00 79.69 412 GLY A O 1
ATOM 3261 N N . LEU A 1 413 ? 6.139 -22.594 12.712 1.00 83.44 413 LEU A N 1
ATOM 3262 C CA . LEU A 1 413 ? 6.206 -23.258 14.024 1.00 83.44 413 LEU A CA 1
ATOM 3263 C C . LEU A 1 413 ? 6.908 -22.421 15.109 1.00 83.44 413 LEU A C 1
ATOM 3265 O O . LEU A 1 413 ? 7.100 -22.882 16.238 1.00 83.44 413 LEU A O 1
ATOM 3269 N N . GLU A 1 414 ? 7.334 -21.214 14.762 1.00 85.25 414 GLU A N 1
ATOM 3270 C CA . GLU A 1 414 ? 8.012 -20.261 15.632 1.00 85.25 414 GLU A CA 1
ATOM 3271 C C . GLU A 1 414 ? 7.532 -18.863 15.274 1.00 85.25 414 GLU A C 1
ATOM 3273 O O . GLU A 1 414 ? 7.415 -18.531 14.098 1.00 85.25 414 GLU A O 1
ATOM 3278 N N . GLY A 1 415 ? 7.254 -18.049 16.282 1.00 83.62 415 GLY A N 1
ATOM 3279 C CA . GLY A 1 415 ? 6.803 -16.684 16.074 1.00 83.62 415 GLY A CA 1
ATOM 3280 C C . GLY A 1 415 ? 6.170 -16.116 17.328 1.00 83.62 415 GLY A C 1
ATOM 3281 O O . GLY A 1 415 ? 6.391 -16.615 18.429 1.00 83.62 415 GLY A O 1
ATOM 3282 N N . ASN A 1 416 ? 5.420 -15.037 17.169 1.00 89.19 416 ASN A N 1
ATOM 3283 C CA . ASN A 1 416 ? 4.859 -14.263 18.267 1.00 89.19 416 ASN A CA 1
ATOM 3284 C C . ASN A 1 416 ? 3.367 -13.951 18.091 1.00 89.19 416 ASN A C 1
ATOM 3286 O O . ASN A 1 416 ? 2.866 -13.036 18.743 1.00 89.19 416 ASN A O 1
ATOM 3290 N N . VAL A 1 417 ? 2.665 -14.683 17.225 1.00 83.44 417 VAL A N 1
ATOM 3291 C CA . VAL A 1 417 ? 1.243 -14.467 16.946 1.00 83.44 417 VAL A CA 1
ATOM 3292 C C . VAL A 1 417 ? 0.384 -15.265 17.919 1.00 83.44 417 VAL A C 1
ATOM 3294 O O . VAL A 1 417 ? 0.520 -16.482 18.057 1.00 83.44 417 VAL A O 1
ATOM 3297 N N . TRP A 1 418 ? -0.532 -14.564 18.579 1.00 91.88 418 TRP A N 1
ATOM 3298 C CA . TRP A 1 418 ? -1.561 -15.133 19.442 1.00 91.88 418 TRP A CA 1
ATOM 3299 C C . TRP A 1 418 ? -2.922 -14.773 18.864 1.00 91.88 418 TRP A C 1
ATOM 3301 O O . TRP A 1 418 ? -3.237 -13.593 18.725 1.00 91.88 418 TRP A O 1
ATOM 3311 N N . ARG A 1 419 ? -3.715 -15.780 18.508 1.00 93.69 419 ARG A N 1
ATOM 3312 C CA . ARG A 1 419 ? -4.915 -15.616 17.686 1.00 93.69 419 ARG A CA 1
ATOM 3313 C C . ARG A 1 419 ? -6.163 -16.055 18.431 1.00 93.69 419 ARG A C 1
ATOM 3315 O O . ARG A 1 419 ? -6.170 -17.065 19.137 1.00 93.69 419 ARG A O 1
ATOM 3322 N N . VAL A 1 420 ? -7.249 -15.319 18.231 1.00 96.50 420 VAL A N 1
ATOM 3323 C CA . VAL A 1 420 ? -8.603 -15.729 18.621 1.00 96.50 420 VAL A CA 1
ATOM 3324 C C . VAL A 1 420 ? -9.485 -15.727 17.385 1.00 96.50 420 VAL A C 1
ATOM 3326 O O . VAL A 1 420 ? -9.447 -14.782 16.602 1.00 96.50 420 VAL A O 1
ATOM 3329 N N . LYS A 1 421 ? -10.304 -16.770 17.224 1.00 93.94 421 LYS A N 1
ATOM 3330 C CA . LYS A 1 421 ? -11.308 -16.857 16.159 1.00 93.94 421 LYS A CA 1
ATOM 3331 C C . LYS A 1 421 ? -12.710 -16.867 16.748 1.00 93.94 421 LYS A C 1
ATOM 3333 O O . LYS A 1 421 ? -13.014 -17.694 17.606 1.00 93.94 421 LYS A O 1
ATOM 3338 N N . PHE A 1 422 ? -13.570 -15.976 16.270 1.00 95.12 422 PHE A N 1
ATOM 3339 C CA . PHE A 1 422 ? -14.947 -15.845 16.740 1.00 95.12 422 PHE A CA 1
ATOM 3340 C C . PHE A 1 422 ? -15.909 -15.673 15.566 1.00 95.12 422 PHE A C 1
ATOM 3342 O O . PHE A 1 422 ? -15.621 -14.928 14.645 1.00 95.12 422 PHE A O 1
ATOM 3349 N N . ALA A 1 423 ? -17.057 -16.350 15.591 1.00 93.44 423 ALA A N 1
ATOM 3350 C CA . ALA A 1 423 ? -18.106 -16.194 14.583 1.00 93.44 423 ALA A CA 1
ATOM 3351 C C . ALA A 1 423 ? -19.292 -15.424 15.199 1.00 93.44 423 ALA A C 1
ATOM 3353 O O . ALA A 1 423 ? -20.068 -16.021 15.960 1.00 93.44 423 ALA A O 1
ATOM 3354 N N . PRO A 1 424 ? -19.440 -14.115 14.924 1.00 94.19 424 PRO A N 1
ATOM 3355 C CA . PRO A 1 424 ? -20.473 -13.286 15.519 1.00 94.19 424 PRO A CA 1
ATOM 3356 C C . PRO A 1 424 ? -21.840 -13.597 14.905 1.00 94.19 424 PRO A C 1
ATOM 3358 O O . PRO A 1 424 ? -21.993 -13.721 13.692 1.00 94.19 424 PRO A O 1
ATOM 3361 N N . GLY A 1 425 ? -22.858 -13.713 15.756 1.00 93.56 425 GLY A N 1
ATOM 3362 C CA . GLY A 1 425 ? -24.210 -14.103 15.339 1.00 93.56 425 GLY A CA 1
ATOM 3363 C C . GLY A 1 425 ? -25.204 -12.967 15.156 1.00 93.56 425 GLY A C 1
ATOM 3364 O O . GLY A 1 425 ? -26.379 -13.220 14.892 1.00 93.56 425 GLY A O 1
ATOM 3365 N N . GLU A 1 426 ? -24.762 -11.727 15.331 1.00 94.19 426 GLU A N 1
ATOM 3366 C CA . GLU A 1 426 ? -25.637 -10.559 15.386 1.00 94.19 426 GLU A CA 1
ATOM 3367 C C . GLU A 1 426 ? -25.022 -9.405 14.605 1.00 94.19 426 GLU A C 1
ATOM 3369 O O . GLU A 1 426 ? -23.830 -9.145 14.739 1.00 94.19 426 GLU A O 1
ATOM 3374 N N . VAL A 1 427 ? -25.847 -8.729 13.808 1.00 93.75 427 VAL A N 1
ATOM 3375 C CA . VAL A 1 427 ? -25.471 -7.550 13.018 1.00 93.75 427 VAL A CA 1
ATOM 3376 C C . VAL A 1 427 ? -25.355 -6.335 13.930 1.00 93.75 427 VAL A C 1
ATOM 3378 O O . VAL A 1 427 ? -26.187 -6.147 14.818 1.00 93.75 427 VAL A O 1
ATOM 3381 N N . GLY A 1 428 ? -24.356 -5.495 13.677 1.00 90.69 428 GLY A N 1
ATOM 3382 C CA . GLY A 1 428 ? -24.080 -4.275 14.427 1.00 90.69 428 GLY A CA 1
ATOM 3383 C C . GLY A 1 428 ? -22.664 -4.239 14.992 1.00 90.69 428 GLY A C 1
ATOM 3384 O O . GLY A 1 428 ? -21.810 -5.047 14.632 1.00 90.69 428 GLY A O 1
ATOM 3385 N N . GLU A 1 429 ? -22.417 -3.283 15.879 1.00 89.75 429 GLU A N 1
ATOM 3386 C CA . GLU A 1 429 ? -21.114 -3.094 16.513 1.00 89.75 429 GLU A CA 1
ATOM 3387 C C . GLU A 1 429 ? -20.898 -4.077 17.670 1.00 89.75 429 GLU A C 1
ATOM 3389 O O . GLU A 1 429 ? -21.693 -4.157 18.609 1.00 89.75 429 GLU A O 1
ATOM 3394 N N . TRP A 1 430 ? -19.800 -4.822 17.600 1.00 93.56 430 TRP A N 1
ATOM 3395 C CA . TRP A 1 430 ? -19.318 -5.690 18.664 1.00 93.56 430 TRP A CA 1
ATOM 3396 C C . TRP A 1 430 ? -18.103 -5.066 19.328 1.00 93.56 430 TRP A C 1
ATOM 3398 O O . TRP A 1 430 ? -17.249 -4.494 18.655 1.00 93.56 430 TRP A O 1
ATOM 3408 N N . THR A 1 431 ? -17.978 -5.248 20.637 1.00 90.25 431 THR A N 1
ATOM 3409 C CA . THR A 1 431 ? -16.778 -4.867 21.386 1.00 90.25 431 THR A CA 1
ATOM 3410 C C . THR A 1 431 ? -16.056 -6.100 21.895 1.00 90.25 431 THR A C 1
ATOM 3412 O O . THR A 1 431 ? -16.653 -7.169 22.053 1.00 90.25 431 THR A O 1
ATOM 3415 N N . TYR A 1 432 ? -14.759 -5.984 22.141 1.00 93.00 432 TYR A N 1
ATOM 3416 C CA . TYR A 1 432 ? -13.972 -7.073 22.679 1.00 93.00 432 TYR A CA 1
ATOM 3417 C C . TYR A 1 432 ? -12.949 -6.607 23.707 1.00 93.00 432 TYR A C 1
ATOM 3419 O O . TYR A 1 432 ? -12.465 -5.479 23.654 1.00 93.00 432 TYR A O 1
ATOM 3427 N N . GLN A 1 433 ? -12.594 -7.506 24.624 1.00 92.12 433 GLN A N 1
ATOM 3428 C CA . GLN A 1 433 ? -11.509 -7.322 25.582 1.00 92.12 433 GLN A CA 1
ATOM 3429 C C . GLN A 1 433 ? -10.712 -8.616 25.766 1.00 92.12 433 GLN A C 1
ATOM 3431 O O . GLN A 1 433 ? -11.288 -9.672 26.042 1.00 92.12 433 GLN A O 1
ATOM 3436 N N . ALA A 1 434 ? -9.392 -8.523 25.637 1.00 91.12 434 ALA A N 1
ATOM 3437 C CA . ALA A 1 434 ? -8.452 -9.604 25.872 1.00 91.12 434 ALA A CA 1
ATOM 3438 C C . ALA A 1 434 ? -8.107 -9.727 27.355 1.00 91.12 434 ALA A C 1
ATOM 3440 O O . ALA A 1 434 ? -7.885 -8.732 28.043 1.00 91.12 434 ALA A O 1
ATOM 3441 N N . SER A 1 435 ? -7.979 -10.963 27.824 1.00 94.62 435 SER A N 1
ATOM 3442 C CA . SER A 1 435 ? -7.167 -11.303 28.981 1.00 94.62 435 SER A CA 1
ATOM 3443 C C . SER A 1 435 ? -6.064 -12.262 28.560 1.00 94.62 435 SER A C 1
ATOM 3445 O O . SER A 1 435 ? -6.330 -13.333 28.010 1.00 94.62 435 SER A O 1
ATOM 3447 N N . PHE A 1 436 ? -4.824 -11.865 28.820 1.00 95.56 436 PHE A N 1
ATOM 3448 C CA . PHE A 1 436 ? -3.630 -12.634 28.529 1.00 95.56 436 PHE A CA 1
ATOM 3449 C C . PHE A 1 436 ? -2.828 -12.845 29.809 1.00 95.56 436 PHE A C 1
ATOM 3451 O O . PHE A 1 436 ? -2.256 -11.921 30.388 1.00 95.56 436 PHE A O 1
ATOM 3458 N N . ARG A 1 437 ? -2.805 -14.089 30.277 1.00 95.12 437 ARG A N 1
ATOM 3459 C CA . ARG A 1 437 ? -2.150 -14.466 31.530 1.00 95.12 437 ARG A CA 1
ATOM 3460 C C . ARG A 1 437 ? -0.947 -15.355 31.263 1.00 95.12 437 ARG A C 1
ATOM 3462 O O . ARG A 1 437 ? -0.904 -16.051 30.246 1.00 95.12 437 ARG A O 1
ATOM 3469 N N . LYS A 1 438 ? -0.008 -15.354 32.209 1.00 95.81 438 LYS A N 1
ATOM 3470 C CA . LYS A 1 438 ? 1.170 -16.226 32.273 1.00 95.81 438 LYS A CA 1
ATOM 3471 C C . LYS A 1 438 ? 1.270 -16.897 33.645 1.00 95.81 438 LYS A C 1
ATOM 3473 O O . LYS A 1 438 ? 1.068 -16.252 34.671 1.00 95.81 438 LYS A O 1
ATOM 3478 N N . GLY A 1 439 ? 1.621 -18.177 33.685 1.00 95.75 439 GLY A N 1
ATOM 3479 C CA . GLY A 1 439 ? 1.902 -18.909 34.922 1.00 95.75 439 GLY A CA 1
ATOM 3480 C C . GLY A 1 439 ? 1.913 -20.417 34.701 1.00 95.75 439 GLY A C 1
ATOM 3481 O O . GLY A 1 439 ? 1.464 -20.889 33.670 1.00 95.75 439 GLY A O 1
ATOM 3482 N N . ALA A 1 440 ? 2.388 -21.197 35.669 1.00 95.31 440 ALA A N 1
ATOM 3483 C CA . ALA A 1 440 ? 2.438 -22.652 35.514 1.00 95.31 440 ALA A CA 1
ATOM 3484 C C . ALA A 1 440 ? 1.032 -23.254 35.302 1.00 95.31 440 ALA A C 1
ATOM 3486 O O . ALA A 1 440 ? 0.163 -23.095 36.162 1.00 95.31 440 ALA A O 1
ATOM 3487 N N . GLN A 1 441 ? 0.828 -23.969 34.189 1.00 95.31 441 GLN A N 1
ATOM 3488 C CA . GLN A 1 441 ? -0.416 -24.688 33.852 1.00 95.31 441 GLN A CA 1
ATOM 3489 C C . GLN A 1 441 ? -1.694 -23.832 33.873 1.00 95.31 441 GLN A C 1
ATOM 3491 O O . GLN A 1 441 ? -2.795 -24.329 34.131 1.00 95.31 441 GLN A O 1
ATOM 3496 N N . ILE A 1 442 ? -1.589 -22.530 33.606 1.00 95.88 442 ILE A N 1
ATOM 3497 C CA . ILE A 1 442 ? -2.749 -21.633 33.692 1.00 95.88 442 ILE A CA 1
ATOM 3498 C C . ILE A 1 442 ? -3.786 -21.864 32.590 1.00 95.88 442 ILE A C 1
ATOM 3500 O O . ILE A 1 442 ? -4.951 -21.521 32.794 1.00 95.88 442 ILE A O 1
ATOM 3504 N N . ALA A 1 443 ? -3.410 -22.469 31.457 1.00 93.88 443 ALA A N 1
ATOM 3505 C CA . ALA A 1 443 ? -4.329 -22.741 30.350 1.00 93.88 443 ALA A CA 1
ATOM 3506 C C . ALA A 1 443 ? -5.500 -23.650 30.764 1.00 93.88 443 ALA A C 1
ATOM 3508 O O . ALA A 1 443 ? -6.606 -23.515 30.245 1.00 93.88 443 ALA A O 1
ATOM 3509 N N . ILE A 1 444 ? -5.269 -24.532 31.743 1.00 93.88 444 ILE A N 1
ATOM 3510 C CA . ILE A 1 444 ? -6.264 -25.467 32.291 1.00 93.88 444 ILE A CA 1
ATOM 3511 C C . ILE A 1 444 ? -6.841 -25.016 33.640 1.00 93.88 444 ILE A C 1
ATOM 3513 O O . ILE A 1 444 ? -7.678 -25.707 34.224 1.00 93.88 444 ILE A O 1
ATOM 3517 N N . SER A 1 445 ? -6.400 -23.870 34.162 1.00 94.12 445 SER A N 1
ATOM 3518 C CA . SER A 1 445 ? -6.940 -23.325 35.404 1.00 94.12 445 SER A CA 1
ATOM 3519 C C . SER A 1 445 ? -8.365 -22.811 35.193 1.00 94.12 445 SER A C 1
ATOM 3521 O O . SER A 1 445 ? -8.637 -22.076 34.243 1.00 94.12 445 SER A O 1
ATOM 3523 N N . LEU A 1 446 ? -9.262 -23.145 36.124 1.00 92.25 446 LEU A N 1
ATOM 3524 C CA . LEU A 1 446 ? -10.631 -22.614 36.166 1.00 92.25 446 LEU A CA 1
ATOM 3525 C C . LEU A 1 446 ? -10.711 -21.216 36.800 1.00 92.25 446 LEU A C 1
ATOM 3527 O O . LEU A 1 446 ? -11.748 -20.564 36.708 1.00 92.25 446 LEU A O 1
ATOM 3531 N N . ASP A 1 447 ? -9.643 -20.762 37.460 1.00 93.25 447 ASP A N 1
ATOM 3532 C CA . ASP A 1 447 ? -9.570 -19.417 38.029 1.00 93.25 447 ASP A CA 1
ATOM 3533 C C . ASP A 1 447 ? -9.188 -18.412 36.933 1.00 93.25 447 ASP A C 1
ATOM 3535 O O . ASP A 1 447 ? -8.111 -18.505 36.331 1.00 93.25 447 ASP A O 1
ATOM 3539 N N . ALA A 1 448 ? -10.083 -17.458 36.663 1.00 87.31 448 ALA A N 1
ATOM 3540 C CA . ALA A 1 448 ? -9.929 -16.430 35.634 1.00 87.31 448 ALA A CA 1
ATOM 3541 C C . ALA A 1 448 ? -8.738 -15.488 35.893 1.00 87.31 448 ALA A C 1
ATOM 3543 O O . ALA A 1 448 ? -8.136 -14.993 34.941 1.00 87.31 448 ALA A O 1
ATOM 3544 N N . GLU A 1 449 ? -8.332 -15.332 37.154 1.00 91.00 449 GLU A N 1
ATOM 3545 C CA . GLU A 1 449 ? -7.232 -14.454 37.570 1.00 91.00 449 GLU A CA 1
ATOM 3546 C C . GLU A 1 449 ? -5.937 -15.226 37.870 1.00 91.00 449 GLU A C 1
ATOM 3548 O O . GLU A 1 449 ? -4.966 -14.650 38.356 1.00 91.00 449 GLU A O 1
ATOM 3553 N N . ALA A 1 450 ? -5.897 -16.534 37.586 1.00 93.88 450 ALA A N 1
ATOM 3554 C CA . ALA A 1 450 ? -4.704 -17.345 37.797 1.00 93.88 450 ALA A CA 1
ATOM 3555 C C . ALA A 1 450 ? -3.493 -16.827 37.003 1.00 93.88 450 ALA A C 1
ATOM 3557 O O . ALA A 1 450 ? -3.581 -16.565 35.801 1.00 93.88 450 ALA A O 1
ATOM 3558 N N . GLY A 1 451 ? -2.342 -16.790 37.677 1.00 94.19 451 GLY A N 1
ATOM 3559 C CA . GLY A 1 451 ? -1.085 -16.313 37.110 1.00 94.19 451 GLY A CA 1
ATOM 3560 C C . GLY A 1 451 ? -0.918 -14.800 37.229 1.00 94.19 451 GLY A C 1
ATOM 3561 O O . GLY A 1 451 ? -1.484 -14.157 38.110 1.00 94.19 451 GLY A O 1
ATOM 3562 N N . GLU A 1 452 ? -0.096 -14.241 36.351 1.00 93.44 452 GLU A N 1
ATOM 3563 C CA . GLU A 1 452 ? 0.133 -12.804 36.217 1.00 93.44 452 GLU A CA 1
ATOM 3564 C C . GLU A 1 452 ? -0.332 -12.317 34.840 1.00 93.44 452 GLU A C 1
ATOM 3566 O O . GLU A 1 452 ? -0.281 -13.059 33.857 1.00 93.44 452 GLU A O 1
ATOM 3571 N N . SER A 1 453 ? -0.803 -11.072 34.763 1.00 89.31 453 SER A N 1
ATOM 3572 C CA . SER A 1 453 ? -1.067 -10.405 33.483 1.00 89.31 453 SER A CA 1
ATOM 3573 C C . SER A 1 453 ? 0.216 -10.286 32.664 1.00 89.31 453 SER A C 1
ATOM 3575 O O . SER A 1 453 ? 1.278 -9.984 33.209 1.00 89.31 453 SER A O 1
ATOM 3577 N N . ALA A 1 454 ? 0.121 -10.491 31.352 1.00 80.56 454 ALA A N 1
ATOM 3578 C CA . ALA A 1 454 ? 1.260 -10.421 30.447 1.00 80.56 454 ALA A CA 1
ATOM 3579 C C . ALA A 1 454 ? 0.924 -9.640 29.171 1.00 80.56 454 ALA A C 1
ATOM 3581 O O . ALA A 1 454 ? -0.221 -9.600 28.740 1.00 80.56 454 ALA A O 1
ATOM 3582 N N . SER A 1 455 ? 1.955 -9.080 28.531 1.00 86.38 455 SER A N 1
ATOM 3583 C CA . SER A 1 455 ? 1.912 -8.539 27.164 1.00 86.38 455 SER A CA 1
ATOM 3584 C C . SER A 1 455 ? 0.683 -7.657 26.871 1.00 86.38 455 SER A C 1
ATOM 3586 O O . SER A 1 455 ? 0.636 -6.532 27.355 1.00 86.38 455 SER A O 1
ATOM 3588 N N . PHE A 1 456 ? -0.280 -8.149 26.090 1.00 76.50 456 PHE A N 1
ATOM 3589 C CA . PHE A 1 456 ? -1.475 -7.438 25.627 1.00 76.50 456 PHE A CA 1
ATOM 3590 C C . PHE A 1 456 ? -2.724 -7.684 26.505 1.00 76.50 456 PHE A C 1
ATOM 3592 O O . PHE A 1 456 ? -3.854 -7.506 26.049 1.00 76.50 456 PHE A O 1
ATOM 3599 N N . ASP A 1 457 ? -2.552 -8.111 27.761 1.00 83.38 457 ASP A N 1
ATOM 3600 C CA . ASP A 1 457 ? -3.656 -8.234 28.722 1.00 83.38 457 ASP A CA 1
ATOM 3601 C C . ASP A 1 457 ? -4.429 -6.914 28.844 1.00 83.38 457 ASP A C 1
ATOM 3603 O O . ASP A 1 457 ? -3.849 -5.838 28.985 1.00 83.38 457 ASP A O 1
ATOM 3607 N N . GLY A 1 458 ? -5.755 -6.999 28.775 1.00 78.19 458 GLY A N 1
ATOM 3608 C CA . GLY A 1 458 ? -6.638 -5.842 28.815 1.00 78.19 458 GLY A CA 1
ATOM 3609 C C . GLY A 1 458 ? -6.822 -5.121 27.480 1.00 78.19 458 GLY A C 1
ATOM 3610 O O . GLY A 1 458 ? -7.603 -4.170 27.460 1.00 78.19 458 GLY A O 1
ATOM 3611 N N . ALA A 1 459 ? -6.176 -5.557 26.388 1.00 70.81 459 ALA A N 1
ATOM 3612 C CA . ALA A 1 459 ? -6.370 -4.975 25.060 1.00 70.81 459 ALA A CA 1
ATOM 3613 C C . ALA A 1 459 ? -7.848 -5.012 24.652 1.00 70.81 459 ALA A C 1
ATOM 3615 O O . ALA A 1 459 ? -8.525 -6.026 24.820 1.00 70.81 459 ALA A O 1
ATOM 3616 N N . GLN A 1 460 ? -8.351 -3.902 24.121 1.00 83.31 460 GLN A N 1
ATOM 3617 C CA . GLN A 1 460 ? -9.748 -3.740 23.729 1.00 83.31 460 GLN A CA 1
ATOM 3618 C C . GLN A 1 460 ? -9.846 -3.302 22.276 1.00 83.31 460 GLN A C 1
ATOM 3620 O O . GLN A 1 460 ? -8.897 -2.762 21.713 1.00 83.31 460 GLN A O 1
ATOM 3625 N N . GLY A 1 461 ? -11.011 -3.518 21.688 1.00 79.69 461 GLY A N 1
ATOM 3626 C CA . GLY A 1 461 ? -11.345 -2.986 20.380 1.00 79.69 461 GLY A CA 1
ATOM 3627 C C . GLY A 1 461 ? -12.788 -3.286 20.032 1.00 79.69 461 GLY A C 1
ATOM 3628 O O . GLY A 1 461 ? -13.535 -3.867 20.822 1.00 79.69 461 GLY A O 1
ATOM 3629 N N . THR A 1 462 ? -13.191 -2.866 18.845 1.00 83.38 462 THR A N 1
ATOM 3630 C CA . THR A 1 462 ? -14.538 -3.090 18.332 1.00 83.38 462 THR A CA 1
ATOM 3631 C C . THR A 1 462 ? -14.469 -3.445 16.852 1.00 83.38 462 THR A C 1
ATOM 3633 O O . THR A 1 462 ? -13.483 -3.137 16.180 1.00 83.38 462 THR A O 1
ATOM 3636 N N . PHE A 1 463 ? -15.480 -4.149 16.356 1.00 83.19 463 PHE A N 1
ATOM 3637 C CA . PHE A 1 463 ? -15.632 -4.511 14.948 1.00 83.19 463 PHE A CA 1
ATOM 3638 C C . PHE A 1 463 ? -17.109 -4.463 14.566 1.00 83.19 463 PHE A C 1
ATOM 3640 O O . PHE A 1 463 ? -17.992 -4.624 15.411 1.00 83.19 463 PHE A O 1
ATOM 3647 N N . THR A 1 464 ? -17.388 -4.237 13.287 1.00 87.56 464 THR A N 1
ATOM 3648 C CA . THR A 1 464 ? -18.758 -4.187 12.773 1.00 87.56 464 THR A CA 1
ATOM 3649 C C . THR A 1 464 ? -19.124 -5.511 12.131 1.00 87.56 464 THR A C 1
ATOM 3651 O O . THR A 1 464 ? -18.349 -6.102 11.382 1.00 87.56 464 THR A O 1
ATOM 3654 N N . VAL A 1 465 ? -20.336 -5.971 12.410 1.00 90.56 465 VAL A N 1
ATOM 3655 C CA . VAL A 1 465 ? -20.910 -7.145 11.769 1.00 90.56 465 VAL A CA 1
ATOM 3656 C C . VAL A 1 465 ? -21.995 -6.703 10.810 1.00 90.56 465 VAL A C 1
ATOM 3658 O O . VAL A 1 465 ? -22.952 -6.047 11.223 1.00 90.56 465 VAL A O 1
ATOM 3661 N N . THR A 1 466 ? -21.845 -7.052 9.539 1.00 91.50 466 THR A N 1
ATOM 3662 C CA . THR A 1 466 ? -22.808 -6.739 8.479 1.00 91.50 466 THR A CA 1
ATOM 3663 C C . THR A 1 466 ? -23.778 -7.893 8.254 1.00 91.50 466 THR A C 1
ATOM 3665 O O . THR A 1 466 ? -23.611 -8.997 8.781 1.00 91.50 466 THR A O 1
ATOM 3668 N N . ASP A 1 467 ? -24.836 -7.634 7.486 1.00 91.75 467 ASP A N 1
ATOM 3669 C CA . ASP A 1 467 ? -25.736 -8.693 7.044 1.00 91.75 467 ASP A CA 1
ATOM 3670 C C . ASP A 1 467 ? -25.005 -9.736 6.195 1.00 91.75 467 ASP A C 1
ATOM 3672 O O . ASP A 1 467 ? -24.024 -9.458 5.503 1.00 91.75 467 ASP A O 1
ATOM 3676 N N . ILE A 1 468 ? -25.518 -10.961 6.245 1.00 88.75 468 ILE A N 1
ATOM 3677 C CA . ILE A 1 468 ? -24.976 -12.063 5.463 1.00 88.75 468 ILE A CA 1
ATOM 3678 C C . ILE A 1 468 ? -25.234 -11.832 3.962 1.00 88.75 468 ILE A C 1
ATOM 3680 O O . ILE A 1 468 ? -26.365 -11.493 3.597 1.00 88.75 468 ILE A O 1
ATOM 3684 N N . PRO A 1 469 ? -24.243 -12.013 3.066 1.00 84.38 469 PRO A N 1
ATOM 3685 C CA . PRO A 1 469 ? -24.454 -11.790 1.642 1.00 84.38 469 PRO A CA 1
ATOM 3686 C C . PRO A 1 469 ? -25.494 -12.762 1.080 1.00 84.38 469 PRO A C 1
ATOM 3688 O O . PRO A 1 469 ? -25.506 -13.941 1.437 1.00 84.38 469 PRO A O 1
ATOM 3691 N N . GLU A 1 470 ? -26.313 -12.320 0.122 1.00 82.88 470 GLU A N 1
ATOM 3692 C CA . GLU A 1 470 ? -27.262 -13.216 -0.568 1.00 82.88 470 GLU A CA 1
ATOM 3693 C C . GLU A 1 470 ? -26.557 -14.402 -1.256 1.00 82.88 470 GLU A C 1
ATOM 3695 O O . GLU A 1 470 ? -27.137 -15.475 -1.427 1.00 82.88 470 GLU A O 1
ATOM 3700 N N . SER A 1 471 ? -25.284 -14.224 -1.621 1.00 82.56 471 SER A N 1
ATOM 3701 C CA . SER A 1 471 ? -24.414 -15.228 -2.239 1.00 82.56 471 SER A CA 1
ATOM 3702 C C . SER A 1 471 ? -23.734 -16.184 -1.248 1.00 82.56 471 SER A C 1
ATOM 3704 O O . SER A 1 471 ? -22.969 -17.046 -1.682 1.00 82.56 471 SER A O 1
ATOM 3706 N N . ALA A 1 472 ? -23.993 -16.063 0.059 1.00 82.81 472 ALA A N 1
ATOM 3707 C CA . ALA A 1 472 ? -23.349 -16.854 1.105 1.00 82.81 472 ALA A CA 1
ATOM 3708 C C . ALA A 1 472 ? -23.443 -18.378 0.840 1.00 82.81 472 ALA A C 1
ATOM 3710 O O . ALA A 1 472 ? -24.549 -18.929 0.720 1.00 82.81 472 ALA A O 1
ATOM 3711 N N . PRO A 1 473 ? -22.303 -19.095 0.754 1.00 80.19 473 PRO A N 1
ATOM 3712 C CA . PRO A 1 473 ? -22.295 -20.503 0.375 1.00 80.19 473 PRO A CA 1
ATOM 3713 C C . PRO A 1 473 ? -22.747 -21.428 1.512 1.00 80.19 473 PRO A C 1
ATOM 3715 O O . PRO A 1 473 ? -22.621 -21.130 2.699 1.00 80.19 473 PRO A O 1
ATOM 3718 N N . GLY A 1 474 ? -23.228 -22.616 1.137 1.00 82.88 474 GLY A N 1
ATOM 3719 C CA . GLY A 1 474 ? -23.413 -23.746 2.052 1.00 82.88 474 GLY A CA 1
ATOM 3720 C C . GLY A 1 474 ? -24.243 -23.441 3.306 1.00 82.88 474 GLY A C 1
ATOM 3721 O O . GLY A 1 474 ? -25.295 -22.807 3.235 1.00 82.88 474 GLY A O 1
ATOM 3722 N N . HIS A 1 475 ? -23.785 -23.951 4.453 1.00 86.12 475 HIS A N 1
ATOM 3723 C CA . HIS A 1 475 ? -24.430 -23.744 5.757 1.00 86.12 475 HIS A CA 1
ATOM 3724 C C . HIS A 1 475 ? -24.034 -22.433 6.436 1.00 86.12 475 HIS A C 1
ATOM 3726 O O . HIS A 1 475 ? -24.735 -22.007 7.349 1.00 86.12 475 HIS A O 1
ATOM 3732 N N . TYR A 1 476 ? -22.965 -21.779 5.975 1.00 83.88 476 TYR A N 1
ATOM 3733 C CA . TYR A 1 476 ? -22.517 -20.492 6.507 1.00 83.88 476 TYR A CA 1
ATOM 3734 C C . TYR A 1 476 ? -23.655 -19.459 6.501 1.00 83.88 476 TYR A C 1
ATOM 3736 O O . TYR A 1 476 ? -23.879 -18.792 7.507 1.00 83.88 476 TYR A O 1
ATOM 3744 N N . ARG A 1 477 ? -24.495 -19.465 5.453 1.00 88.19 477 ARG A N 1
ATOM 3745 C CA . ARG A 1 477 ? -25.687 -18.603 5.345 1.00 88.19 477 ARG A CA 1
ATOM 3746 C C . ARG A 1 477 ? -26.727 -18.741 6.470 1.00 88.19 477 ARG A C 1
ATOM 3748 O O . ARG A 1 477 ? -27.614 -17.904 6.582 1.00 88.19 477 ARG A O 1
ATOM 3755 N N . PHE A 1 478 ? -26.681 -19.826 7.245 1.00 91.06 478 PHE A N 1
ATOM 3756 C CA . PHE A 1 478 ? -27.667 -20.139 8.284 1.00 91.06 478 PHE A CA 1
ATOM 3757 C C . PHE A 1 478 ? -27.106 -20.067 9.714 1.00 91.06 478 PHE A C 1
ATOM 3759 O O . PHE A 1 478 ? -27.878 -20.137 10.676 1.00 91.06 478 PHE A O 1
ATOM 3766 N N . GLY A 1 479 ? -25.784 -19.941 9.860 1.00 90.31 479 GLY A N 1
ATOM 3767 C CA . GLY A 1 479 ? -25.106 -19.886 11.151 1.00 90.31 479 GLY A CA 1
ATOM 3768 C C . GLY A 1 479 ? -24.917 -21.235 11.838 1.00 90.31 479 GLY A C 1
ATOM 3769 O O . GLY A 1 479 ? -24.864 -22.289 11.206 1.00 90.31 479 GLY A O 1
ATOM 3770 N N . ARG A 1 480 ? -24.772 -21.201 13.165 1.00 90.19 480 ARG A N 1
ATOM 3771 C CA . ARG A 1 480 ? -24.531 -22.397 13.993 1.00 90.19 480 ARG A CA 1
ATOM 3772 C C . ARG A 1 480 ? -25.774 -23.289 14.119 1.00 90.19 480 ARG A C 1
ATOM 3774 O O . ARG A 1 480 ? -26.902 -22.829 13.952 1.00 90.19 480 ARG A O 1
ATOM 3781 N N . LEU A 1 481 ? -25.560 -24.554 14.482 1.00 92.38 481 LEU A N 1
ATOM 3782 C CA . LEU A 1 481 ? -26.622 -25.484 14.876 1.00 92.38 481 LEU A CA 1
ATOM 3783 C C . LEU A 1 481 ? -26.937 -25.339 16.369 1.00 92.38 481 LEU A C 1
ATOM 3785 O O . LEU A 1 481 ? -26.029 -25.408 17.193 1.00 92.38 481 LEU A O 1
ATOM 3789 N N . ASP A 1 482 ? -28.219 -25.212 16.706 1.00 92.94 482 ASP A N 1
ATOM 3790 C CA . ASP A 1 482 ? -28.728 -25.167 18.076 1.00 92.94 482 ASP A CA 1
ATOM 3791 C C . ASP A 1 482 ? -29.677 -26.350 18.346 1.00 92.94 482 ASP A C 1
ATOM 3793 O O . ASP A 1 482 ? -30.450 -26.791 17.484 1.00 92.94 482 ASP A O 1
ATOM 3797 N N . TYR A 1 483 ? -29.628 -26.865 19.577 1.00 94.19 483 TYR A N 1
ATOM 3798 C CA . TYR A 1 483 ? -30.622 -27.807 20.083 1.00 94.19 483 TYR A CA 1
ATOM 3799 C C . TYR A 1 483 ? -31.858 -27.037 20.550 1.00 94.19 483 TYR A C 1
ATOM 3801 O O . TYR A 1 483 ? -31.809 -26.294 21.528 1.00 94.19 483 TYR A O 1
ATOM 3809 N N . VAL A 1 484 ? -32.977 -27.235 19.854 1.00 93.88 484 VAL A N 1
ATOM 3810 C CA . VAL A 1 484 ? -34.227 -26.490 20.084 1.00 93.88 484 VAL A CA 1
ATOM 3811 C C . VAL A 1 484 ? -35.256 -27.264 20.916 1.00 93.88 484 VAL A C 1
ATOM 3813 O O . VAL A 1 484 ? -36.429 -26.907 20.930 1.00 93.88 484 VAL A O 1
ATOM 3816 N N . GLY A 1 485 ? -34.834 -28.331 21.606 1.00 93.94 485 GLY A N 1
ATOM 3817 C CA . GLY A 1 485 ? -35.729 -29.194 22.390 1.00 93.94 485 GLY A CA 1
ATOM 3818 C C . GLY A 1 485 ? -36.502 -30.233 21.569 1.00 93.94 485 GLY A C 1
ATOM 3819 O O . GLY A 1 485 ? -37.343 -30.933 22.124 1.00 93.94 485 GLY A O 1
ATOM 3820 N N . GLU A 1 486 ? -36.203 -30.345 20.274 1.00 92.69 486 GLU A N 1
ATOM 3821 C CA . GLU A 1 486 ? -36.840 -31.261 19.324 1.00 92.69 486 GLU A CA 1
ATOM 3822 C C . GLU A 1 486 ? -35.861 -32.343 18.843 1.00 92.69 486 GLU A C 1
ATOM 3824 O O . GLU A 1 486 ? -34.670 -32.314 19.147 1.00 92.69 486 GLU A O 1
ATOM 3829 N N . HIS A 1 487 ? -36.355 -33.306 18.058 1.00 91.69 487 HIS A N 1
ATOM 3830 C CA . HIS A 1 487 ? -35.557 -34.452 17.606 1.00 91.69 487 HIS A CA 1
ATOM 3831 C C . HIS A 1 487 ? -34.346 -34.080 16.726 1.00 91.69 487 HIS A C 1
ATOM 3833 O O . HIS A 1 487 ? -33.319 -34.752 16.791 1.00 91.69 487 HIS A O 1
ATOM 3839 N N . TYR A 1 488 ? -34.452 -33.027 15.909 1.00 93.75 488 TYR A N 1
ATOM 3840 C CA . TYR A 1 488 ? -33.386 -32.583 15.004 1.00 93.75 488 TYR A CA 1
ATOM 3841 C C . TYR A 1 488 ? -32.796 -31.244 15.455 1.00 93.75 488 TYR A C 1
ATOM 3843 O O . TYR A 1 488 ? -33.522 -30.362 15.919 1.00 93.75 488 TYR A O 1
ATOM 3851 N N . LEU A 1 489 ? -31.483 -31.073 15.260 1.00 94.19 489 LEU A N 1
ATOM 3852 C CA . LEU A 1 489 ? -30.831 -29.770 15.403 1.00 94.19 489 LEU A CA 1
ATOM 3853 C C . LEU A 1 489 ? -31.385 -28.792 14.365 1.00 94.19 489 LEU A C 1
ATOM 3855 O O . LEU A 1 489 ? -31.828 -29.194 13.287 1.00 94.19 489 LEU A O 1
ATOM 3859 N N . LYS A 1 490 ? -31.337 -27.500 14.674 1.00 95.06 490 LYS A N 1
ATOM 3860 C CA . LYS A 1 490 ? -31.787 -26.443 13.770 1.00 95.06 490 LYS A CA 1
ATOM 3861 C C . LYS A 1 490 ? -30.693 -25.401 13.612 1.00 95.06 490 LYS A C 1
ATOM 3863 O O . LYS A 1 490 ? -30.066 -25.028 14.598 1.00 95.06 490 LYS A O 1
ATOM 3868 N N . PHE A 1 491 ? -30.475 -24.913 12.395 1.00 94.44 491 PHE A N 1
ATOM 3869 C CA . PHE A 1 491 ? -29.655 -23.721 12.220 1.00 94.44 491 PHE A CA 1
ATOM 3870 C C . PHE A 1 491 ? -30.338 -22.507 12.859 1.00 94.44 491 PHE A C 1
ATOM 3872 O O . PHE A 1 491 ? -31.559 -22.371 12.744 1.00 94.44 491 PHE A O 1
ATOM 3879 N N . VAL A 1 492 ? -29.568 -21.621 13.495 1.00 93.44 492 VAL A N 1
ATOM 3880 C CA . VAL A 1 492 ? -30.107 -20.427 14.176 1.00 93.44 492 VAL A CA 1
ATOM 3881 C C . VAL A 1 492 ? -31.011 -19.614 13.247 1.00 93.44 492 VAL A C 1
ATOM 3883 O O . VAL A 1 492 ? -32.168 -19.368 13.591 1.00 93.44 492 VAL A O 1
ATOM 3886 N N . ASP A 1 493 ? -30.531 -19.292 12.044 1.00 92.12 493 ASP A N 1
ATOM 3887 C CA . ASP A 1 493 ? -31.280 -18.507 11.052 1.00 92.12 493 ASP A CA 1
ATOM 3888 C C . ASP A 1 493 ? -31.852 -19.362 9.915 1.00 92.12 493 ASP A C 1
ATOM 3890 O O . ASP A 1 493 ? -32.261 -18.850 8.873 1.00 92.12 493 ASP A O 1
ATOM 3894 N N . GLY A 1 494 ? -31.855 -20.684 10.077 1.00 92.50 494 GLY A N 1
ATOM 3895 C CA . GLY A 1 494 ? -32.116 -21.603 8.978 1.00 92.50 494 GLY A CA 1
ATOM 3896 C C . GLY A 1 494 ? -33.072 -22.744 9.310 1.00 92.50 494 GLY A C 1
ATOM 3897 O O . GLY A 1 494 ? -33.789 -22.727 10.316 1.00 92.50 494 GLY A O 1
ATOM 3898 N N . PRO A 1 495 ? -33.136 -23.744 8.419 1.00 94.00 495 PRO A N 1
ATOM 3899 C CA . PRO A 1 495 ? -34.008 -24.894 8.591 1.00 94.00 495 PRO A CA 1
ATOM 3900 C C . PRO A 1 495 ? -33.476 -25.868 9.654 1.00 94.00 495 PRO A C 1
ATOM 3902 O O . PRO A 1 495 ? -32.366 -25.735 10.175 1.00 94.00 495 PRO A O 1
ATOM 3905 N N . TYR A 1 496 ? -34.281 -26.891 9.945 1.00 94.75 496 TYR A N 1
ATOM 3906 C CA . TYR A 1 496 ? -33.793 -28.088 10.626 1.00 94.75 496 TYR A CA 1
ATOM 3907 C C . TYR A 1 496 ? -32.700 -28.764 9.796 1.00 94.75 496 TYR A C 1
ATOM 3909 O O . TYR A 1 496 ? -32.760 -28.788 8.565 1.00 94.75 496 TYR A O 1
ATOM 3917 N N . TRP A 1 497 ? -31.715 -29.322 10.486 1.00 93.31 497 TRP A N 1
ATOM 3918 C CA . TRP A 1 497 ? -30.574 -29.992 9.892 1.00 93.31 497 TRP A CA 1
ATOM 3919 C C . TRP A 1 497 ? -30.675 -31.500 10.090 1.00 93.31 497 TRP A C 1
ATOM 3921 O O . TRP A 1 497 ? -30.870 -32.001 11.198 1.00 93.31 497 TRP A O 1
ATOM 3931 N N . LEU A 1 498 ? -30.527 -32.224 8.986 1.00 90.19 498 LEU A N 1
ATOM 3932 C CA . LEU A 1 498 ? -30.472 -33.678 8.954 1.00 90.19 498 LEU A CA 1
ATOM 3933 C C . LEU A 1 498 ? -29.015 -34.083 8.730 1.00 90.19 498 LEU A C 1
ATOM 3935 O O . LEU A 1 498 ? -28.460 -33.789 7.670 1.00 90.19 498 LEU A O 1
ATOM 3939 N N . LYS A 1 499 ? -28.404 -34.757 9.714 1.00 89.00 499 LYS A N 1
ATOM 3940 C CA . LYS A 1 499 ? -27.046 -35.304 9.583 1.00 89.00 499 LYS A CA 1
ATOM 3941 C C . LYS A 1 499 ? -27.038 -36.341 8.457 1.00 89.00 499 LYS A C 1
ATOM 3943 O O . LYS A 1 499 ? -27.746 -37.343 8.526 1.00 89.00 499 LYS A O 1
ATOM 3948 N N . GLY A 1 500 ? -26.221 -36.099 7.442 1.00 87.06 500 GLY A N 1
ATOM 3949 C CA . GLY A 1 500 ? -25.983 -36.990 6.316 1.00 87.06 500 GLY A CA 1
ATOM 3950 C C . GLY A 1 500 ? -24.499 -36.974 5.995 1.00 87.06 500 GLY A C 1
ATOM 3951 O O . GLY A 1 500 ? -24.003 -36.038 5.374 1.00 87.06 500 GLY A O 1
ATOM 3952 N N . GLY A 1 501 ? -23.772 -37.983 6.458 1.00 83.38 501 GLY A N 1
ATOM 3953 C CA . GLY A 1 501 ? -22.332 -38.019 6.276 1.00 83.38 501 GLY A CA 1
ATOM 3954 C C . GLY A 1 501 ? -21.693 -39.312 6.731 1.00 83.38 501 GLY A C 1
ATOM 3955 O O . GLY A 1 501 ? -22.364 -40.202 7.258 1.00 83.38 501 GLY A O 1
ATOM 3956 N N . THR A 1 502 ? -20.397 -39.412 6.474 1.00 73.12 502 THR A N 1
ATOM 3957 C CA . THR A 1 502 ? -19.603 -40.589 6.793 1.00 73.12 502 THR A CA 1
ATOM 3958 C C . THR A 1 502 ? -19.042 -40.427 8.202 1.00 73.12 502 THR A C 1
ATOM 3960 O O . THR A 1 502 ? -18.301 -39.494 8.491 1.00 73.12 502 THR A O 1
ATOM 3963 N N . ASP A 1 503 ? -19.394 -41.343 9.101 1.00 73.31 503 ASP A N 1
ATOM 3964 C CA . ASP A 1 503 ? -18.834 -41.419 10.465 1.00 73.31 503 ASP A CA 1
ATOM 3965 C C . ASP A 1 503 ? -17.422 -42.055 10.456 1.00 73.31 503 ASP A C 1
ATOM 3967 O O . ASP A 1 503 ? -16.973 -42.643 11.429 1.00 73.31 503 ASP A O 1
ATOM 3971 N N . SER A 1 504 ? -16.749 -42.015 9.302 1.00 72.88 504 SER A N 1
ATOM 3972 C CA . SER A 1 504 ? -15.488 -42.686 9.005 1.00 72.88 504 SER A CA 1
ATOM 3973 C C . SER A 1 504 ? -14.775 -41.953 7.852 1.00 72.88 504 SER A C 1
ATOM 3975 O O . SER A 1 504 ? -15.462 -41.445 6.953 1.00 72.88 504 SER A O 1
ATOM 3977 N N . PRO A 1 505 ? -13.431 -41.914 7.848 1.00 76.31 505 PRO A N 1
ATOM 3978 C CA . PRO A 1 505 ? -12.560 -42.491 8.869 1.00 76.31 505 PRO A CA 1
ATOM 3979 C C . PRO A 1 505 ? -12.400 -41.553 10.086 1.00 76.31 505 PRO A C 1
ATOM 3981 O O . PRO A 1 505 ? -12.352 -40.336 9.938 1.00 76.31 505 PRO A O 1
ATOM 3984 N N . GLU A 1 506 ? -12.368 -42.110 11.305 1.00 78.75 506 GLU A N 1
ATOM 3985 C CA . GLU A 1 506 ? -12.277 -41.319 12.554 1.00 78.75 506 GLU A CA 1
ATOM 3986 C C . GLU A 1 506 ? -10.926 -40.597 12.690 1.00 78.75 506 GLU A C 1
ATOM 3988 O O . GLU A 1 506 ? -10.786 -39.603 13.399 1.00 78.75 506 GLU A O 1
ATOM 3993 N N . ASP A 1 507 ? -9.920 -41.100 11.990 1.00 82.56 507 ASP A N 1
ATOM 3994 C CA . ASP A 1 507 ? -8.562 -40.590 11.909 1.00 82.56 507 ASP A CA 1
ATOM 3995 C C . ASP A 1 507 ? -8.368 -39.703 10.670 1.00 82.56 507 ASP A C 1
ATOM 3997 O O . ASP A 1 507 ? -7.246 -39.566 10.204 1.00 82.56 507 ASP A O 1
ATOM 4001 N N . PHE A 1 508 ? -9.420 -39.063 10.137 1.00 87.38 508 PHE A N 1
ATOM 4002 C CA . PHE A 1 508 ? -9.346 -38.205 8.940 1.00 87.38 508 PHE A CA 1
ATOM 4003 C C . PHE A 1 508 ? -8.168 -37.205 8.963 1.00 87.38 508 PHE A C 1
ATOM 4005 O O . PHE A 1 508 ? -7.574 -36.902 7.927 1.00 87.38 508 PHE A O 1
ATOM 4012 N N . LEU A 1 509 ? -7.805 -36.714 10.153 1.00 87.69 509 LEU A N 1
ATOM 4013 C CA . LEU A 1 509 ? -6.694 -35.786 10.368 1.00 87.69 509 LEU A CA 1
ATOM 4014 C C . LEU A 1 509 ? -5.315 -36.454 10.573 1.00 87.69 509 LEU A C 1
ATOM 4016 O O . LEU A 1 509 ? -4.348 -35.739 10.820 1.00 87.69 509 LEU A O 1
ATOM 4020 N N . ALA A 1 510 ? -5.176 -37.780 10.485 1.00 86.88 510 ALA A N 1
ATOM 4021 C CA . ALA A 1 510 ? -3.889 -38.489 10.426 1.00 86.88 510 ALA A CA 1
ATOM 4022 C C . ALA A 1 510 ? -3.255 -38.329 9.031 1.00 86.88 510 ALA A C 1
ATOM 4024 O O . ALA A 1 510 ? -3.002 -39.290 8.309 1.00 86.88 510 ALA A O 1
ATOM 4025 N N . TYR A 1 511 ? -3.071 -37.075 8.627 1.00 89.56 511 TYR A N 1
ATOM 4026 C CA . TYR A 1 511 ? -2.707 -36.667 7.279 1.00 89.56 511 TYR A CA 1
ATOM 4027 C C . TYR A 1 511 ? -1.227 -36.292 7.184 1.00 89.56 511 TYR A C 1
ATOM 4029 O O . TYR A 1 511 ? -0.697 -35.596 8.054 1.00 89.56 511 TYR A O 1
ATOM 4037 N N . GLU A 1 512 ? -0.571 -36.719 6.102 1.00 89.69 512 GLU A N 1
ATOM 4038 C CA . GLU A 1 512 ? 0.870 -36.506 5.886 1.00 89.69 512 GLU A CA 1
ATOM 4039 C C . GLU A 1 512 ? 1.266 -35.042 5.698 1.00 89.69 512 GLU A C 1
ATOM 4041 O O . GLU A 1 512 ? 2.407 -34.675 5.969 1.00 89.69 512 GLU A O 1
ATOM 4046 N N . GLY A 1 513 ? 0.330 -34.188 5.275 1.00 87.88 513 GLY A N 1
ATOM 4047 C CA . GLY A 1 513 ? 0.586 -32.760 5.091 1.00 87.88 513 GLY A CA 1
ATOM 4048 C C . GLY A 1 513 ? 0.582 -31.942 6.387 1.00 87.88 513 GLY A C 1
ATOM 4049 O O . GLY A 1 513 ? 0.782 -30.727 6.321 1.00 87.88 513 GLY A O 1
ATOM 4050 N N . PHE A 1 514 ? 0.348 -32.559 7.552 1.00 86.88 514 PHE A N 1
ATOM 4051 C CA . PHE A 1 514 ? 0.482 -31.906 8.857 1.00 86.88 514 PHE A CA 1
ATOM 4052 C C . PHE A 1 514 ? 1.848 -32.181 9.496 1.00 86.88 514 PHE A C 1
ATOM 4054 O O . PHE A 1 514 ? 2.398 -33.279 9.418 1.00 86.88 514 PHE A O 1
ATOM 4061 N N . ALA A 1 515 ? 2.396 -31.168 10.169 1.00 77.25 515 ALA A N 1
ATOM 4062 C CA . ALA A 1 515 ? 3.634 -31.314 10.924 1.00 77.25 515 ALA A CA 1
ATOM 4063 C C . ALA A 1 515 ? 3.418 -32.175 12.181 1.00 77.25 515 ALA A C 1
ATOM 4065 O O . ALA A 1 515 ? 2.397 -32.065 12.853 1.00 77.25 515 ALA A O 1
ATOM 4066 N N . ASN A 1 516 ? 4.429 -32.969 12.549 1.00 73.69 516 ASN A N 1
ATOM 4067 C CA . ASN A 1 516 ? 4.447 -33.809 13.758 1.00 73.69 516 ASN A CA 1
ATOM 4068 C C . ASN A 1 516 ? 3.354 -34.900 13.840 1.00 73.69 516 ASN A C 1
ATOM 4070 O O . ASN A 1 516 ? 3.077 -35.403 14.930 1.00 73.69 516 ASN A O 1
ATOM 4074 N N . THR A 1 517 ? 2.792 -35.329 12.709 1.00 75.94 517 THR A N 1
ATOM 4075 C CA . THR A 1 517 ? 1.899 -36.497 12.635 1.00 75.94 517 THR A CA 1
ATOM 4076 C C . THR A 1 517 ? 2.722 -37.792 12.614 1.00 75.94 517 THR A C 1
ATOM 4078 O O . THR A 1 517 ? 3.191 -38.221 11.564 1.00 75.94 517 THR A O 1
ATOM 4081 N N . GLU A 1 518 ? 2.934 -38.417 13.779 1.00 68.56 518 GLU A N 1
ATOM 4082 C CA . GLU A 1 518 ? 3.819 -39.594 13.928 1.00 68.56 518 GLU A CA 1
ATOM 4083 C C . GLU A 1 518 ? 3.407 -40.810 13.062 1.00 68.56 518 GLU A C 1
ATOM 4085 O O . GLU A 1 518 ? 4.278 -41.549 12.603 1.00 68.56 518 GLU A O 1
ATOM 4090 N N . LYS A 1 519 ? 2.102 -41.009 12.813 1.00 73.50 519 LYS A N 1
ATOM 4091 C CA . LYS A 1 519 ? 1.538 -42.059 11.942 1.00 73.50 519 LYS A CA 1
ATOM 4092 C C . LYS A 1 519 ? 0.554 -41.443 10.938 1.00 73.50 519 LYS A C 1
ATOM 4094 O O . LYS A 1 519 ? -0.660 -41.494 11.105 1.00 73.50 519 LYS A O 1
ATOM 4099 N N . ALA A 1 520 ? 1.099 -40.781 9.924 1.00 74.44 520 ALA A N 1
ATOM 4100 C CA . ALA A 1 520 ? 0.319 -40.142 8.871 1.00 74.44 520 ALA A CA 1
ATOM 4101 C C . ALA A 1 520 ? -0.158 -41.150 7.810 1.00 74.44 520 ALA A C 1
ATOM 4103 O O . ALA A 1 520 ? 0.436 -41.268 6.740 1.00 74.44 520 ALA A O 1
ATOM 4104 N N . ASP A 1 521 ? -1.217 -41.893 8.119 1.00 81.12 521 ASP A N 1
ATOM 4105 C CA . ASP A 1 521 ? -1.724 -42.960 7.248 1.00 81.12 521 ASP A CA 1
ATOM 4106 C C . ASP A 1 521 ? -2.528 -42.438 6.036 1.00 81.12 521 ASP A C 1
ATOM 4108 O O . ASP A 1 521 ? -2.754 -43.183 5.078 1.00 81.12 521 ASP A O 1
ATOM 4112 N N . HIS A 1 522 ? -2.930 -41.158 6.030 1.00 88.75 522 HIS A N 1
ATOM 4113 C CA . HIS A 1 522 ? -3.718 -40.557 4.949 1.00 88.75 522 HIS A CA 1
ATOM 4114 C C . HIS A 1 522 ? -2.905 -39.620 4.055 1.00 88.75 522 HIS A C 1
ATOM 4116 O O . HIS A 1 522 ? -2.226 -38.712 4.534 1.00 88.75 522 HIS A O 1
ATOM 4122 N N . GLN A 1 523 ? -3.066 -39.785 2.737 1.00 91.94 523 GLN A N 1
ATOM 4123 C CA . GLN A 1 523 ? -2.429 -38.946 1.705 1.00 91.94 523 GLN A CA 1
ATOM 4124 C C . GLN A 1 523 ? -3.439 -38.190 0.832 1.00 91.94 523 GLN A C 1
ATOM 4126 O O . GLN A 1 523 ? -3.140 -37.122 0.310 1.00 91.94 523 GLN A O 1
ATOM 4131 N N . TYR A 1 524 ? -4.651 -38.731 0.672 1.00 94.12 524 TYR A N 1
ATOM 4132 C CA . TYR A 1 524 ? -5.726 -38.160 -0.153 1.00 94.12 524 TYR A CA 1
ATOM 4133 C C . TYR A 1 524 ? -5.329 -37.812 -1.604 1.00 94.12 524 TYR A C 1
ATOM 4135 O O . TYR A 1 524 ? -5.954 -36.953 -2.219 1.00 94.12 524 TYR A O 1
ATOM 4143 N N . ASP A 1 525 ? -4.336 -38.493 -2.189 1.00 95.00 525 ASP A N 1
ATOM 4144 C CA . ASP A 1 525 ? -3.807 -38.195 -3.535 1.00 95.00 525 ASP A CA 1
ATOM 4145 C C . ASP A 1 525 ? -4.884 -38.106 -4.622 1.00 95.00 525 ASP A C 1
ATOM 4147 O O . ASP A 1 525 ? -4.857 -37.207 -5.464 1.00 95.00 525 ASP A O 1
ATOM 4151 N N . ASN A 1 526 ? -5.879 -38.998 -4.567 1.00 95.56 526 ASN A N 1
ATOM 4152 C CA . ASN A 1 526 ? -6.996 -39.027 -5.514 1.00 95.56 526 ASN A CA 1
ATOM 4153 C C . ASN A 1 526 ? -7.861 -37.760 -5.479 1.00 95.56 526 ASN A C 1
ATOM 4155 O O . ASN A 1 526 ? -8.668 -37.568 -6.381 1.00 95.56 526 ASN A O 1
ATOM 4159 N N . HIS A 1 527 ? -7.711 -36.913 -4.463 1.00 96.38 527 HIS A N 1
ATOM 4160 C CA . HIS A 1 527 ? -8.502 -35.704 -4.279 1.00 96.38 527 HIS A CA 1
ATOM 4161 C C . HIS A 1 527 ? -7.749 -34.416 -4.606 1.00 96.38 527 HIS A C 1
ATOM 4163 O O . HIS A 1 527 ? -8.319 -33.335 -4.498 1.00 96.38 527 HIS A O 1
ATOM 4169 N N . LEU A 1 528 ? -6.502 -34.490 -5.087 1.00 96.56 528 LEU A N 1
ATOM 4170 C CA . LEU A 1 528 ? -5.773 -33.295 -5.530 1.00 96.56 528 LEU A CA 1
ATOM 4171 C C . LEU A 1 528 ? -6.531 -32.520 -6.625 1.00 96.56 528 LEU A C 1
ATOM 4173 O O . LEU A 1 528 ? -6.517 -31.296 -6.649 1.00 96.56 528 LEU A O 1
ATOM 4177 N N . GLN A 1 529 ? -7.215 -33.245 -7.510 1.00 96.69 529 GLN A N 1
ATOM 4178 C CA . GLN A 1 529 ? -8.042 -32.699 -8.592 1.00 96.69 529 GLN A CA 1
ATOM 4179 C C . GLN A 1 529 ? -9.339 -32.024 -8.116 1.00 96.69 529 GLN A C 1
ATOM 4181 O O . GLN A 1 529 ? -9.958 -31.291 -8.883 1.00 96.69 529 GLN A O 1
ATOM 4186 N N . ASP A 1 530 ? -9.768 -32.310 -6.883 1.00 97.50 530 ASP A N 1
ATOM 4187 C CA . ASP A 1 530 ? -10.999 -31.775 -6.301 1.00 97.50 530 ASP A CA 1
ATOM 4188 C C . ASP A 1 530 ? -10.757 -30.422 -5.603 1.00 97.50 530 ASP A C 1
ATOM 4190 O O . ASP A 1 530 ? -11.714 -29.700 -5.309 1.00 97.50 530 ASP A O 1
ATOM 4194 N N . TRP A 1 531 ? -9.491 -30.061 -5.358 1.00 97.56 531 TRP A N 1
ATOM 4195 C CA . TRP A 1 531 ? -9.073 -28.739 -4.885 1.00 97.56 531 TRP A CA 1
ATOM 4196 C C . TRP A 1 531 ? -9.250 -27.678 -5.980 1.00 97.56 531 TRP A C 1
ATOM 4198 O O . TRP A 1 531 ? -9.038 -27.946 -7.165 1.00 97.56 531 TRP A O 1
ATOM 4208 N N . ARG A 1 532 ? -9.632 -26.461 -5.595 1.00 92.50 532 ARG A N 1
ATOM 4209 C CA . ARG A 1 532 ? -9.937 -25.346 -6.498 1.00 92.50 532 ARG A CA 1
ATOM 4210 C C . ARG A 1 532 ? -9.114 -24.119 -6.135 1.00 92.50 532 ARG A C 1
ATOM 4212 O O . ARG A 1 532 ? -8.759 -23.904 -4.984 1.00 92.50 532 ARG A O 1
ATOM 4219 N N . GLU A 1 533 ? -8.838 -23.284 -7.130 1.00 87.81 533 GLU A N 1
ATOM 4220 C CA . GLU A 1 533 ? -8.166 -22.005 -6.904 1.00 87.81 533 GLU A CA 1
ATOM 4221 C C . GLU A 1 533 ? -8.963 -21.141 -5.913 1.00 87.81 533 GLU A C 1
ATOM 4223 O O . GLU A 1 533 ? -10.171 -20.958 -6.071 1.00 87.81 533 GLU A O 1
ATOM 4228 N N . GLY A 1 534 ? -8.280 -20.653 -4.875 1.00 83.06 534 GLY A N 1
ATOM 4229 C CA . GLY A 1 534 ? -8.882 -19.930 -3.751 1.00 83.06 534 GLY A CA 1
ATOM 4230 C C . GLY A 1 534 ? -9.217 -20.796 -2.531 1.00 83.06 534 GLY A C 1
ATOM 4231 O O . GLY A 1 534 ? -9.467 -20.243 -1.462 1.00 83.06 534 GLY A O 1
ATOM 4232 N N . ASP A 1 535 ? -9.182 -22.127 -2.644 1.00 90.44 535 ASP A N 1
ATOM 4233 C CA . ASP A 1 535 ? -9.304 -23.004 -1.479 1.00 90.44 535 ASP A CA 1
ATOM 4234 C C . ASP A 1 535 ? -8.081 -22.873 -0.551 1.00 90.44 535 ASP A C 1
ATOM 4236 O O . ASP A 1 535 ? -6.974 -22.585 -1.023 1.00 90.44 535 ASP A O 1
ATOM 4240 N N . PRO A 1 536 ? -8.234 -23.143 0.763 1.00 88.69 536 PRO A N 1
ATOM 4241 C CA . PRO A 1 536 ? -7.112 -23.154 1.691 1.00 88.69 536 PRO A CA 1
ATOM 4242 C C . PRO A 1 536 ? -5.971 -24.066 1.227 1.00 88.69 536 PRO A C 1
ATOM 4244 O O . PRO A 1 536 ? -6.189 -25.177 0.734 1.00 88.69 536 PRO A O 1
ATOM 4247 N N . ASP A 1 537 ? -4.745 -23.596 1.431 1.00 89.81 537 ASP A N 1
ATOM 4248 C CA . ASP A 1 537 ? -3.516 -24.341 1.191 1.00 89.81 537 ASP A CA 1
ATOM 4249 C C . ASP A 1 537 ? -2.423 -23.856 2.153 1.00 89.81 537 ASP A C 1
ATOM 4251 O O . ASP A 1 537 ? -2.462 -22.725 2.640 1.00 89.81 537 ASP A O 1
ATOM 4255 N N . TRP A 1 538 ? -1.459 -24.722 2.444 1.00 85.56 538 TRP A N 1
ATOM 4256 C CA . TRP A 1 538 ? -0.314 -24.432 3.303 1.00 85.56 538 TRP A CA 1
ATOM 4257 C C . TRP A 1 538 ? 0.925 -25.174 2.804 1.00 85.56 538 TRP A C 1
ATOM 4259 O O . TRP A 1 538 ? 0.814 -26.172 2.089 1.00 85.56 538 TRP A O 1
ATOM 4269 N N . ASN A 1 539 ? 2.109 -24.686 3.188 1.00 79.56 539 ASN A N 1
ATOM 4270 C CA . ASN A 1 539 ? 3.411 -25.268 2.837 1.00 79.56 539 ASN A CA 1
ATOM 4271 C C . ASN A 1 539 ? 3.532 -25.632 1.344 1.00 79.56 539 ASN A C 1
ATOM 4273 O O . ASN A 1 539 ? 3.899 -26.754 1.005 1.00 79.56 539 ASN A O 1
ATOM 4277 N N . GLU A 1 540 ? 3.174 -24.690 0.465 1.00 83.94 540 GLU A N 1
ATOM 4278 C CA . GLU A 1 540 ? 3.330 -24.813 -0.995 1.00 83.94 540 GLU A CA 1
ATOM 4279 C C . GLU A 1 540 ? 2.635 -26.043 -1.617 1.00 83.94 540 GLU A C 1
ATOM 4281 O O . GLU A 1 540 ? 3.156 -26.683 -2.531 1.00 83.94 540 GLU A O 1
ATOM 4286 N N . GLY A 1 541 ? 1.428 -26.378 -1.151 1.00 88.25 541 GLY A N 1
ATOM 4287 C CA . GLY A 1 541 ? 0.612 -27.449 -1.730 1.00 88.25 541 GLY A CA 1
ATOM 4288 C C . GLY A 1 541 ? 0.298 -28.599 -0.783 1.00 88.25 541 GLY A C 1
ATOM 4289 O O . GLY A 1 541 ? -0.469 -29.494 -1.152 1.00 88.25 541 GLY A O 1
ATOM 4290 N N . ALA A 1 542 ? 0.857 -28.594 0.429 1.00 90.19 542 ALA A N 1
ATOM 4291 C CA . ALA A 1 542 ? 0.623 -29.645 1.412 1.00 90.19 542 ALA A CA 1
ATOM 4292 C C . ALA A 1 542 ? -0.844 -29.708 1.864 1.00 90.19 542 ALA A C 1
ATOM 4294 O O . ALA A 1 542 ? -1.293 -30.770 2.286 1.00 90.19 542 ALA A O 1
ATOM 4295 N N . GLY A 1 543 ? -1.613 -28.620 1.752 1.00 92.75 543 GLY A N 1
ATOM 4296 C CA . GLY A 1 543 ? -3.030 -28.601 2.123 1.00 92.75 543 GLY A CA 1
ATOM 4297 C C . GLY A 1 543 ? -3.976 -29.110 1.042 1.00 92.75 543 GLY A C 1
ATOM 4298 O O . GLY A 1 543 ? -5.073 -29.584 1.347 1.00 92.75 543 GLY A O 1
ATOM 4299 N N . LYS A 1 544 ? -3.558 -29.078 -0.228 1.00 95.69 544 LYS A N 1
ATOM 4300 C CA . LYS A 1 544 ? -4.479 -29.262 -1.360 1.00 95.69 544 LYS A CA 1
ATOM 4301 C C . LYS A 1 544 ? -5.249 -30.578 -1.332 1.00 95.69 544 LYS A C 1
ATOM 4303 O O . LYS A 1 544 ? -6.441 -30.590 -1.616 1.00 95.69 544 LYS A O 1
ATOM 4308 N N . ARG A 1 545 ? -4.603 -31.690 -0.973 1.00 96.19 545 ARG A N 1
ATOM 4309 C CA . ARG A 1 545 ? -5.215 -33.030 -1.062 1.00 96.19 545 ARG A CA 1
ATOM 4310 C C . ARG A 1 545 ? -6.309 -33.252 -0.021 1.00 96.19 545 ARG A C 1
ATOM 4312 O O . ARG A 1 545 ? -7.392 -33.716 -0.368 1.00 96.19 545 ARG A O 1
ATOM 4319 N N . ILE A 1 546 ? -6.062 -32.885 1.238 1.00 95.00 546 ILE A N 1
ATOM 4320 C CA . ILE A 1 546 ? -7.069 -33.023 2.301 1.00 95.00 546 ILE A CA 1
ATOM 4321 C C . ILE A 1 546 ? -8.237 -32.046 2.104 1.00 95.00 546 ILE A C 1
ATOM 4323 O O . ILE A 1 546 ? -9.390 -32.417 2.322 1.00 95.00 546 ILE A O 1
ATOM 4327 N N . ILE A 1 547 ? -7.972 -30.829 1.618 1.00 96.06 547 ILE A N 1
ATOM 4328 C CA . ILE A 1 547 ? -9.026 -29.861 1.283 1.00 96.06 547 ILE A CA 1
ATOM 4329 C C . ILE A 1 547 ? -9.832 -30.327 0.064 1.00 96.06 547 ILE A C 1
ATOM 4331 O O . ILE A 1 547 ? -11.062 -30.297 0.089 1.00 96.06 547 ILE A O 1
ATOM 4335 N N . GLY A 1 548 ? -9.169 -30.871 -0.956 1.00 96.62 548 GLY A N 1
ATOM 4336 C CA . GLY A 1 548 ? -9.834 -31.528 -2.076 1.00 96.62 548 GLY A CA 1
ATOM 4337 C C . GLY A 1 548 ? -10.737 -32.682 -1.629 1.00 96.62 548 GLY A C 1
ATOM 4338 O O . GLY A 1 548 ? -11.857 -32.813 -2.122 1.00 96.62 548 GLY A O 1
ATOM 4339 N N . ALA A 1 549 ? -10.327 -33.471 -0.629 1.00 94.69 549 ALA A N 1
ATOM 4340 C CA . ALA A 1 549 ? -11.169 -34.536 -0.081 1.00 94.69 549 ALA A CA 1
ATOM 4341 C C . ALA A 1 549 ? -12.460 -33.977 0.549 1.00 94.69 549 ALA A C 1
ATOM 4343 O O . ALA A 1 549 ? -13.539 -34.545 0.362 1.00 94.69 549 ALA A O 1
ATOM 4344 N N . LEU A 1 550 ? -12.388 -32.826 1.228 1.00 93.06 550 LEU A N 1
ATOM 4345 C CA . LEU A 1 550 ? -13.571 -32.128 1.746 1.00 93.06 550 LEU A CA 1
ATOM 4346 C C . LEU A 1 550 ? -14.471 -31.604 0.620 1.00 93.06 550 LEU A C 1
ATOM 4348 O O . LEU A 1 550 ? -15.692 -31.761 0.693 1.00 93.06 550 LEU A O 1
ATOM 4352 N N . ASN A 1 551 ? -13.892 -31.048 -0.446 1.00 93.56 551 ASN A N 1
ATOM 4353 C CA . ASN A 1 551 ? -14.647 -30.616 -1.624 1.00 93.56 551 ASN A CA 1
ATOM 4354 C C . ASN A 1 551 ? -15.369 -31.779 -2.303 1.00 93.56 551 ASN A C 1
ATOM 4356 O O . ASN A 1 551 ? -16.530 -31.644 -2.704 1.00 93.56 551 ASN A O 1
ATOM 4360 N N . TYR A 1 552 ? -14.701 -32.928 -2.409 1.00 94.00 552 TYR A N 1
ATOM 4361 C CA . TYR A 1 552 ? -15.301 -34.145 -2.930 1.00 94.00 552 TYR A CA 1
ATOM 4362 C C . TYR A 1 552 ? -16.495 -34.569 -2.071 1.00 94.00 552 TYR A C 1
ATOM 4364 O O . TYR A 1 552 ? -17.592 -34.740 -2.603 1.00 94.00 552 TYR A O 1
ATOM 4372 N N . LEU A 1 553 ? -16.336 -34.656 -0.748 1.00 91.88 553 LEU A N 1
ATOM 4373 C CA . LEU A 1 553 ? -17.435 -34.992 0.164 1.00 91.88 553 LEU A CA 1
ATOM 4374 C C . LEU A 1 553 ? -18.610 -34.010 0.027 1.00 91.88 553 LEU A C 1
ATOM 4376 O O . LEU A 1 553 ? -19.759 -34.436 -0.119 1.00 91.88 553 LEU A O 1
ATOM 4380 N N . ALA A 1 554 ? -18.332 -32.707 -0.031 1.00 89.75 554 ALA A N 1
ATOM 4381 C CA . ALA A 1 554 ? -19.351 -31.686 -0.254 1.00 89.75 554 ALA A CA 1
ATOM 4382 C C . ALA A 1 554 ? -20.077 -31.870 -1.602 1.00 89.75 554 ALA A C 1
ATOM 4384 O O . ALA A 1 554 ? -21.300 -31.725 -1.672 1.00 89.75 554 ALA A O 1
ATOM 4385 N N . SER A 1 555 ? -19.358 -32.258 -2.666 1.00 91.69 555 SER A N 1
ATOM 4386 C CA . SER A 1 555 ? -19.949 -32.571 -3.979 1.00 91.69 555 SER A CA 1
ATOM 4387 C C . SER A 1 555 ? -20.906 -33.768 -3.931 1.00 91.69 555 SER A C 1
ATOM 4389 O O . SER A 1 555 ? -21.880 -33.811 -4.680 1.00 91.69 555 SER A O 1
ATOM 4391 N N . GLN A 1 556 ? -20.665 -34.703 -3.007 1.00 91.44 556 GLN A N 1
ATOM 4392 C CA . GLN A 1 556 ? -21.521 -35.859 -2.735 1.00 91.44 556 GLN A CA 1
ATOM 4393 C C . GLN A 1 556 ? -22.643 -35.546 -1.731 1.00 91.44 556 GLN A C 1
ATOM 4395 O O . GLN A 1 556 ? -23.315 -36.457 -1.253 1.00 91.44 556 GLN A O 1
ATOM 4400 N N . GLN A 1 557 ? -22.864 -34.265 -1.412 1.00 88.44 557 GLN A N 1
ATOM 4401 C CA . GLN A 1 557 ? -23.875 -33.797 -0.459 1.00 88.44 557 GLN A CA 1
ATOM 4402 C C . GLN A 1 557 ? -23.659 -34.299 0.980 1.00 88.44 557 GLN A C 1
ATOM 4404 O O . GLN A 1 557 ? -24.588 -34.263 1.791 1.00 88.44 557 GLN A O 1
ATOM 4409 N N . VAL A 1 558 ? -22.436 -34.723 1.324 1.00 90.50 558 VAL A N 1
ATOM 4410 C CA . VAL A 1 558 ? -22.049 -35.008 2.710 1.00 90.50 558 VAL A CA 1
ATOM 4411 C C . VAL A 1 558 ? -21.981 -33.692 3.480 1.00 90.50 558 VAL A C 1
ATOM 4413 O O . VAL A 1 558 ? -21.319 -32.744 3.063 1.00 90.50 558 VAL A O 1
ATOM 4416 N N . ASN A 1 559 ? -22.677 -33.632 4.614 1.00 87.81 559 ASN A N 1
ATOM 4417 C CA . ASN A 1 559 ? -22.782 -32.437 5.452 1.00 87.81 559 ASN A CA 1
ATOM 4418 C C . ASN A 1 559 ? -22.198 -32.603 6.859 1.00 87.81 559 ASN A C 1
ATOM 4420 O O . ASN A 1 559 ? -22.282 -31.684 7.672 1.00 87.81 559 ASN A O 1
ATOM 4424 N N . SER A 1 560 ? -21.636 -33.773 7.149 1.00 88.12 560 SER A N 1
ATOM 4425 C CA . SER A 1 560 ? -21.006 -34.088 8.420 1.00 88.12 560 SER A CA 1
ATOM 4426 C C . SER A 1 560 ? -19.822 -35.004 8.172 1.00 88.12 560 SER A C 1
ATOM 4428 O O . SER A 1 560 ? -19.946 -36.016 7.487 1.00 88.12 560 SER A O 1
ATOM 4430 N N . ILE A 1 561 ? -18.695 -34.639 8.766 1.00 88.19 561 ILE A N 1
ATOM 4431 C CA . ILE A 1 561 ? -17.539 -35.510 8.930 1.00 88.19 561 ILE A CA 1
ATOM 4432 C C . ILE A 1 561 ? -17.334 -35.733 10.423 1.00 88.19 561 ILE A C 1
ATOM 4434 O O . ILE A 1 561 ? -17.660 -34.863 11.238 1.00 88.19 561 ILE A O 1
ATOM 4438 N N . TYR A 1 562 ? -16.819 -36.900 10.769 1.00 83.50 562 TYR A N 1
ATOM 4439 C CA . TYR A 1 562 ? -16.426 -37.238 12.125 1.00 83.50 562 TYR A CA 1
ATOM 4440 C C . TYR A 1 562 ? -14.914 -37.428 12.169 1.00 83.50 562 TYR A C 1
ATOM 4442 O O . TYR A 1 562 ? -14.349 -38.039 11.266 1.00 83.50 562 TYR A O 1
ATOM 4450 N N . PHE A 1 563 ? -14.267 -36.897 13.203 1.00 83.94 563 PHE A N 1
ATOM 4451 C CA . PHE A 1 563 ? -12.859 -37.159 13.471 1.00 83.94 563 PHE A CA 1
ATOM 4452 C C . PHE A 1 563 ? -12.564 -37.079 14.971 1.00 83.94 563 PHE A C 1
ATOM 4454 O O . PHE A 1 563 ? -13.260 -36.388 15.722 1.00 83.94 563 PHE A O 1
ATOM 4461 N N . LEU A 1 564 ? -11.498 -37.754 15.394 1.00 77.19 564 LEU A N 1
ATOM 4462 C CA . LEU A 1 564 ? -10.963 -37.719 16.749 1.00 77.19 564 LEU A CA 1
ATOM 4463 C C . LEU A 1 564 ? -9.644 -36.925 16.781 1.00 77.19 564 LEU A C 1
ATOM 4465 O O . LEU A 1 564 ? -8.684 -37.307 16.112 1.00 77.19 564 LEU A O 1
ATOM 4469 N N . PRO A 1 565 ? -9.550 -35.834 17.570 1.00 70.19 565 PRO A N 1
ATOM 4470 C CA . PRO A 1 565 ? -8.317 -35.045 17.688 1.00 70.19 565 PRO A CA 1
ATOM 4471 C C . PRO A 1 565 ? -7.161 -35.795 18.375 1.00 70.19 565 PRO A C 1
ATOM 4473 O O . PRO A 1 565 ? -5.990 -35.485 18.150 1.00 70.19 565 PRO A O 1
ATOM 4476 N N . MET A 1 566 ? -7.488 -36.770 19.228 1.00 66.12 566 MET A N 1
ATOM 4477 C CA . MET A 1 566 ? -6.542 -37.648 19.915 1.00 66.12 566 MET A CA 1
ATOM 4478 C C . MET A 1 566 ? -7.121 -39.061 19.919 1.00 66.12 566 MET A C 1
ATOM 4480 O O . MET A 1 566 ? -8.144 -39.303 20.559 1.00 66.12 566 MET A O 1
ATOM 4484 N N . ASN A 1 567 ? -6.484 -39.977 19.190 1.00 65.31 567 ASN A N 1
ATOM 4485 C CA . ASN A 1 567 ? -6.847 -41.398 19.197 1.00 65.31 567 ASN A CA 1
ATOM 4486 C C . ASN A 1 567 ? -5.676 -42.310 19.631 1.00 65.31 567 ASN A C 1
ATOM 4488 O O . ASN A 1 567 ? -5.816 -43.533 19.613 1.00 65.31 567 ASN A O 1
ATOM 4492 N N . VAL A 1 568 ? -4.540 -41.722 20.039 1.00 55.44 568 VAL A N 1
ATOM 4493 C CA . VAL A 1 568 ? -3.379 -42.443 20.583 1.00 55.44 568 VAL A CA 1
ATOM 4494 C C . VAL A 1 568 ? -3.803 -43.164 21.865 1.00 55.44 568 VAL A C 1
ATOM 4496 O O . VAL A 1 568 ? -4.101 -42.528 22.876 1.00 55.44 568 VAL A O 1
ATOM 4499 N N . GLY A 1 569 ? -3.853 -44.499 21.816 1.00 51.66 569 GLY A N 1
ATOM 4500 C CA . GLY A 1 569 ? -4.369 -45.358 22.892 1.00 51.66 569 GLY A CA 1
ATOM 4501 C C . GLY A 1 569 ? -5.820 -45.852 22.734 1.00 51.66 569 GLY A C 1
ATOM 4502 O O . GLY A 1 569 ? -6.289 -46.580 23.609 1.00 51.66 569 GLY A O 1
ATOM 4503 N N . GLY A 1 570 ? -6.518 -45.485 21.652 1.00 55.53 570 GLY A N 1
ATOM 4504 C CA . GLY A 1 570 ? -7.799 -46.071 21.221 1.00 55.53 570 GLY A CA 1
ATOM 4505 C C . GLY A 1 570 ? -7.637 -47.061 20.056 1.00 55.53 570 GLY A C 1
ATOM 4506 O O . GLY A 1 570 ? -6.517 -47.371 19.661 1.00 55.53 570 GLY A O 1
ATOM 4507 N N . ASP A 1 571 ? -8.747 -47.533 19.475 1.00 49.75 571 ASP A N 1
ATOM 4508 C CA . ASP A 1 571 ? -8.738 -48.575 18.426 1.00 49.75 571 ASP A CA 1
ATOM 4509 C C . ASP A 1 571 ? -8.024 -48.155 17.115 1.00 49.75 571 ASP A C 1
ATOM 4511 O O . ASP A 1 571 ? -7.602 -49.027 16.357 1.00 49.75 571 ASP A O 1
ATOM 4515 N N . GLY A 1 572 ? -7.855 -46.848 16.853 1.00 55.41 572 GLY A N 1
ATOM 4516 C CA . GLY A 1 572 ? -7.160 -46.311 15.666 1.00 55.41 572 GLY A CA 1
ATOM 4517 C C . GLY A 1 572 ? -5.642 -46.092 15.817 1.00 55.41 572 GLY A C 1
ATOM 4518 O O . GLY A 1 572 ? -4.911 -46.233 14.846 1.00 55.41 572 GLY A O 1
ATOM 4519 N N . ASP A 1 573 ? -5.155 -45.786 17.027 1.00 60.47 573 ASP A N 1
ATOM 4520 C CA . ASP A 1 573 ? -3.730 -45.633 17.399 1.00 60.47 573 ASP A CA 1
ATOM 4521 C C . ASP A 1 573 ? -2.815 -44.868 16.404 1.00 60.47 573 ASP A C 1
ATOM 4523 O O . ASP A 1 573 ? -1.654 -45.247 16.227 1.00 60.47 573 ASP A O 1
ATOM 4527 N N . ASN A 1 574 ? -3.284 -43.809 15.730 1.00 53.97 574 ASN A N 1
ATOM 4528 C CA . ASN A 1 574 ? -2.525 -43.163 14.639 1.00 53.97 574 ASN A CA 1
ATOM 4529 C C . ASN A 1 574 ? -2.627 -41.625 14.502 1.00 53.97 574 ASN A C 1
ATOM 4531 O O . ASN A 1 574 ? -1.727 -41.003 13.944 1.00 53.97 574 ASN A O 1
ATOM 4535 N N . ALA A 1 575 ? -3.628 -40.967 15.082 1.00 51.97 575 ALA A N 1
ATOM 4536 C CA . ALA A 1 575 ? -3.807 -39.515 15.081 1.00 51.97 575 ALA A CA 1
ATOM 4537 C C . ALA A 1 575 ? -3.428 -38.872 16.433 1.00 51.97 575 ALA A C 1
ATOM 4539 O O . ALA A 1 575 ? -4.109 -39.046 17.453 1.00 51.97 575 ALA A O 1
ATOM 4540 N N . ARG A 1 576 ? -2.368 -38.048 16.428 1.00 50.59 576 ARG A N 1
ATOM 4541 C CA . ARG A 1 576 ? -1.950 -37.187 17.550 1.00 50.59 576 ARG A CA 1
ATOM 4542 C C . ARG A 1 576 ? -1.977 -35.713 17.130 1.00 50.59 576 ARG A C 1
ATOM 4544 O O . ARG A 1 576 ? -0.932 -35.139 16.857 1.00 50.59 576 ARG A O 1
ATOM 4551 N N . ASN A 1 577 ? -3.158 -35.094 17.106 1.00 50.19 577 ASN A N 1
ATOM 4552 C CA . ASN A 1 577 ? -3.311 -33.693 16.676 1.00 50.19 577 ASN A CA 1
ATOM 4553 C C . ASN A 1 577 ? -3.417 -32.689 17.834 1.00 50.19 577 ASN A C 1
ATOM 4555 O O . ASN A 1 577 ? -3.638 -31.502 17.611 1.00 50.19 577 ASN A O 1
ATOM 4559 N N . VAL A 1 578 ? -3.228 -33.146 19.076 1.00 38.41 578 VAL A N 1
ATOM 4560 C CA . VAL A 1 578 ? -3.120 -32.296 20.268 1.00 38.41 578 VAL A CA 1
ATOM 4561 C C . VAL A 1 578 ? -1.992 -32.846 21.144 1.00 38.41 578 VAL A C 1
ATOM 4563 O O . VAL A 1 578 ? -2.021 -34.016 21.540 1.00 38.41 578 VAL A O 1
ATOM 4566 N N . ARG A 1 579 ? -0.965 -32.035 21.429 1.00 36.47 579 ARG A N 1
ATOM 4567 C CA . ARG A 1 579 ? 0.002 -32.353 22.492 1.00 36.47 579 ARG A CA 1
ATOM 4568 C C . ARG A 1 579 ? -0.651 -32.035 23.838 1.00 36.47 579 ARG A C 1
ATOM 4570 O O . ARG A 1 579 ? -1.206 -30.956 24.002 1.00 36.47 579 ARG A O 1
ATOM 4577 N N . SER A 1 580 ? -0.588 -33.002 24.751 1.00 33.31 580 SER A N 1
ATOM 4578 C CA . SER A 1 580 ? -0.856 -32.832 26.184 1.00 33.31 580 SER A CA 1
ATOM 4579 C C . SER A 1 580 ? 0.072 -31.805 26.811 1.00 33.31 580 SER A C 1
ATOM 4581 O O . SER A 1 580 ? 1.285 -31.924 26.499 1.00 33.31 580 SER A O 1
#

Foldseek 3Di:
DDDDDDDDDPPPPPPPPDDPDQQDAADLDQAADALVVLQFFPVLLVVLCVQWPFWWFKAFSRHTHDTDDDQFDWDFLALLQLLLLLQLVLVLCVVVLDVDQQDFLCVQVVVDDDLLSNAGNFQLQQQQCCVQFPDHRQQAHFPAFVSSLVSVCSSDCGRVVHQPQCSQLPCLGLVVSNANNGWDADPQQRGIIHGNVSVVSVVLCLLVQCDHDPDNSGDSVCCVVFVARSAAQQRHHTDPPRGHDPPVPSDGNPDHGHDQDDWSHRAGTRSKGAQAAHNVRNPATQQRLAPRGKMKHDRPQSQMKIHDSQRSMIMGGDNTCLAGRPGRDNPRSVSVSRNSVRPSNDPPPRSFRAAEAAAQDKDKDKDQFDKDFCPDVVVHQQFFKWKWKWKADPVGDIDIWTWGDQACVANDRIHRIIMTIDRHHDFFKMKMFMFMFGGGRCNPDPDPCPHHTGDCGGPMGMHGYHHDDPPHDDCSNQHDWDDPVDPFTQRNRGGTDDQDADQDDQALVLDPLDPPQPASPDDQPVQLVQFDPPFDDHDVRSCRRSSSVVSVCVVVVHDDYHYDQDQCVHPVNGHPNDDD

Sequence (580 aa):
MRQFSLVLWAIVFVSCWCPAGESVFPGEHWEHRDPADLGVDAAELEKLGAMLGGRGCVIKDGYVVHQWGDPSERSDWMSSAKPVLSTLLFFALKEGKIGSVDQPICEFYSELRGDDREITFRHLGSMNSGFRRVEGPGEAWAYNDPAIQLYQQTLFDKVFKEDPHTVAENTHRLGALGLEDGLQWREDTRRLKASVRDFARIVWFWNNQGQWRDQQLLPAGYFDEYMRPQTAKDLPRTEKGAETDDYLEIGTYGGGSDHFTKFGAGIYG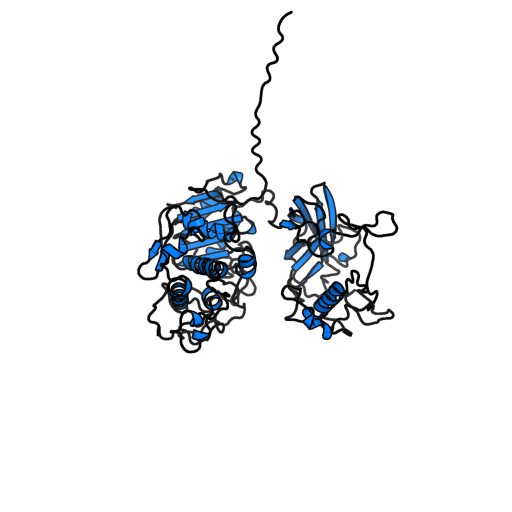FNWWFNETGRDHPDTRTWPYAPADTIMSIGFGGNCSAIFPEQNMILVCAKGDWGKLEAGNADSRMNQVLALAAGVVKEAEQPASRISVPKWEAVSIDFAGPAHKVTDNDPNPFLDYRLQMSFTSPNGKTHHVPGYFDGDGNSGLEGNVWRVKFAPGEVGEWTYQASFRKGAQIAISLDAEAGESASFDGAQGTFTVTDIPESAPGHYRFGRLDYVGEHYLKFVDGPYWLKGGTDSPEDFLAYEGFANTEKADHQYDNHLQDWREGDPDWNEGAGKRIIGALNYLASQQVNSIYFLPMNVGGDGDNARNVRS